Protein AF-0000000080325068 (afdb_homodimer)

Sequence (644 aa):
MLKKLEKIKGFIGNTPLKKLEYGLFNLFVKLEYCNFTGSSKDRAAFSILKTAIQNGLINEETLIVGSSSGNFAIAVASMCKFLGLKFIPVIDPNINPLYEKQLELLAYDVVKVTKLDITEGYLLTRIETVEHICKSNQNSFCADQYNDPNNYKGYWDTLGVEIAENFDSLDYIFIGVSSGGTITGVSKKIKEKFPNVVIVAVDVEGSVIFSQKPIKRYVSGIGASKVPSIIHEAIIDDVIHVSQPHIVTGCYELLNEQALFAGASSGAVYYGIKEYFQERNISKDANVLFICPDRGNAYMDTIYNAEWVKMMTHNLQELVEKMLKKLEKIKGFIGNTPLKKLEYGLFNLFVKLEYCNFTGSSKDRAAFSILKTAIQNGLINEETLIVGSSSGNFAIAVASMCKFLGLKFIPVIDPNINPLYEKQLELLAYDVVKVTKLDITEGYLLTRIETVEHICKSNQNSFCADQYNDPNNYKGYWDTLGVEIAENFDSLDYIFIGVSSGGTITGVSKKIKEKFPNVVIVAVDVEGSVIFSQKPIKRYVSGIGASKVPSIIHEAIIDDVIHVSQPHIVTGCYELLNEQALFAGASSGAVYYGIKEYFQERNISKDANVLFICPDRGNAYMDTIYNAEWVKMMTHNLQELVEK

Radius of gyration: 24.5 Å; Cα contacts (8 Å, |Δi|>4): 1413; chains: 2; bounding box: 57×68×62 Å

Structure (mmCIF, N/CA/C/O backbone):
data_AF-0000000080325068-model_v1
#
loop_
_entity.id
_entity.type
_entity.pdbx_description
1 polymer "Pyridoxal-5'-phosphate-dependent protein subunit beta"
#
loop_
_atom_site.group_PDB
_atom_site.id
_atom_site.type_symbol
_atom_site.label_atom_id
_atom_site.label_alt_id
_atom_site.label_comp_id
_atom_site.label_asym_id
_atom_site.label_entity_id
_atom_site.label_seq_id
_atom_site.pdbx_PDB_ins_code
_atom_site.Cartn_x
_atom_site.Cartn_y
_atom_site.Cartn_z
_atom_site.occupancy
_atom_site.B_iso_or_equiv
_atom_site.auth_seq_id
_atom_site.auth_comp_id
_atom_site.auth_asym_id
_atom_site.auth_atom_id
_atom_site.pdbx_PDB_model_num
ATOM 1 N N . MET A 1 1 ? 25.922 9.523 -2.514 1 93.38 1 MET A N 1
ATOM 2 C CA . MET A 1 1 ? 24.672 9.477 -1.755 1 93.38 1 MET A CA 1
ATOM 3 C C . MET A 1 1 ? 23.516 10.039 -2.57 1 93.38 1 MET A C 1
ATOM 5 O O . MET A 1 1 ? 22.453 9.422 -2.662 1 93.38 1 MET A O 1
ATOM 9 N N . LEU A 1 2 ? 23.75 11.148 -3.365 1 93.38 2 LEU A N 1
ATOM 10 C CA . LEU A 1 2 ? 22.688 11.766 -4.156 1 93.38 2 LEU A CA 1
ATOM 11 C C . LEU A 1 2 ? 22.266 10.859 -5.312 1 93.38 2 LEU A C 1
ATOM 13 O O . LEU A 1 2 ? 21.078 10.758 -5.629 1 93.38 2 LEU A O 1
ATOM 17 N N . LYS A 1 3 ? 23.281 10.273 -5.891 1 91.81 3 LYS A N 1
ATOM 18 C CA . LYS A 1 3 ? 22.984 9.344 -6.98 1 91.81 3 LYS A CA 1
ATOM 19 C C . LYS A 1 3 ? 22.109 8.188 -6.492 1 91.81 3 LYS A C 1
ATOM 21 O O . LYS A 1 3 ? 21.172 7.793 -7.176 1 91.81 3 LYS A O 1
ATOM 26 N N . LYS A 1 4 ? 22.391 7.703 -5.312 1 92.62 4 LYS A N 1
ATOM 27 C CA . LYS A 1 4 ? 21.609 6.621 -4.719 1 92.62 4 LYS A CA 1
ATOM 28 C C . LYS A 1 4 ? 20.203 7.094 -4.359 1 92.62 4 LYS A C 1
ATOM 30 O O . LYS A 1 4 ? 19.234 6.371 -4.57 1 92.62 4 LYS A O 1
ATOM 35 N N . LEU A 1 5 ? 20.125 8.289 -3.875 1 94.31 5 LEU A N 1
ATOM 36 C CA . LEU A 1 5 ? 18.828 8.867 -3.502 1 94.31 5 LEU A CA 1
ATOM 37 C C . LEU A 1 5 ? 17.938 9.047 -4.727 1 94.31 5 LEU A C 1
ATOM 39 O O . LEU A 1 5 ? 16.719 8.906 -4.641 1 94.31 5 LEU A O 1
ATOM 43 N N . GLU A 1 6 ? 18.547 9.32 -5.855 1 91.75 6 GLU A N 1
ATOM 44 C CA . GLU A 1 6 ? 17.812 9.508 -7.105 1 91.75 6 GLU A CA 1
ATOM 45 C C . GLU A 1 6 ? 17.109 8.219 -7.535 1 91.75 6 GLU A C 1
ATOM 47 O O . GLU A 1 6 ? 16.078 8.266 -8.188 1 91.75 6 GLU A O 1
ATOM 52 N N . LYS A 1 7 ? 17.609 7.113 -7.098 1 91.31 7 LYS A N 1
ATOM 53 C CA . LYS A 1 7 ? 16.984 5.828 -7.395 1 91.31 7 LYS A CA 1
ATOM 54 C C . LYS A 1 7 ? 15.625 5.711 -6.707 1 91.31 7 LYS A C 1
ATOM 56 O O . LYS A 1 7 ? 14.711 5.062 -7.227 1 91.31 7 LYS A O 1
ATOM 61 N N . ILE A 1 8 ? 15.477 6.375 -5.574 1 95.69 8 ILE A N 1
ATOM 62 C CA . ILE A 1 8 ? 14.234 6.367 -4.805 1 95.69 8 ILE A CA 1
ATOM 63 C C . ILE A 1 8 ? 13.211 7.289 -5.457 1 95.69 8 ILE A C 1
ATOM 65 O O . ILE A 1 8 ? 12.008 7.02 -5.418 1 95.69 8 ILE A O 1
ATOM 69 N N . LYS A 1 9 ? 13.719 8.297 -6.164 1 93.62 9 LYS A N 1
ATOM 70 C CA . LYS A 1 9 ? 12.867 9.312 -6.773 1 93.62 9 LYS A CA 1
ATOM 71 C C . LYS A 1 9 ? 11.859 8.68 -7.734 1 93.62 9 LYS A C 1
ATOM 73 O O . LYS A 1 9 ? 10.711 9.117 -7.82 1 93.62 9 LYS A O 1
ATOM 78 N N . GLY A 1 10 ? 12.25 7.645 -8.422 1 91.19 10 GLY A N 1
ATOM 79 C CA . GLY A 1 10 ? 11.391 6.98 -9.391 1 91.19 10 GLY A CA 1
ATOM 80 C C . GLY A 1 10 ? 10.195 6.293 -8.766 1 91.19 10 GLY A C 1
ATOM 81 O O . GLY A 1 10 ? 9.234 5.953 -9.453 1 91.19 10 GLY A O 1
ATOM 82 N N . PHE A 1 11 ? 10.234 6.098 -7.438 1 95.62 11 PHE A N 1
ATOM 83 C CA . PHE A 1 11 ? 9.164 5.406 -6.727 1 95.62 11 PHE A CA 1
ATOM 84 C C . PHE A 1 11 ? 8.219 6.402 -6.066 1 95.62 11 PHE A C 1
ATOM 86 O O . PHE A 1 11 ? 7.258 6.008 -5.402 1 95.62 11 PHE A O 1
ATOM 93 N N . ILE A 1 12 ? 8.492 7.703 -6.234 1 97.62 12 ILE A N 1
ATOM 94 C CA . ILE A 1 12 ? 7.695 8.75 -5.602 1 97.62 12 ILE A CA 1
ATOM 95 C C . ILE A 1 12 ? 6.977 9.57 -6.668 1 97.62 12 ILE A C 1
ATOM 97 O O . ILE A 1 12 ? 7.594 10 -7.648 1 97.62 12 ILE A O 1
ATOM 101 N N . GLY A 1 13 ? 5.699 9.68 -6.52 1 96.88 13 GLY A N 1
ATOM 102 C CA . GLY A 1 13 ? 4.969 10.594 -7.387 1 96.88 13 GLY A CA 1
ATOM 103 C C . GLY A 1 13 ? 4.203 9.883 -8.484 1 96.88 13 GLY A C 1
ATOM 104 O O . GLY A 1 13 ? 4.078 8.656 -8.469 1 96.88 13 GLY A O 1
ATOM 105 N N . ASN A 1 14 ? 3.52 10.688 -9.312 1 95.62 14 ASN A N 1
ATOM 106 C CA . ASN A 1 14 ? 2.637 10.219 -10.375 1 95.62 14 ASN A CA 1
ATOM 107 C C . ASN A 1 14 ? 1.602 9.227 -9.844 1 95.62 14 ASN A C 1
ATOM 109 O O . ASN A 1 14 ? 1.436 8.141 -10.406 1 95.62 14 ASN A O 1
ATOM 113 N N . THR A 1 15 ? 1.119 9.609 -8.695 1 97.56 15 THR A N 1
ATOM 114 C CA . THR A 1 15 ? 0.11 8.75 -8.086 1 97.56 15 THR A CA 1
ATOM 115 C C . THR A 1 15 ? -1.223 8.875 -8.82 1 97.56 15 THR A C 1
ATOM 117 O O . THR A 1 15 ? -1.499 9.906 -9.445 1 97.56 15 THR A O 1
ATOM 120 N N . PRO A 1 16 ? -2.039 7.914 -8.789 1 97.31 16 PRO A N 1
ATOM 121 C CA . PRO A 1 16 ? -3.295 7.918 -9.539 1 97.31 16 PRO A CA 1
ATOM 122 C C . PRO A 1 16 ? -4.27 8.992 -9.062 1 97.31 16 PRO A C 1
ATOM 124 O O . PRO A 1 16 ? -4.363 9.25 -7.855 1 97.31 16 PRO A O 1
ATOM 127 N N . LEU A 1 17 ? -4.887 9.664 -9.977 1 97.69 17 LEU A N 1
ATOM 128 C CA . LEU A 1 17 ? -6.055 10.523 -9.781 1 97.69 17 LEU A CA 1
ATOM 129 C C . LEU A 1 17 ? -7.332 9.805 -10.195 1 97.69 17 LEU A C 1
ATOM 131 O O . LEU A 1 17 ? -7.441 9.32 -11.32 1 97.69 17 LEU A O 1
ATOM 135 N N . LYS A 1 18 ? -8.305 9.727 -9.242 1 96.75 18 LYS A N 1
ATOM 136 C CA . LYS A 1 18 ? -9.523 8.984 -9.539 1 96.75 18 LYS A CA 1
ATOM 137 C C . LYS A 1 18 ? -10.758 9.844 -9.305 1 96.75 18 LYS A C 1
ATOM 139 O O . LYS A 1 18 ? -10.828 10.602 -8.336 1 96.75 18 LYS A O 1
ATOM 144 N N . LYS A 1 19 ? -11.711 9.727 -10.219 1 96.69 19 LYS A N 1
ATOM 145 C CA . LYS A 1 19 ? -13.031 10.328 -10.008 1 96.69 19 LYS A CA 1
ATOM 146 C C . LYS A 1 19 ? -13.945 9.375 -9.234 1 96.69 19 LYS A C 1
ATOM 148 O O . LYS A 1 19 ? -14.117 8.219 -9.625 1 96.69 19 LYS A O 1
ATOM 153 N N . LEU A 1 20 ? -14.43 9.797 -8.133 1 96.62 20 LEU A N 1
ATOM 154 C CA . LEU A 1 20 ? -15.344 9 -7.316 1 96.62 20 LEU A CA 1
ATOM 155 C C . LEU A 1 20 ? -16.797 9.242 -7.727 1 96.62 20 LEU A C 1
ATOM 157 O O . LEU A 1 20 ? -17.125 10.32 -8.234 1 96.62 20 LEU A O 1
ATOM 161 N N . GLU A 1 21 ? -17.625 8.266 -7.516 1 92.19 21 GLU A N 1
ATOM 162 C CA . GLU A 1 21 ? -19.047 8.453 -7.723 1 92.19 21 GLU A CA 1
ATOM 163 C C . GLU A 1 21 ? -19.688 9.172 -6.539 1 92.19 21 GLU A C 1
ATOM 165 O O . GLU A 1 21 ? -19.938 8.562 -5.492 1 92.19 21 GLU A O 1
ATOM 170 N N . TYR A 1 22 ? -20.016 10.344 -6.57 1 92 22 TYR A N 1
ATOM 171 C CA . TYR A 1 22 ? -20.516 11.156 -5.461 1 92 22 TYR A CA 1
ATOM 172 C C . TYR A 1 22 ? -21.859 11.773 -5.805 1 92 22 TYR A C 1
ATOM 174 O O . TYR A 1 22 ? -22.719 11.953 -4.93 1 92 22 TYR A O 1
ATOM 182 N N . GLY A 1 23 ? -22.188 12.094 -7.023 1 89.75 23 GLY A N 1
ATOM 183 C CA . GLY A 1 23 ? -23.5 12.484 -7.527 1 89.75 23 GLY A CA 1
ATOM 184 C C . GLY A 1 23 ? -23.766 13.977 -7.414 1 89.75 23 GLY A C 1
ATOM 185 O O . GLY A 1 23 ? -24.578 14.523 -8.148 1 89.75 23 GLY A O 1
ATOM 186 N N . LEU A 1 24 ? -23.172 14.75 -6.461 1 94.19 24 LEU A N 1
ATOM 187 C CA . LEU A 1 24 ? -23.453 16.172 -6.273 1 94.19 24 LEU A CA 1
ATOM 188 C C . LEU A 1 24 ? -22.531 17.031 -7.121 1 94.19 24 LEU A C 1
ATOM 190 O O . LEU A 1 24 ? -22.938 18.078 -7.629 1 94.19 24 LEU A O 1
ATOM 194 N N . PHE A 1 25 ? -21.328 16.734 -7.246 1 97.69 25 PHE A N 1
ATOM 195 C CA . PHE A 1 25 ? -20.281 17.375 -8.039 1 97.69 25 PHE A CA 1
ATOM 196 C C . PHE A 1 25 ? -19.203 16.375 -8.43 1 97.69 25 PHE A C 1
ATOM 198 O O . PHE A 1 25 ? -19.312 15.18 -8.102 1 97.69 25 PHE A O 1
ATOM 205 N N . ASN A 1 26 ? -18.266 16.734 -9.25 1 98.31 26 ASN A N 1
ATOM 206 C CA . ASN A 1 26 ? -17.141 15.875 -9.586 1 98.31 26 ASN A CA 1
ATOM 207 C C . ASN A 1 26 ? -16.156 15.766 -8.43 1 98.31 26 ASN A C 1
ATOM 209 O O . ASN A 1 26 ? -15.461 16.734 -8.102 1 98.31 26 ASN A O 1
ATOM 213 N N . LEU A 1 27 ? -16.172 14.664 -7.797 1 98.5 27 LEU A N 1
ATOM 214 C CA . LEU A 1 27 ? -15.266 14.438 -6.684 1 98.5 27 LEU A CA 1
ATOM 215 C C . LEU A 1 27 ? -14.086 13.57 -7.113 1 98.5 27 LEU A C 1
ATOM 217 O O . LEU A 1 27 ? -14.281 12.484 -7.664 1 98.5 27 LEU A O 1
ATOM 221 N N . PHE A 1 28 ? -12.883 14.102 -6.902 1 98.62 28 PHE A N 1
ATOM 222 C CA . PHE A 1 28 ? -11.656 13.414 -7.277 1 98.62 28 PHE A CA 1
ATOM 223 C C . PHE A 1 28 ? -10.797 13.133 -6.051 1 98.62 28 PHE A C 1
ATOM 225 O O . PHE A 1 28 ? -10.867 13.859 -5.059 1 98.62 28 PHE A O 1
ATOM 232 N N . VAL A 1 29 ? -10.008 12.062 -6.152 1 98.56 29 VAL A N 1
ATOM 233 C CA . VAL A 1 29 ? -9.078 11.719 -5.078 1 98.56 29 VAL A CA 1
ATOM 234 C C . VAL A 1 29 ? -7.711 11.383 -5.66 1 98.56 29 VAL A C 1
ATOM 236 O O . VAL A 1 29 ? -7.617 10.727 -6.699 1 98.56 29 VAL A O 1
ATOM 239 N N . LYS A 1 30 ? -6.676 12 -5.148 1 98.62 30 LYS A N 1
ATOM 240 C CA . LYS A 1 30 ? -5.297 11.609 -5.43 1 98.62 30 LYS A CA 1
ATOM 241 C C . LYS A 1 30 ? -4.836 10.5 -4.488 1 98.62 30 LYS A C 1
ATOM 243 O O . LYS A 1 30 ? -4.789 10.695 -3.271 1 98.62 30 LYS A O 1
ATOM 248 N N . LEU A 1 31 ? -4.453 9.289 -5.004 1 98.25 31 LEU A N 1
ATOM 249 C CA . LEU A 1 31 ? -4.141 8.109 -4.199 1 98.25 31 LEU A CA 1
ATOM 250 C C . LEU A 1 31 ? -2.662 8.078 -3.836 1 98.25 31 LEU A C 1
ATOM 252 O O . LEU A 1 31 ? -1.907 7.254 -4.359 1 98.25 31 LEU A O 1
ATOM 256 N N . GLU A 1 32 ? -2.277 8.773 -2.801 1 98.56 32 GLU A N 1
ATOM 257 C CA . GLU A 1 32 ? -0.882 8.977 -2.424 1 98.56 32 GLU A CA 1
ATOM 258 C C . GLU A 1 32 ? -0.309 7.742 -1.741 1 98.56 32 GLU A C 1
ATOM 260 O O . GLU A 1 32 ? 0.906 7.625 -1.57 1 98.56 32 GLU A O 1
ATOM 265 N N . TYR A 1 33 ? -1.167 6.742 -1.382 1 98 33 TYR A N 1
ATOM 266 C CA . TYR A 1 33 ? -0.67 5.5 -0.801 1 98 33 TYR A CA 1
ATOM 267 C C . TYR A 1 33 ? 0.058 4.66 -1.846 1 98 33 TYR A C 1
ATOM 269 O O . TYR A 1 33 ? 0.644 3.625 -1.522 1 98 33 TYR A O 1
ATOM 277 N N . CYS A 1 34 ? 0.122 5.102 -3.127 1 97.69 34 CYS A N 1
ATOM 278 C CA . CYS A 1 34 ? 0.839 4.414 -4.195 1 97.69 34 CYS A CA 1
ATOM 279 C C . CYS A 1 34 ? 2.273 4.918 -4.301 1 97.69 34 CYS A C 1
ATOM 281 O O . CYS A 1 34 ? 3.004 4.543 -5.219 1 97.69 34 CYS A O 1
ATOM 283 N N . ASN A 1 35 ? 2.729 5.738 -3.338 1 98.19 35 ASN A N 1
ATOM 284 C CA . ASN A 1 35 ? 4.105 6.219 -3.287 1 98.19 35 ASN A CA 1
ATOM 285 C C . ASN A 1 35 ? 5.055 5.148 -2.758 1 98.19 35 ASN A C 1
ATOM 287 O O . ASN A 1 35 ? 4.645 4.012 -2.523 1 98.19 35 ASN A O 1
ATOM 291 N N . PHE A 1 36 ? 6.289 5.496 -2.537 1 97.69 36 PHE A N 1
ATOM 292 C CA . PHE A 1 36 ? 7.457 4.68 -2.232 1 97.69 36 PHE A CA 1
ATOM 293 C C . PHE A 1 36 ? 7.199 3.803 -1.011 1 97.69 36 PHE A C 1
ATOM 295 O O . PHE A 1 36 ? 7.242 2.574 -1.102 1 97.69 36 PHE A O 1
ATOM 302 N N . THR A 1 37 ? 6.777 4.371 0.108 1 97.94 37 THR A N 1
ATOM 303 C CA . THR A 1 37 ? 6.551 3.59 1.319 1 97.94 37 THR A CA 1
ATOM 304 C C . THR A 1 37 ? 5.055 3.455 1.602 1 97.94 37 THR A C 1
ATOM 306 O O . THR A 1 37 ? 4.66 2.941 2.65 1 97.94 37 THR A O 1
ATOM 309 N N . GLY A 1 38 ? 4.23 4.004 0.692 1 97.69 38 GLY A N 1
ATOM 310 C CA . GLY A 1 38 ? 2.795 3.814 0.835 1 97.69 38 GLY A CA 1
ATOM 311 C C . GLY A 1 38 ? 2.09 5.023 1.424 1 97.69 38 GLY A C 1
ATOM 312 O O . GLY A 1 38 ? 1.014 4.895 2.012 1 97.69 38 GLY A O 1
ATOM 313 N N . SER A 1 39 ? 2.721 6.211 1.306 1 98.12 39 SER A N 1
ATOM 314 C CA . SER A 1 39 ? 2.045 7.387 1.846 1 98.12 39 SER A CA 1
ATOM 315 C C . SER A 1 39 ? 2.523 8.664 1.16 1 98.12 39 SER A C 1
ATOM 317 O O . SER A 1 39 ? 3.502 8.641 0.411 1 98.12 39 SER A O 1
ATOM 319 N N . SER A 1 40 ? 1.869 9.758 1.466 1 98.44 40 SER A N 1
ATOM 320 C CA . SER A 1 40 ? 2.203 11.07 0.918 1 98.44 40 SER A CA 1
ATOM 321 C C . SER A 1 40 ? 3.504 11.602 1.51 1 98.44 40 SER A C 1
ATOM 323 O O . SER A 1 40 ? 4.16 12.461 0.914 1 98.44 40 SER A O 1
ATOM 325 N N . LYS A 1 41 ? 3.928 11.047 2.674 1 98.62 41 LYS A N 1
ATOM 326 C CA . LYS A 1 41 ? 5.055 11.625 3.4 1 98.62 41 LYS A CA 1
ATOM 327 C C . LYS A 1 41 ? 6.375 11.312 2.707 1 98.62 41 LYS A C 1
ATOM 329 O O . LYS A 1 41 ? 7.402 11.922 3.01 1 98.62 41 LYS A O 1
ATOM 334 N N . ASP A 1 42 ? 6.328 10.398 1.767 1 98.75 42 ASP A N 1
ATOM 335 C CA . ASP A 1 42 ? 7.52 10.094 0.976 1 98.75 42 ASP A CA 1
ATOM 336 C C . ASP A 1 42 ? 8.047 11.344 0.278 1 98.75 42 ASP A C 1
ATOM 338 O O . ASP A 1 42 ? 9.266 11.523 0.153 1 98.75 42 ASP A O 1
ATOM 342 N N . ARG A 1 43 ? 7.137 12.172 -0.126 1 98.81 43 ARG A N 1
ATOM 343 C CA . ARG A 1 43 ? 7.508 13.391 -0.845 1 98.81 43 ARG A CA 1
ATOM 344 C C . ARG A 1 43 ? 8.281 14.344 0.057 1 98.81 43 ARG A C 1
ATOM 346 O O . ARG A 1 43 ? 9.32 14.875 -0.339 1 98.81 43 ARG A O 1
ATOM 353 N N . ALA A 1 44 ? 7.785 14.547 1.269 1 98.75 44 ALA A N 1
ATOM 354 C CA . ALA A 1 44 ? 8.438 15.43 2.236 1 98.75 44 ALA A CA 1
ATOM 355 C C . ALA A 1 44 ? 9.797 14.875 2.656 1 98.75 44 ALA A C 1
ATOM 357 O O . ALA A 1 44 ? 10.789 15.609 2.672 1 98.75 44 ALA A O 1
ATOM 358 N N . ALA A 1 45 ? 9.828 13.57 3.027 1 98.75 45 ALA A N 1
ATOM 359 C CA . ALA A 1 45 ? 11.062 12.93 3.475 1 98.75 45 ALA A CA 1
ATOM 360 C C . ALA A 1 45 ? 12.148 13.031 2.41 1 98.75 45 ALA A C 1
ATOM 362 O O . ALA A 1 45 ? 13.289 13.375 2.713 1 98.75 45 ALA A O 1
ATOM 363 N N . PHE A 1 46 ? 11.773 12.773 1.144 1 98.75 46 PHE A N 1
ATOM 364 C CA . PHE A 1 46 ? 12.719 12.836 0.035 1 98.75 46 PHE A CA 1
ATOM 365 C C . PHE A 1 46 ? 13.281 14.25 -0.12 1 98.75 46 PHE A C 1
ATOM 367 O O . PHE A 1 46 ? 14.492 14.43 -0.242 1 98.75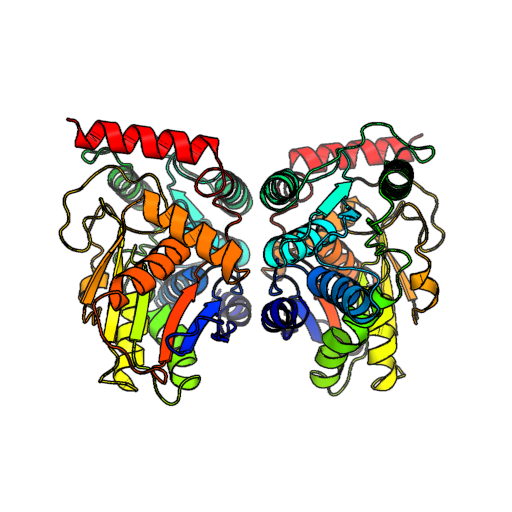 46 PHE A O 1
ATOM 374 N N . SER A 1 47 ? 12.406 15.234 -0.118 1 98.75 47 SER A N 1
ATOM 375 C CA . SER A 1 47 ? 12.797 16.625 -0.305 1 98.75 47 SER A CA 1
ATOM 376 C C . SER A 1 47 ? 13.719 17.094 0.814 1 98.75 47 SER A C 1
ATOM 378 O O . SER A 1 47 ? 14.742 17.734 0.556 1 98.75 47 SER A O 1
ATOM 380 N N . ILE A 1 48 ? 13.406 16.781 2.064 1 98.75 48 ILE A N 1
ATOM 381 C CA . ILE A 1 48 ? 14.195 17.188 3.225 1 98.75 48 ILE A CA 1
ATOM 382 C C . ILE A 1 48 ? 15.578 16.562 3.154 1 98.75 48 ILE A C 1
ATOM 384 O O . ILE A 1 48 ? 16.594 17.266 3.262 1 98.75 48 ILE A O 1
ATOM 388 N N . LEU A 1 49 ? 15.672 15.234 2.912 1 98.62 49 LEU A N 1
ATOM 389 C CA . LEU A 1 49 ? 16.953 14.531 2.885 1 98.62 49 LEU A CA 1
ATOM 390 C C . LEU A 1 49 ? 17.781 14.961 1.686 1 98.62 49 LEU A C 1
ATOM 392 O O . LEU A 1 49 ? 18.984 15.195 1.814 1 98.62 49 LEU A O 1
ATOM 396 N N . LYS A 1 50 ? 17.141 15.117 0.51 1 98.5 50 LYS A N 1
ATOM 397 C CA . LYS A 1 50 ? 17.859 15.523 -0.703 1 98.5 50 LYS A CA 1
ATOM 398 C C . LYS A 1 50 ? 18.531 16.875 -0.523 1 98.5 50 LYS A C 1
ATOM 400 O O . LYS A 1 50 ? 19.719 17.031 -0.815 1 98.5 50 LYS A O 1
ATOM 405 N N . THR A 1 51 ? 17.734 17.844 -0.039 1 98.44 51 THR A N 1
ATOM 406 C CA . THR A 1 51 ? 18.25 19.203 0.118 1 98.44 51 THR A CA 1
ATOM 407 C C . THR A 1 51 ? 19.344 19.25 1.172 1 98.44 51 THR A C 1
ATOM 409 O O . THR A 1 51 ? 20.344 19.938 1 1 98.44 51 THR A O 1
ATOM 412 N N . ALA A 1 52 ? 19.156 18.484 2.27 1 98.5 52 ALA A N 1
ATOM 413 C CA . ALA A 1 52 ? 20.172 18.453 3.324 1 98.5 52 ALA A CA 1
ATOM 414 C C . ALA A 1 52 ? 21.484 17.859 2.809 1 98.5 52 ALA A C 1
ATOM 416 O O . ALA A 1 52 ? 22.562 18.328 3.166 1 98.5 52 ALA A O 1
ATOM 417 N N . ILE A 1 53 ? 21.438 16.828 1.965 1 98.19 53 ILE A N 1
ATOM 418 C CA . ILE A 1 53 ? 22.625 16.203 1.375 1 98.19 53 ILE A CA 1
ATOM 419 C C . ILE A 1 53 ? 23.281 17.188 0.407 1 98.19 53 ILE A C 1
ATOM 421 O O . ILE A 1 53 ? 24.5 17.391 0.462 1 98.19 53 ILE A O 1
ATOM 425 N N . GLN A 1 54 ? 22.469 17.812 -0.403 1 97.75 54 GLN A N 1
ATOM 426 C CA . GLN A 1 54 ? 22.984 18.75 -1.396 1 97.75 54 GLN A CA 1
ATOM 427 C C . GLN A 1 54 ? 23.688 19.922 -0.73 1 97.75 54 GLN A C 1
ATOM 429 O O . GLN A 1 54 ? 24.672 20.438 -1.26 1 97.75 54 GLN A O 1
ATOM 434 N N . ASN A 1 55 ? 23.172 20.344 0.442 1 97.81 55 ASN A N 1
ATOM 435 C CA . ASN A 1 55 ? 23.719 21.516 1.139 1 97.81 55 ASN A CA 1
ATOM 436 C C . ASN A 1 55 ? 24.844 21.125 2.084 1 97.81 55 ASN A C 1
ATOM 438 O O . ASN A 1 55 ? 25.375 21.969 2.809 1 97.81 55 ASN A O 1
ATOM 442 N N . GLY A 1 56 ? 25.141 19.859 2.178 1 97.19 56 GLY A N 1
ATOM 443 C CA . GLY A 1 56 ? 26.266 19.406 2.969 1 97.1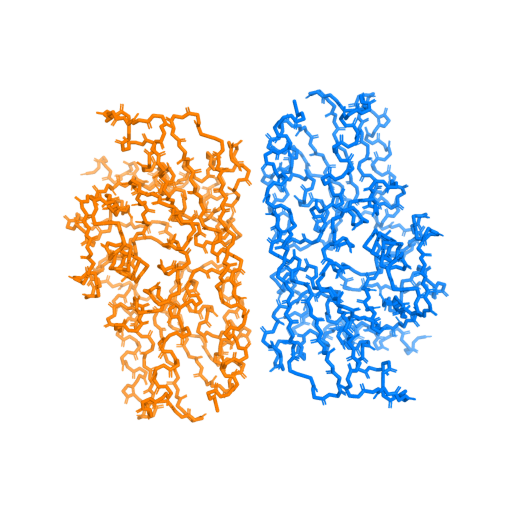9 56 GLY A CA 1
ATOM 444 C C . GLY A 1 56 ? 25.938 19.25 4.441 1 97.19 56 GLY A C 1
ATOM 445 O O . GLY A 1 56 ? 26.844 19.078 5.27 1 97.19 56 GLY A O 1
ATOM 446 N N . LEU A 1 57 ? 24.703 19.312 4.773 1 97.75 57 LEU A N 1
ATOM 447 C CA . LEU A 1 57 ? 24.281 19.156 6.16 1 97.75 57 LEU A CA 1
ATOM 448 C C . LEU A 1 57 ? 24.297 17.688 6.574 1 97.75 57 LEU A C 1
ATOM 450 O O . LEU A 1 57 ? 24.344 17.375 7.77 1 97.75 57 LEU A O 1
ATOM 454 N N . ILE A 1 58 ? 24.234 16.734 5.578 1 98.19 58 ILE A N 1
ATOM 455 C CA . ILE A 1 58 ? 24.281 15.289 5.797 1 98.19 58 ILE A CA 1
ATOM 456 C C . ILE A 1 58 ? 25.406 14.672 4.988 1 98.19 58 ILE A C 1
ATOM 458 O O . ILE A 1 58 ? 25.562 14.969 3.799 1 98.19 58 ILE A O 1
ATOM 462 N N . ASN A 1 59 ? 26.172 13.93 5.605 1 97.38 59 ASN A N 1
ATOM 463 C CA . ASN A 1 59 ? 27.156 13.07 4.961 1 97.38 59 ASN A CA 1
ATOM 464 C C . ASN A 1 59 ? 27 11.617 5.383 1 97.38 59 ASN A C 1
ATOM 466 O O . ASN A 1 59 ? 26 11.258 6.031 1 97.38 59 ASN A O 1
ATOM 470 N N . GLU A 1 60 ? 27.891 10.711 5.016 1 96.44 60 GLU A N 1
ATOM 471 C CA . GLU A 1 60 ? 27.75 9.266 5.191 1 96.44 60 GLU A CA 1
ATOM 472 C C . GLU A 1 60 ? 27.75 8.883 6.668 1 96.44 60 GLU A C 1
ATOM 474 O O . GLU A 1 60 ? 27.266 7.812 7.043 1 96.44 60 GLU A O 1
ATOM 479 N N . GLU A 1 61 ? 28.234 9.836 7.523 1 97.56 61 GLU A N 1
ATOM 480 C CA . GLU A 1 61 ? 28.391 9.523 8.938 1 97.56 61 GLU A CA 1
ATOM 481 C C . GLU A 1 61 ? 27.344 10.234 9.789 1 97.56 61 GLU A C 1
ATOM 483 O O . GLU A 1 61 ? 27.266 10.023 11 1 97.56 61 GLU A O 1
ATOM 488 N N . THR A 1 62 ? 26.578 11.07 9.172 1 98.56 62 THR A N 1
ATOM 489 C CA . THR A 1 62 ? 25.594 11.867 9.898 1 98.56 62 THR A CA 1
ATOM 490 C C . THR A 1 62 ? 24.516 10.984 10.508 1 98.56 62 THR A C 1
ATOM 492 O O . THR A 1 62 ? 24.016 10.07 9.852 1 98.56 62 THR A O 1
ATOM 495 N N . LEU A 1 63 ? 24.219 11.219 11.781 1 98.75 63 LEU A N 1
ATOM 496 C CA . LEU A 1 63 ? 23.062 10.594 12.438 1 98.75 63 LEU A CA 1
ATOM 497 C C . LEU A 1 63 ? 21.797 11.383 12.156 1 98.75 63 LEU A C 1
ATOM 499 O O . LEU A 1 63 ? 21.703 12.57 12.477 1 98.75 63 LEU A O 1
ATOM 503 N N . ILE A 1 64 ? 20.828 10.781 11.531 1 98.88 64 ILE A N 1
ATOM 504 C CA . ILE A 1 64 ? 19.531 11.414 11.305 1 98.88 64 ILE A CA 1
ATOM 505 C C . ILE A 1 64 ? 18.625 11.133 12.5 1 98.88 64 ILE A C 1
ATOM 507 O O . ILE A 1 64 ? 18.578 10.016 13.008 1 98.88 64 ILE A O 1
ATOM 511 N N . VAL A 1 65 ? 17.922 12.125 12.984 1 98.75 65 VAL A N 1
ATOM 512 C CA . VAL A 1 65 ? 16.984 12 14.094 1 98.75 65 VAL A CA 1
ATOM 513 C C . VAL A 1 65 ? 15.656 12.641 13.727 1 98.75 65 VAL A C 1
ATOM 515 O O . VAL A 1 65 ? 15.609 13.594 12.93 1 98.75 65 VAL A O 1
ATOM 518 N N . GLY A 1 66 ? 14.578 12.086 14.148 1 97.31 66 GLY A N 1
ATOM 519 C CA . GLY A 1 66 ? 13.281 12.688 13.852 1 97.31 66 GLY A CA 1
ATOM 520 C C . GLY A 1 66 ? 12.211 12.328 14.867 1 97.31 66 GLY A C 1
ATOM 521 O O . GLY A 1 66 ? 12.25 11.25 15.461 1 97.31 66 GLY A O 1
ATOM 522 N N . SER A 1 67 ? 11.297 13.281 15.031 1 95.19 67 SER A N 1
ATOM 523 C CA . SER A 1 67 ? 10.133 13.07 15.891 1 95.19 67 SER A CA 1
ATOM 524 C C . SER A 1 67 ? 8.914 12.672 15.07 1 95.19 67 SER A C 1
ATOM 526 O O . SER A 1 67 ? 8.203 13.531 14.547 1 95.19 67 SER A O 1
ATOM 528 N N . SER A 1 68 ? 8.609 11.383 15.016 1 92.62 68 SER A N 1
ATOM 529 C CA . SER A 1 68 ? 7.43 10.875 14.32 1 92.62 68 SER A CA 1
ATOM 530 C C . SER A 1 68 ? 7.18 9.406 14.648 1 92.62 68 SER A C 1
ATOM 532 O O . SER A 1 68 ? 8.117 8.617 14.719 1 92.62 68 SER A O 1
ATOM 534 N N . SER A 1 69 ? 5.918 9.125 14.797 1 91.75 69 SER A N 1
ATOM 535 C CA . SER A 1 69 ? 5.492 7.75 15.031 1 91.75 69 SER A CA 1
ATOM 536 C C . SER A 1 69 ? 4.711 7.199 13.844 1 91.75 69 SER A C 1
ATOM 538 O O . SER A 1 69 ? 4.012 6.191 13.969 1 91.75 69 SER A O 1
ATOM 540 N N . GLY A 1 70 ? 4.738 7.895 12.727 1 95.56 70 GLY A N 1
ATOM 541 C CA . GLY A 1 70 ? 3.842 7.516 11.641 1 95.56 70 GLY A CA 1
ATOM 542 C C . GLY A 1 70 ? 4.527 7.465 10.289 1 95.56 70 GLY A C 1
ATOM 543 O O . GLY A 1 70 ? 5.672 7.023 10.188 1 95.56 70 GLY A O 1
ATOM 544 N N . ASN A 1 71 ? 3.807 7.875 9.281 1 97.44 71 ASN A N 1
ATOM 545 C CA . ASN A 1 71 ? 4.219 7.758 7.887 1 97.44 71 ASN A CA 1
ATOM 546 C C . ASN A 1 71 ? 5.543 8.469 7.633 1 97.44 71 ASN A C 1
ATOM 548 O O . ASN A 1 71 ? 6.367 7.988 6.852 1 97.44 71 ASN A O 1
ATOM 552 N N . PHE A 1 72 ? 5.73 9.586 8.258 1 98.19 72 PHE A N 1
ATOM 553 C CA . PHE A 1 72 ? 6.965 10.328 8.023 1 98.19 72 PHE A CA 1
ATOM 554 C C . PHE A 1 72 ? 8.172 9.547 8.531 1 98.19 72 PHE A C 1
ATOM 556 O O . PHE A 1 72 ? 9.195 9.477 7.852 1 98.19 72 PHE A O 1
ATOM 563 N N . ALA A 1 73 ? 8.07 8.977 9.719 1 98.38 73 ALA A N 1
ATOM 564 C CA . ALA A 1 73 ? 9.148 8.164 10.266 1 98.38 73 ALA A CA 1
ATOM 565 C C . ALA A 1 73 ? 9.461 6.98 9.359 1 98.38 73 ALA A C 1
ATOM 567 O O . ALA A 1 73 ? 10.633 6.656 9.133 1 98.38 73 ALA A O 1
ATOM 568 N N . ILE A 1 74 ? 8.438 6.336 8.836 1 98.44 74 ILE A N 1
ATOM 569 C CA . ILE A 1 74 ? 8.609 5.188 7.957 1 98.44 74 ILE A CA 1
ATOM 570 C C . ILE A 1 74 ? 9.336 5.613 6.684 1 98.44 74 ILE A C 1
ATOM 572 O O . ILE A 1 74 ? 10.25 4.922 6.219 1 98.44 74 ILE A O 1
ATOM 576 N N . ALA A 1 75 ? 8.938 6.738 6.145 1 98.69 75 ALA A N 1
ATOM 577 C CA . ALA A 1 75 ? 9.547 7.258 4.922 1 98.69 75 ALA A CA 1
ATOM 578 C C . ALA A 1 75 ? 11.023 7.57 5.141 1 98.69 75 ALA A C 1
ATOM 580 O O . ALA A 1 75 ? 11.883 7.129 4.367 1 98.69 75 ALA A O 1
ATOM 581 N N . VAL A 1 76 ? 11.344 8.273 6.211 1 98.81 76 VAL A N 1
ATOM 582 C CA . VAL A 1 76 ? 12.719 8.648 6.508 1 98.81 76 VAL A CA 1
ATOM 583 C C . VAL A 1 76 ? 13.547 7.391 6.773 1 98.81 76 VAL A C 1
ATOM 585 O O . VAL A 1 76 ? 14.656 7.246 6.25 1 98.81 76 VAL A O 1
ATOM 588 N N . ALA A 1 77 ? 13.016 6.5 7.57 1 98.75 77 ALA A N 1
ATOM 589 C CA . ALA A 1 77 ? 13.719 5.266 7.906 1 98.75 77 ALA A CA 1
ATOM 590 C C . ALA A 1 77 ? 14.055 4.469 6.648 1 98.75 77 ALA A C 1
ATOM 592 O O . ALA A 1 77 ? 15.172 3.975 6.5 1 98.75 77 ALA A O 1
ATOM 593 N N . SER A 1 78 ? 13.109 4.359 5.766 1 98.5 78 SER A N 1
ATOM 594 C CA . SER A 1 78 ? 13.297 3.592 4.539 1 98.5 78 SER A CA 1
ATOM 595 C C . SER A 1 78 ? 14.383 4.203 3.664 1 98.5 78 SER A C 1
ATOM 597 O O . SER A 1 78 ? 15.242 3.488 3.141 1 98.5 78 SER A O 1
ATOM 599 N N . MET A 1 79 ? 14.336 5.492 3.504 1 98.5 79 MET A N 1
ATOM 600 C CA . MET A 1 79 ? 15.328 6.176 2.674 1 98.5 79 MET A CA 1
ATOM 601 C C . MET A 1 79 ? 16.719 6.102 3.301 1 98.5 79 MET A C 1
ATOM 603 O O . MET A 1 79 ? 17.703 5.848 2.607 1 98.5 79 MET A O 1
ATOM 607 N N . CYS A 1 80 ? 16.797 6.301 4.609 1 98.5 80 CYS A N 1
ATOM 608 C CA . CYS A 1 80 ? 18.078 6.23 5.301 1 98.5 80 CYS A CA 1
ATOM 609 C C . CYS A 1 80 ? 18.672 4.832 5.207 1 98.5 80 CYS A C 1
ATOM 611 O O . CYS A 1 80 ? 19.875 4.684 4.957 1 98.5 80 CYS A O 1
ATOM 613 N N . LYS A 1 81 ? 17.844 3.83 5.383 1 97.44 81 LYS A N 1
ATOM 614 C CA . LYS A 1 81 ? 18.312 2.451 5.262 1 97.44 81 LYS A CA 1
ATOM 615 C C . LYS A 1 81 ? 18.938 2.203 3.896 1 97.44 81 LYS A C 1
ATOM 617 O O . LYS A 1 81 ? 20.031 1.641 3.805 1 97.44 81 LYS A O 1
ATOM 622 N N . PHE A 1 82 ? 18.328 2.648 2.848 1 97.12 82 PHE A N 1
ATOM 623 C CA . PHE A 1 82 ? 18.812 2.445 1.487 1 97.12 82 PHE A CA 1
ATOM 624 C C . PHE A 1 82 ? 20.109 3.209 1.253 1 97.12 82 PHE A C 1
ATOM 626 O O . PHE A 1 82 ? 21 2.727 0.549 1 97.12 82 PHE A O 1
ATOM 633 N N . LEU A 1 83 ? 20.219 4.359 1.924 1 97.31 83 LEU A N 1
ATOM 634 C CA . LEU A 1 83 ? 21.391 5.219 1.726 1 97.31 83 LEU A CA 1
ATOM 635 C C . LEU A 1 83 ? 22.547 4.789 2.623 1 97.31 83 LEU A C 1
ATOM 637 O O . LEU A 1 83 ? 23.656 5.281 2.48 1 97.31 83 LEU A O 1
ATOM 641 N N . GLY A 1 84 ? 22.266 3.879 3.574 1 96.88 84 GLY A N 1
ATOM 642 C CA . GLY A 1 84 ? 23.281 3.471 4.531 1 96.88 84 GLY A CA 1
ATOM 643 C C . GLY A 1 84 ? 23.453 4.461 5.664 1 96.88 84 GLY A C 1
ATOM 644 O O . GLY A 1 84 ? 24.531 4.516 6.281 1 96.88 84 GLY A O 1
ATOM 645 N N . LEU A 1 85 ? 22.438 5.32 5.922 1 98.19 85 LEU A N 1
ATOM 646 C CA . LEU A 1 85 ? 22.469 6.301 7 1 98.19 85 LEU A CA 1
ATOM 647 C C . LEU A 1 85 ? 21.828 5.742 8.266 1 98.19 85 LEU A C 1
ATOM 649 O O . LEU A 1 85 ? 20.891 4.938 8.188 1 98.19 85 LEU A O 1
ATOM 653 N N . LYS A 1 86 ? 22.344 6.18 9.375 1 98.38 86 LYS A N 1
ATOM 654 C CA . LYS A 1 86 ? 21.734 5.848 10.656 1 98.38 86 LYS A CA 1
ATOM 655 C C . LYS A 1 86 ? 20.562 6.781 10.961 1 98.38 86 LYS A C 1
ATOM 657 O O . LYS A 1 86 ? 20.703 8 10.875 1 98.38 86 LYS A O 1
ATOM 662 N N . PHE A 1 87 ? 19.422 6.254 11.258 1 98.75 87 PHE A N 1
ATOM 663 C CA . PHE A 1 87 ? 18.25 7.031 11.633 1 98.75 87 PHE A CA 1
ATOM 664 C C . PHE A 1 87 ? 17.703 6.574 12.977 1 98.75 87 PHE A C 1
ATOM 666 O O . PHE A 1 87 ? 17.547 5.375 13.219 1 98.75 87 PHE A O 1
ATOM 673 N N . ILE A 1 88 ? 17.406 7.527 13.891 1 98.81 88 ILE A N 1
ATOM 674 C CA . ILE A 1 88 ? 16.734 7.266 15.156 1 98.81 88 ILE A CA 1
ATOM 675 C C . ILE A 1 88 ? 15.406 8.008 15.195 1 98.81 88 ILE A C 1
ATOM 677 O O . ILE A 1 88 ? 15.375 9.227 15.406 1 98.81 88 ILE A O 1
ATOM 681 N N . PRO A 1 89 ? 14.328 7.305 14.93 1 98.69 89 PRO A N 1
ATOM 682 C CA . PRO A 1 89 ? 13.016 7.895 15.203 1 98.69 89 PRO A CA 1
ATOM 683 C C . PRO A 1 89 ? 12.688 7.949 16.688 1 98.69 89 PRO A C 1
ATOM 685 O O . PRO A 1 89 ? 12.938 6.98 17.422 1 98.69 89 PRO A O 1
ATOM 688 N N . VAL A 1 90 ? 12.234 9.07 17.141 1 98.56 90 VAL A N 1
ATOM 689 C CA . VAL A 1 90 ? 11.68 9.203 18.484 1 98.56 90 VAL A CA 1
ATOM 690 C C . VAL A 1 90 ? 10.156 9.102 18.422 1 98.56 90 VAL A C 1
ATOM 692 O O . VAL A 1 90 ? 9.484 9.977 17.875 1 98.56 90 VAL A O 1
ATOM 695 N N . ILE A 1 91 ? 9.68 7.98 18.984 1 97.75 91 ILE A N 1
ATOM 696 C CA . ILE A 1 91 ? 8.266 7.641 18.844 1 97.75 91 ILE A CA 1
ATOM 697 C C . ILE A 1 91 ? 7.594 7.668 20.219 1 97.75 91 ILE A C 1
ATOM 699 O O . ILE A 1 91 ? 8.242 7.965 21.234 1 97.75 91 ILE A O 1
ATOM 703 N N . ASP A 1 92 ? 6.305 7.5 20.266 1 95.44 92 ASP A N 1
ATOM 704 C CA . ASP A 1 92 ? 5.543 7.445 21.516 1 95.44 92 ASP A CA 1
ATOM 705 C C . ASP A 1 92 ? 4.566 6.273 21.5 1 95.44 92 ASP A C 1
ATOM 707 O O . ASP A 1 92 ? 4.449 5.559 20.5 1 95.44 92 ASP A O 1
ATOM 711 N N . PRO A 1 93 ? 3.875 5.961 22.609 1 92.31 93 PRO A N 1
ATOM 712 C CA . PRO A 1 93 ? 3.076 4.746 22.781 1 92.31 93 PRO A CA 1
ATOM 713 C C . PRO A 1 93 ? 1.854 4.707 21.859 1 92.31 93 PRO A C 1
ATOM 715 O O . PRO A 1 93 ? 1.211 3.662 21.719 1 92.31 93 PRO A O 1
ATOM 718 N N . ASN A 1 94 ? 1.562 5.75 21.188 1 88.75 94 ASN A N 1
ATOM 719 C CA . ASN A 1 94 ? 0.389 5.781 20.312 1 88.75 94 ASN A CA 1
ATOM 720 C C . ASN A 1 94 ? 0.688 5.176 18.953 1 88.75 94 ASN A C 1
ATOM 722 O O . ASN A 1 94 ? -0.215 5.016 18.125 1 88.75 94 ASN A O 1
ATOM 726 N N . ILE A 1 95 ? 1.893 4.77 18.719 1 93.56 95 ILE A N 1
ATOM 727 C CA . ILE A 1 95 ? 2.297 4.223 17.438 1 93.56 95 ILE A CA 1
ATOM 728 C C . ILE A 1 95 ? 1.566 2.906 17.188 1 93.56 95 ILE A C 1
ATOM 730 O O . ILE A 1 95 ? 1.374 2.109 18.109 1 93.56 95 ILE A O 1
ATOM 734 N N . ASN A 1 96 ? 1.18 2.775 15.898 1 92 96 ASN A N 1
ATOM 735 C CA . ASN A 1 96 ? 0.596 1.492 15.523 1 92 96 ASN A CA 1
ATOM 736 C C . ASN A 1 96 ? 1.651 0.391 15.461 1 92 96 ASN A C 1
ATOM 738 O O . ASN A 1 96 ? 2.785 0.635 15.047 1 92 96 ASN A O 1
ATOM 742 N N . PRO A 1 97 ? 1.218 -0.845 15.789 1 92.06 97 PRO A N 1
ATOM 743 C CA . PRO A 1 97 ? 2.168 -1.957 15.867 1 92.06 97 PRO A CA 1
ATOM 744 C C . PRO A 1 97 ? 2.859 -2.24 14.539 1 92.06 97 PRO A C 1
ATOM 746 O O . PRO A 1 97 ? 4.035 -2.619 14.516 1 92.06 97 PRO A O 1
ATOM 749 N N . LEU A 1 98 ? 2.145 -2.059 13.477 1 93.06 98 LEU A N 1
ATOM 750 C CA . LEU A 1 98 ? 2.736 -2.285 12.164 1 93.06 98 LEU A CA 1
ATOM 751 C C . LEU A 1 98 ? 3.904 -1.335 11.922 1 93.06 98 LEU A C 1
ATOM 753 O O . LEU A 1 98 ? 4.977 -1.762 11.492 1 93.06 98 LEU A O 1
ATOM 757 N N . TYR A 1 99 ? 3.695 -0.068 12.234 1 96.06 99 TYR A N 1
ATOM 758 C CA . TYR A 1 99 ? 4.73 0.94 12.039 1 96.06 99 TYR A CA 1
ATOM 759 C C . TYR A 1 99 ? 5.898 0.714 12.992 1 96.06 99 TYR A C 1
ATOM 761 O O . TYR A 1 99 ? 7.059 0.897 12.609 1 96.06 99 TYR A O 1
ATOM 769 N N . GLU A 1 100 ? 5.57 0.309 14.188 1 96.44 100 GLU A N 1
ATOM 770 C CA . GLU A 1 100 ? 6.641 0.049 15.148 1 96.44 100 GLU A CA 1
ATOM 771 C C . GLU A 1 100 ? 7.555 -1.072 14.656 1 96.44 100 GLU A C 1
ATOM 773 O O . GLU A 1 100 ? 8.781 -0.941 14.695 1 96.44 100 GLU A O 1
ATOM 778 N N . LYS A 1 101 ? 6.992 -2.174 14.172 1 95.69 101 LYS A N 1
ATOM 779 C CA . LYS A 1 101 ? 7.766 -3.291 13.633 1 95.69 101 LYS A CA 1
ATOM 780 C C . LYS A 1 101 ? 8.594 -2.859 12.43 1 95.69 101 LYS A C 1
ATOM 782 O O . LYS A 1 101 ? 9.742 -3.275 12.273 1 95.69 101 LYS A O 1
ATOM 787 N N . GLN A 1 102 ? 7.988 -2.045 11.578 1 97.56 102 GLN A N 1
ATOM 788 C CA . GLN A 1 102 ? 8.695 -1.569 10.398 1 97.56 102 GLN A CA 1
ATOM 789 C C . GLN A 1 102 ? 9.891 -0.699 10.781 1 97.56 102 GLN A C 1
ATOM 791 O O . GLN A 1 102 ? 10.961 -0.805 10.18 1 97.56 102 GLN A O 1
ATOM 796 N N . LEU A 1 103 ? 9.648 0.17 11.789 1 98.31 103 LEU A N 1
ATOM 797 C CA . LEU A 1 103 ? 10.742 1.037 12.227 1 98.31 103 LEU A CA 1
ATOM 798 C C . LEU A 1 103 ? 11.859 0.222 12.859 1 98.31 103 LEU A C 1
ATOM 800 O O . LEU A 1 103 ? 13.039 0.537 12.68 1 98.31 103 LEU A O 1
ATOM 804 N N . GLU A 1 104 ? 11.516 -0.844 13.578 1 97.5 104 GLU A N 1
ATOM 805 C CA . GLU A 1 104 ? 12.531 -1.725 14.156 1 97.5 104 GLU A CA 1
ATOM 806 C C . GLU A 1 104 ? 13.375 -2.377 13.07 1 97.5 104 GLU A C 1
ATOM 808 O O . GLU A 1 104 ? 14.578 -2.582 13.25 1 97.5 104 GLU A O 1
ATOM 813 N N . LEU A 1 105 ? 12.781 -2.654 11.953 1 97.12 105 LEU A N 1
ATOM 814 C CA . LEU A 1 105 ? 13.461 -3.268 10.812 1 97.12 105 LEU A CA 1
ATOM 815 C C . LEU A 1 105 ? 14.344 -2.252 10.102 1 97.12 105 LEU A C 1
ATOM 817 O O . LEU A 1 105 ? 15.461 -2.574 9.688 1 97.12 105 LEU A O 1
ATOM 821 N N . LEU A 1 106 ? 13.883 -1.014 9.969 1 98 106 LEU A N 1
ATOM 822 C CA . LEU A 1 106 ? 14.445 -0.075 9 1 98 106 LEU A CA 1
ATOM 823 C C . LEU A 1 106 ? 15.414 0.886 9.68 1 98 106 LEU A C 1
ATOM 825 O O . LEU A 1 106 ? 16.359 1.372 9.055 1 98 106 LEU A O 1
ATOM 829 N N . ALA A 1 107 ? 15.164 1.214 10.953 1 98.38 107 ALA A N 1
ATOM 830 C CA . ALA A 1 107 ? 15.906 2.266 11.641 1 98.38 107 ALA A CA 1
ATOM 831 C C . ALA A 1 107 ? 17.156 1.702 12.32 1 98.38 107 ALA A C 1
ATOM 833 O O . ALA A 1 107 ? 17.25 0.494 12.539 1 98.38 107 ALA A O 1
ATOM 834 N N . TYR A 1 108 ? 18.141 2.547 12.539 1 98.06 108 TYR A N 1
ATOM 835 C CA . TYR A 1 108 ? 19.344 2.188 13.297 1 98.06 108 TYR A CA 1
ATOM 836 C C . TYR A 1 108 ? 18.984 1.851 14.742 1 98.06 108 TYR A C 1
ATOM 838 O O . TYR A 1 108 ? 19.547 0.912 15.312 1 98.06 108 TYR A O 1
ATOM 846 N N . ASP A 1 109 ? 18.156 2.641 15.289 1 98.12 109 ASP A N 1
ATOM 847 C CA . ASP A 1 109 ? 17.609 2.477 16.625 1 98.12 109 ASP A CA 1
ATOM 848 C C . ASP A 1 109 ? 16.266 3.186 16.766 1 98.12 109 ASP A C 1
ATOM 850 O O . ASP A 1 109 ? 15.922 4.039 15.945 1 98.12 109 ASP A O 1
ATOM 854 N N . VAL A 1 110 ? 15.438 2.715 17.734 1 98.56 110 VAL A N 1
ATOM 855 C CA . VAL A 1 110 ? 14.141 3.324 18 1 98.56 110 VAL A CA 1
ATOM 856 C C . VAL A 1 110 ? 14.062 3.771 19.453 1 98.56 110 VAL A C 1
ATOM 858 O O . VAL A 1 110 ? 14.273 2.973 20.359 1 98.56 110 VAL A O 1
ATOM 861 N N . VAL A 1 111 ? 13.812 5.062 19.656 1 98.44 111 VAL A N 1
ATOM 862 C CA . VAL A 1 111 ? 13.625 5.594 21 1 98.44 111 VAL A CA 1
ATOM 863 C C . VAL A 1 111 ? 12.148 5.855 21.25 1 98.44 111 VAL A C 1
ATOM 865 O O . VAL A 1 111 ? 11.531 6.691 20.578 1 98.44 111 VAL A O 1
ATOM 868 N N . LYS A 1 112 ? 11.578 5.168 22.219 1 97.75 112 LYS A N 1
ATOM 869 C CA . LYS A 1 112 ? 10.18 5.355 22.578 1 97.75 112 LYS A CA 1
ATOM 870 C C . LYS A 1 112 ? 10.047 6.113 23.906 1 97.75 112 LYS A C 1
ATOM 872 O O . LYS A 1 112 ? 10.453 5.617 24.953 1 97.75 112 LYS A O 1
ATOM 877 N N . VAL A 1 113 ? 9.469 7.348 23.781 1 96.94 113 VAL A N 1
ATOM 878 C CA . VAL A 1 113 ? 9.258 8.133 25 1 96.94 113 VAL A CA 1
ATOM 879 C C . VAL A 1 113 ? 8.023 7.621 25.734 1 96.94 113 VAL A C 1
ATOM 881 O O . VAL A 1 113 ? 7.09 7.113 25.109 1 96.94 113 VAL A O 1
ATOM 884 N N . THR A 1 114 ? 7.973 7.781 27.047 1 93.44 114 THR A N 1
ATOM 885 C CA . THR A 1 114 ? 6.832 7.293 27.812 1 93.44 114 THR A CA 1
ATOM 886 C C . THR A 1 114 ? 6.258 8.406 28.688 1 93.44 114 THR A C 1
ATOM 888 O O . THR A 1 114 ? 5.145 8.281 29.219 1 93.44 114 THR A O 1
ATOM 891 N N . LYS A 1 115 ? 7.039 9.438 28.859 1 91.81 115 LYS A N 1
ATOM 892 C CA . LYS A 1 115 ? 6.594 10.531 29.719 1 91.81 115 LYS A CA 1
ATOM 893 C C . LYS A 1 115 ? 5.652 11.469 28.984 1 91.81 115 LYS A C 1
ATOM 895 O O . LYS A 1 115 ? 5.984 11.961 27.891 1 91.81 115 LYS A O 1
ATOM 900 N N . LEU A 1 116 ? 4.512 11.703 29.531 1 88.5 116 LEU A N 1
ATOM 901 C CA . LEU A 1 116 ? 3.574 12.68 29 1 88.5 116 LEU A CA 1
ATOM 902 C C . LEU A 1 116 ? 4.102 14.094 29.156 1 88.5 116 LEU A C 1
ATOM 904 O O . LEU A 1 116 ? 4.789 14.398 30.141 1 88.5 116 LEU A O 1
ATOM 908 N N . ASP A 1 117 ? 3.82 14.867 28.234 1 85.94 117 ASP A N 1
ATOM 909 C CA . ASP A 1 117 ? 4.211 16.266 28.359 1 85.94 117 ASP A CA 1
ATOM 910 C C . ASP A 1 117 ? 3.105 17.078 29.016 1 85.94 117 ASP A C 1
ATOM 912 O O . ASP A 1 117 ? 2.158 16.516 29.578 1 85.94 117 ASP A O 1
ATOM 916 N N . ILE A 1 118 ? 3.258 18.406 29.047 1 79.31 118 ILE A N 1
ATOM 917 C CA . ILE A 1 118 ? 2.383 19.312 29.781 1 79.31 118 ILE A CA 1
ATOM 918 C C . ILE A 1 118 ? 1.001 19.344 29.141 1 79.31 118 ILE A C 1
ATOM 920 O O . ILE A 1 118 ? 0.02 19.734 29.766 1 79.31 118 ILE A O 1
ATOM 924 N N . THR A 1 119 ? 0.815 18.906 27.906 1 75.44 119 THR A N 1
ATOM 925 C CA . THR A 1 119 ? -0.455 18.906 27.188 1 75.44 119 THR A CA 1
ATOM 926 C C . THR A 1 119 ? -1.133 17.547 27.297 1 75.44 119 THR A C 1
ATOM 928 O O . THR A 1 119 ? -2.139 17.281 26.641 1 75.44 119 THR A O 1
ATOM 931 N N . GLU A 1 120 ? -0.512 16.656 28.031 1 77 120 GLU A N 1
ATOM 932 C CA . GLU A 1 120 ? -1.013 15.297 28.203 1 77 120 GLU A CA 1
ATOM 933 C C . GLU A 1 120 ? -0.827 14.477 26.938 1 77 120 GLU A C 1
ATOM 935 O O . GLU A 1 120 ? -1.537 13.492 26.719 1 77 120 GLU A O 1
ATOM 940 N N . GLY A 1 121 ? 0.018 15.008 26.141 1 81.12 121 GLY A N 1
ATOM 941 C CA . GLY A 1 121 ? 0.485 14.273 24.969 1 81.12 121 GLY A CA 1
ATOM 942 C C . GLY A 1 121 ? 1.968 13.961 25.016 1 81.12 121 GLY A C 1
ATOM 943 O O . GLY A 1 121 ? 2.576 13.969 26.094 1 81.12 121 GLY A O 1
ATOM 944 N N . TYR A 1 122 ? 2.535 13.594 23.906 1 88.62 122 TYR A N 1
ATOM 945 C CA . TYR A 1 122 ? 3.922 13.141 23.922 1 88.62 122 TYR A CA 1
ATOM 946 C C . TYR A 1 122 ? 4.793 14.016 23.016 1 88.62 122 TYR A C 1
ATOM 948 O O . TYR A 1 122 ? 6.02 13.891 23.031 1 88.62 122 TYR A O 1
ATOM 956 N N . LEU A 1 123 ? 4.168 14.938 22.203 1 85.25 123 LEU A N 1
ATOM 957 C CA . LEU A 1 123 ? 4.898 15.617 21.141 1 85.25 123 LEU A CA 1
ATOM 958 C C . LEU A 1 123 ? 6.051 16.438 21.719 1 85.25 123 LEU A C 1
ATOM 960 O O . LEU A 1 123 ? 7.172 16.391 21.219 1 85.25 123 LEU A O 1
ATOM 964 N N . LEU A 1 124 ? 5.816 17.203 22.719 1 86.81 124 LEU A N 1
ATOM 965 C CA . LEU A 1 124 ? 6.848 18.047 23.297 1 86.81 124 LEU A CA 1
ATOM 966 C C . LEU A 1 124 ? 7.973 17.203 23.891 1 86.81 124 LEU A C 1
ATOM 968 O O . LEU A 1 124 ? 9.148 17.578 23.797 1 86.81 124 LEU A O 1
ATOM 972 N N . THR A 1 125 ? 7.594 16.125 24.5 1 93.19 125 THR A N 1
ATOM 973 C CA . THR A 1 125 ? 8.594 15.211 25.031 1 93.19 125 THR A CA 1
ATOM 974 C C . THR A 1 125 ? 9.438 14.617 23.906 1 93.19 125 THR A C 1
ATOM 976 O O . THR A 1 125 ? 10.656 14.469 24.062 1 93.19 125 THR A O 1
ATOM 979 N N . ARG A 1 126 ? 8.797 14.273 22.828 1 95 126 ARG A N 1
ATOM 980 C CA . ARG A 1 126 ? 9.531 13.75 21.688 1 95 126 ARG A CA 1
ATOM 981 C C . ARG A 1 126 ? 10.5 14.789 21.125 1 95 126 ARG A C 1
ATOM 983 O O . ARG A 1 126 ? 11.648 14.477 20.812 1 95 126 ARG A O 1
ATOM 990 N N . ILE A 1 127 ? 10.047 16.031 21.016 1 91.56 127 ILE A N 1
ATOM 991 C CA . ILE A 1 127 ? 10.875 17.109 20.484 1 91.56 127 ILE A CA 1
ATOM 992 C C . ILE A 1 127 ? 12.078 17.328 21.391 1 91.56 127 ILE A C 1
ATOM 994 O O . ILE A 1 127 ? 13.211 17.469 20.906 1 91.56 127 ILE A O 1
ATOM 998 N N . GLU A 1 128 ? 11.875 17.359 22.672 1 94.5 128 GLU A N 1
ATOM 999 C CA . GLU A 1 128 ? 12.961 17.5 23.625 1 94.5 128 GLU A CA 1
ATOM 1000 C C . GLU A 1 128 ? 13.969 16.375 23.516 1 94.5 128 GLU A C 1
ATOM 1002 O O . GLU A 1 128 ? 15.18 16.594 23.609 1 94.5 128 GLU A O 1
ATOM 1007 N N . THR A 1 129 ? 13.453 15.195 23.406 1 97.44 129 THR A N 1
ATOM 1008 C CA . THR A 1 129 ? 14.305 14.023 23.266 1 97.44 129 THR A CA 1
ATOM 1009 C C . THR A 1 129 ? 15.156 14.117 22 1 97.44 129 THR A C 1
ATOM 1011 O O . THR A 1 129 ? 16.344 13.812 22.016 1 97.44 129 THR A O 1
ATOM 1014 N N . VAL A 1 130 ? 14.57 14.523 20.891 1 97.56 130 VAL A N 1
ATOM 1015 C CA . VAL A 1 130 ? 15.289 14.727 19.641 1 97.56 130 VAL A CA 1
ATOM 1016 C C . VAL A 1 130 ? 16.422 15.742 19.844 1 97.56 130 VAL A C 1
ATOM 1018 O O . VAL A 1 130 ? 17.547 15.523 19.406 1 97.56 130 VAL A O 1
ATOM 1021 N N . GLU A 1 131 ? 16.109 16.844 20.516 1 96.12 131 GLU A N 1
ATOM 1022 C CA . GLU A 1 131 ? 17.094 17.891 20.781 1 96.12 131 GLU A CA 1
ATOM 1023 C C . GLU A 1 131 ? 18.25 17.344 21.609 1 96.12 131 GLU A C 1
ATOM 1025 O O . GLU A 1 131 ? 19.422 17.656 21.328 1 96.12 131 GLU A O 1
ATOM 1030 N N . HIS A 1 132 ? 17.938 16.547 22.562 1 97.62 132 HIS A N 1
ATOM 1031 C CA . HIS A 1 132 ? 18.953 15.953 23.406 1 97.62 132 HIS A CA 1
ATOM 1032 C C . HIS A 1 132 ? 19.875 15.039 22.609 1 97.62 132 HIS A C 1
ATOM 1034 O O . HIS A 1 132 ? 21.094 15.094 22.766 1 97.62 132 HIS A O 1
ATOM 1040 N N . ILE A 1 133 ? 19.297 14.203 21.75 1 98.12 133 ILE A N 1
ATOM 1041 C CA . ILE A 1 133 ? 20.078 13.281 20.922 1 98.12 133 ILE A CA 1
ATOM 1042 C C . ILE A 1 133 ? 20.984 14.07 19.984 1 98.12 133 ILE A C 1
ATOM 1044 O O . ILE A 1 133 ? 22.172 13.742 19.828 1 98.12 133 ILE A O 1
ATOM 1048 N N . CYS A 1 134 ? 20.453 15.109 19.422 1 97.38 134 CYS A N 1
ATOM 1049 C CA . CYS A 1 134 ? 21.234 15.914 18.484 1 97.38 134 CYS A CA 1
ATOM 1050 C C . CYS A 1 134 ? 22.375 16.625 19.219 1 97.38 134 CYS A C 1
ATOM 1052 O O . CYS A 1 134 ? 23.484 16.703 18.688 1 97.38 134 CYS A O 1
ATOM 1054 N N . LYS A 1 135 ? 22.125 17.141 20.375 1 97 135 LYS A N 1
ATOM 1055 C CA . LYS A 1 135 ? 23.156 17.812 21.172 1 97 135 LYS A CA 1
ATOM 1056 C C . LYS A 1 135 ? 24.266 16.859 21.547 1 97 135 LYS A C 1
ATOM 1058 O O . LYS A 1 135 ? 25.438 17.266 21.641 1 97 135 LYS A O 1
ATOM 1063 N N . SER A 1 136 ? 23.922 15.617 21.734 1 97.31 136 SER A N 1
ATOM 1064 C CA . SER A 1 136 ? 24.875 14.602 22.172 1 97.31 136 SER A CA 1
ATOM 1065 C C . SER A 1 136 ? 25.641 14.016 20.984 1 97.31 136 SER A C 1
ATOM 1067 O O . SER A 1 136 ? 26.578 13.242 21.172 1 97.31 136 SER A O 1
ATOM 1069 N N . ASN A 1 137 ? 25.203 14.336 19.797 1 96.38 137 ASN A N 1
ATOM 1070 C CA . ASN A 1 137 ? 25.828 13.867 18.578 1 96.38 137 ASN A CA 1
ATOM 1071 C C . ASN A 1 137 ? 26.156 15.023 17.641 1 96.38 137 ASN A C 1
ATOM 1073 O O . ASN A 1 137 ? 25.312 15.492 16.891 1 96.38 137 ASN A O 1
ATOM 1077 N N . GLN A 1 138 ? 27.391 15.422 17.578 1 93.94 138 GLN A N 1
ATOM 1078 C CA . GLN A 1 138 ? 27.828 16.625 16.859 1 93.94 138 GLN A CA 1
ATOM 1079 C C . GLN A 1 138 ? 27.484 16.531 15.375 1 93.94 138 GLN A C 1
ATOM 1081 O O . GLN A 1 138 ? 27.141 17.531 14.75 1 93.94 138 GLN A O 1
ATOM 1086 N N . ASN A 1 139 ? 27.609 15.336 14.859 1 97.75 139 ASN A N 1
ATOM 1087 C CA . ASN A 1 139 ? 27.266 15.141 13.453 1 97.75 139 ASN A CA 1
ATOM 1088 C C . ASN A 1 139 ? 25.875 14.531 13.297 1 97.75 139 ASN A C 1
ATOM 1090 O O . ASN A 1 139 ? 25.734 13.359 12.961 1 97.75 139 ASN A O 1
ATOM 1094 N N . SER A 1 140 ? 24.875 15.305 13.602 1 98.5 140 SER A N 1
ATOM 1095 C CA . SER A 1 140 ? 23.5 14.859 13.516 1 98.5 140 SER A CA 1
ATOM 1096 C C . SER A 1 140 ? 22.641 15.844 12.727 1 98.5 140 SER A C 1
ATOM 1098 O O . SER A 1 140 ? 23.031 17 12.539 1 98.5 140 SER A O 1
ATOM 1100 N N . PHE A 1 141 ? 21.578 15.398 12.156 1 98.56 141 PHE A N 1
ATOM 1101 C CA . PHE A 1 141 ? 20.594 16.172 11.406 1 98.56 141 PHE A CA 1
ATOM 1102 C C . PHE A 1 141 ? 19.188 15.812 11.836 1 98.56 141 PHE A C 1
ATOM 1104 O O . PHE A 1 141 ? 18.812 14.633 11.844 1 98.56 141 PHE A O 1
ATOM 1111 N N . CYS A 1 142 ? 18.422 16.797 12.242 1 98.44 142 CYS A N 1
ATOM 1112 C CA . CYS A 1 142 ? 17.031 16.594 12.625 1 98.44 142 CYS A CA 1
ATOM 1113 C C . CYS A 1 142 ? 16.109 16.719 11.422 1 98.44 142 CYS A C 1
ATOM 1115 O O . CYS A 1 142 ? 15.984 17.797 10.844 1 98.44 142 CYS A O 1
ATOM 1117 N N . ALA A 1 143 ? 15.508 15.641 11.016 1 98.19 143 ALA A N 1
ATOM 1118 C CA . ALA A 1 143 ? 14.461 15.719 10.008 1 98.19 143 ALA A CA 1
ATOM 1119 C C . ALA A 1 143 ? 13.188 16.344 10.578 1 98.19 143 ALA A C 1
ATOM 1121 O O . ALA A 1 143 ? 12.258 15.641 10.969 1 98.19 143 ALA A O 1
ATOM 1122 N N . ASP A 1 144 ? 13.086 17.625 10.562 1 97.06 144 ASP A N 1
ATOM 1123 C CA . ASP A 1 144 ? 12.047 18.406 11.234 1 97.06 144 ASP A CA 1
ATOM 1124 C C . ASP A 1 144 ? 10.914 18.75 10.273 1 97.06 144 ASP A C 1
ATOM 1126 O O . ASP A 1 144 ? 10.891 19.828 9.695 1 97.06 144 ASP A O 1
ATOM 1130 N N . GLN A 1 145 ? 9.914 17.922 10.266 1 95.88 145 GLN A N 1
ATOM 1131 C CA . GLN A 1 145 ? 8.836 18.094 9.305 1 95.88 145 GLN A CA 1
ATOM 1132 C C . GLN A 1 145 ? 7.953 19.281 9.68 1 95.88 145 GLN A C 1
ATOM 1134 O O . GLN A 1 145 ? 7.16 19.75 8.859 1 95.88 145 GLN A O 1
ATOM 1139 N N . TYR A 1 146 ? 8.086 19.828 10.867 1 95.06 146 TYR A N 1
ATOM 1140 C CA . TYR A 1 146 ? 7.195 20.891 11.32 1 95.06 146 TYR A CA 1
ATOM 1141 C C . TYR A 1 146 ? 7.742 22.266 10.945 1 95.06 146 TYR A C 1
ATOM 1143 O O . TYR A 1 146 ? 6.98 23.219 10.773 1 95.06 146 TYR A O 1
ATOM 1151 N N . ASN A 1 147 ? 9.086 22.297 10.836 1 96.38 147 ASN A N 1
ATOM 1152 C CA . ASN A 1 147 ? 9.68 23.625 10.672 1 96.38 147 ASN A CA 1
ATOM 1153 C C . ASN A 1 147 ? 10.539 23.703 9.414 1 96.38 147 ASN A C 1
ATOM 1155 O O . ASN A 1 147 ? 10.875 24.797 8.953 1 96.38 147 ASN A O 1
ATOM 1159 N N . ASP A 1 148 ? 10.945 22.578 8.82 1 98.06 148 ASP A N 1
ATOM 1160 C CA . ASP A 1 148 ? 11.797 22.562 7.633 1 98.06 148 ASP A CA 1
ATOM 1161 C C . ASP A 1 148 ? 10.992 22.906 6.383 1 98.06 148 ASP A C 1
ATOM 1163 O O . ASP A 1 148 ? 10.094 22.156 5.984 1 98.06 148 ASP A O 1
ATOM 1167 N N . PRO A 1 149 ? 11.336 24 5.68 1 98.56 149 PRO A N 1
ATOM 1168 C CA . PRO A 1 149 ? 10.578 24.391 4.488 1 98.56 149 PRO A CA 1
ATOM 1169 C C . PRO A 1 149 ? 10.648 23.344 3.375 1 98.56 149 PRO A C 1
ATOM 1171 O O . PRO A 1 149 ? 9.797 23.328 2.486 1 98.56 149 PRO A O 1
ATOM 1174 N N . ASN A 1 150 ? 11.648 22.5 3.443 1 98.75 150 ASN A N 1
ATOM 1175 C CA . ASN A 1 150 ? 11.75 21.453 2.43 1 98.75 150 ASN A CA 1
ATOM 1176 C C . ASN A 1 150 ? 10.641 20.422 2.566 1 98.75 150 ASN A C 1
ATOM 1178 O O . ASN A 1 150 ? 10.398 19.641 1.647 1 98.75 150 ASN A O 1
ATOM 1182 N N . ASN A 1 151 ? 9.961 20.484 3.732 1 98.75 151 ASN A N 1
ATOM 1183 C CA . ASN A 1 151 ? 8.75 19.688 3.859 1 98.75 151 ASN A CA 1
ATOM 1184 C C . ASN A 1 151 ? 7.719 20.062 2.799 1 98.75 151 ASN A C 1
ATOM 1186 O O . ASN A 1 151 ? 7.363 19.234 1.953 1 98.75 151 ASN A O 1
ATOM 1190 N N . TYR A 1 152 ? 7.281 21.359 2.725 1 98.81 152 TYR A N 1
ATOM 1191 C CA . TYR A 1 152 ? 6.219 21.734 1.795 1 98.81 152 TYR A CA 1
ATOM 1192 C C . TYR A 1 152 ? 6.766 21.891 0.378 1 98.81 152 TYR A C 1
ATOM 1194 O O . TYR A 1 152 ? 6.02 21.734 -0.596 1 98.81 152 TYR A O 1
ATOM 1202 N N . LYS A 1 153 ? 8.102 22.078 0.211 1 98.75 153 LYS A N 1
ATOM 1203 C CA . LYS A 1 153 ? 8.688 22.141 -1.126 1 98.75 153 LYS A CA 1
ATOM 1204 C C . LYS A 1 153 ? 8.555 20.797 -1.842 1 98.75 153 LYS A C 1
ATOM 1206 O O . LYS A 1 153 ? 8.383 20.766 -3.062 1 98.75 153 LYS A O 1
ATOM 1211 N N . GLY A 1 154 ? 8.594 19.688 -1.023 1 98.56 154 GLY A N 1
ATOM 1212 C CA . GLY A 1 154 ? 8.414 18.344 -1.568 1 98.56 154 GLY A CA 1
ATOM 1213 C C . GLY A 1 154 ? 7.051 18.141 -2.201 1 98.56 154 GLY A C 1
ATOM 1214 O O . GLY A 1 154 ? 6.895 17.312 -3.102 1 98.56 154 GLY A O 1
ATOM 1215 N N . TYR A 1 155 ? 6.047 18.875 -1.73 1 98.81 155 TYR A N 1
ATOM 1216 C CA . TYR A 1 155 ? 4.699 18.812 -2.285 1 98.81 155 TYR A CA 1
ATOM 1217 C C . TYR A 1 155 ? 4.504 19.859 -3.371 1 98.81 155 TYR A C 1
ATOM 1219 O O . TYR A 1 155 ? 3.812 19.609 -4.363 1 98.81 155 TYR A O 1
ATOM 1227 N N . TRP A 1 156 ? 5.141 20.984 -3.205 1 98.75 156 TRP A N 1
ATOM 1228 C CA . TRP A 1 156 ? 5.023 22.078 -4.148 1 98.75 156 TRP A CA 1
ATOM 1229 C C . TRP A 1 156 ? 5.551 21.688 -5.523 1 98.75 156 TRP A C 1
ATOM 1231 O O . TRP A 1 156 ? 4.898 21.938 -6.539 1 98.75 156 TRP A O 1
ATOM 1241 N N . ASP A 1 157 ? 6.688 20.984 -5.605 1 97.81 157 ASP A N 1
ATOM 1242 C CA . ASP A 1 157 ? 7.359 20.719 -6.875 1 97.81 157 ASP A CA 1
ATOM 1243 C C . ASP A 1 157 ? 6.953 19.344 -7.43 1 97.81 157 ASP A C 1
ATOM 1245 O O . ASP A 1 157 ? 7.414 18.953 -8.5 1 97.81 157 ASP A O 1
ATOM 1249 N N . THR A 1 158 ? 6.121 18.578 -6.676 1 98.44 158 THR A N 1
ATOM 1250 C CA . THR A 1 158 ? 5.73 17.266 -7.176 1 98.44 158 THR A CA 1
ATOM 1251 C C . THR A 1 158 ? 4.211 17.125 -7.18 1 98.44 158 THR A C 1
ATOM 1253 O O . THR A 1 158 ? 3.557 17.406 -8.188 1 98.44 158 THR A O 1
ATOM 1256 N N . LEU A 1 159 ? 3.596 17 -6.012 1 98.81 159 LEU A N 1
ATOM 1257 C CA . LEU A 1 159 ? 2.158 16.766 -5.93 1 98.81 159 LEU A CA 1
ATOM 1258 C C . LEU A 1 159 ? 1.383 17.938 -6.512 1 98.81 159 LEU A C 1
ATOM 1260 O O . LEU A 1 159 ? 0.435 17.75 -7.277 1 98.81 159 LEU A O 1
ATOM 1264 N N . GLY A 1 160 ? 1.791 19.156 -6.098 1 98.88 160 GLY A N 1
ATOM 1265 C CA . GLY A 1 160 ? 1.152 20.344 -6.652 1 98.88 160 GLY A CA 1
ATOM 1266 C C . GLY A 1 160 ? 1.21 20.391 -8.164 1 98.88 160 GLY A C 1
ATOM 1267 O O . GLY A 1 160 ? 0.218 20.734 -8.82 1 98.88 160 GLY A O 1
ATOM 1268 N N . VAL A 1 161 ? 2.35 20.031 -8.742 1 98.75 161 VAL A N 1
ATOM 1269 C CA . VAL A 1 161 ? 2.553 20.047 -10.188 1 98.75 161 VAL A CA 1
ATOM 1270 C C . VAL A 1 161 ? 1.663 19 -10.844 1 98.75 161 VAL A C 1
ATOM 1272 O O . VAL A 1 161 ? 0.997 19.266 -11.844 1 98.75 161 VAL A O 1
ATOM 1275 N N . GLU A 1 162 ? 1.667 17.797 -10.266 1 98.69 162 GLU A N 1
ATOM 1276 C CA . GLU A 1 162 ? 0.843 16.719 -10.805 1 98.69 162 GLU A CA 1
ATOM 1277 C C . GLU A 1 162 ? -0.629 17.109 -10.844 1 98.69 162 GLU A C 1
ATOM 1279 O O . GLU A 1 162 ? -1.314 16.875 -11.844 1 98.69 162 GLU A O 1
ATOM 1284 N N . ILE A 1 163 ? -1.122 17.703 -9.734 1 98.75 163 ILE A N 1
ATOM 1285 C CA . ILE A 1 163 ? -2.52 18.109 -9.656 1 98.75 163 ILE A CA 1
ATOM 1286 C C . ILE A 1 163 ? -2.797 19.203 -10.688 1 98.75 163 ILE A C 1
ATOM 1288 O O . ILE A 1 163 ? -3.777 19.125 -11.438 1 98.75 163 ILE A O 1
ATOM 1292 N N . ALA A 1 164 ? -1.932 20.188 -10.781 1 98.62 164 ALA A N 1
ATOM 1293 C CA . ALA A 1 164 ? -2.104 21.297 -11.719 1 98.62 164 ALA A CA 1
ATOM 1294 C C . ALA A 1 164 ? -2.182 20.797 -13.156 1 98.62 164 ALA A C 1
ATOM 1296 O O . ALA A 1 164 ? -2.963 21.312 -13.953 1 98.62 164 ALA A O 1
ATOM 1297 N N . GLU A 1 165 ? -1.379 19.797 -13.453 1 98.12 165 GLU A N 1
ATOM 1298 C CA . GLU A 1 165 ? -1.296 19.281 -14.82 1 98.12 165 GLU A CA 1
ATOM 1299 C C . GLU A 1 165 ? -2.502 18.406 -15.148 1 98.12 165 GLU A C 1
ATOM 1301 O O . GLU A 1 165 ? -2.871 18.266 -16.312 1 98.12 165 GLU A O 1
ATOM 1306 N N . ASN A 1 166 ? -3.184 17.906 -14.141 1 98.12 166 ASN A N 1
ATOM 1307 C CA . ASN A 1 166 ? -4.238 16.922 -14.375 1 98.12 166 ASN A CA 1
ATOM 1308 C C . ASN A 1 166 ? -5.605 17.594 -14.492 1 98.12 166 ASN A C 1
ATOM 1310 O O . ASN A 1 166 ? -6.594 16.938 -14.836 1 98.12 166 ASN A O 1
ATOM 1314 N N . PHE A 1 167 ? -5.672 18.891 -14.203 1 98.25 167 PHE A N 1
ATOM 1315 C CA . PHE A 1 167 ? -6.961 19.562 -14.219 1 98.25 167 PHE A CA 1
ATOM 1316 C C . PHE A 1 167 ? -6.926 20.766 -15.148 1 98.25 167 PHE A C 1
ATOM 1318 O O . PHE A 1 167 ? -5.938 21.5 -15.188 1 98.25 167 PHE A O 1
ATOM 1325 N N . ASP A 1 168 ? -7.957 20.938 -15.945 1 97.81 168 ASP A N 1
ATOM 1326 C CA . ASP A 1 168 ? -8.164 22.188 -16.688 1 97.81 168 ASP A CA 1
ATOM 1327 C C . ASP A 1 168 ? -8.797 23.25 -15.797 1 97.81 168 ASP A C 1
ATOM 1329 O O . ASP A 1 168 ? -8.562 24.438 -15.992 1 97.81 168 ASP A O 1
ATOM 1333 N N . SER A 1 169 ? -9.617 22.766 -14.891 1 98.06 169 SER A N 1
ATOM 1334 C CA . SER A 1 169 ? -10.242 23.609 -13.875 1 98.06 169 SER A CA 1
ATOM 1335 C C . SER A 1 169 ? -10.391 22.859 -12.555 1 98.06 169 SER A C 1
ATOM 1337 O O . SER A 1 169 ? -10.602 21.656 -12.539 1 98.06 169 SER A O 1
ATOM 1339 N N . LEU A 1 170 ? -10.234 23.547 -11.492 1 98.69 170 LEU A N 1
ATOM 1340 C CA . LEU A 1 170 ? -10.367 23.031 -10.133 1 98.69 170 LEU A CA 1
ATOM 1341 C C . LEU A 1 170 ? -11.031 24.062 -9.227 1 98.69 170 LEU A C 1
ATOM 1343 O O . LEU A 1 170 ? -10.586 25.203 -9.156 1 98.69 170 LEU A O 1
ATOM 1347 N N . ASP A 1 171 ? -12.109 23.641 -8.547 1 98.75 171 ASP A N 1
ATOM 1348 C CA . ASP A 1 171 ? -12.906 24.594 -7.789 1 98.75 171 ASP A CA 1
ATOM 1349 C C . ASP A 1 171 ? -12.562 24.531 -6.301 1 98.75 171 ASP A C 1
ATOM 1351 O O . ASP A 1 171 ? -12.508 25.562 -5.625 1 98.75 171 ASP A O 1
ATOM 1355 N N . TYR A 1 172 ? -12.344 23.312 -5.793 1 98.81 172 TYR A N 1
ATOM 1356 C CA . TYR A 1 172 ? -12.047 23.125 -4.379 1 98.81 172 TYR A CA 1
ATOM 1357 C C . TYR A 1 172 ? -10.977 22.062 -4.18 1 98.81 172 TYR A C 1
ATOM 1359 O O . TYR A 1 172 ? -10.922 21.078 -4.918 1 98.81 172 TYR A O 1
ATOM 1367 N N . ILE A 1 173 ? -10.156 22.25 -3.195 1 98.94 173 ILE A N 1
ATOM 1368 C CA . ILE A 1 173 ? -9.273 21.203 -2.682 1 98.94 173 ILE A CA 1
ATOM 1369 C C . ILE A 1 173 ? -9.398 21.125 -1.163 1 98.94 173 ILE A C 1
ATOM 1371 O O . ILE A 1 173 ? -9.305 22.141 -0.471 1 98.94 173 ILE A O 1
ATOM 1375 N N . PHE A 1 174 ? -9.664 19.938 -0.708 1 98.88 174 PHE A N 1
ATOM 1376 C CA . PHE A 1 174 ? -9.711 19.672 0.725 1 98.88 174 PHE A CA 1
ATOM 1377 C C . PHE A 1 174 ? -8.484 18.875 1.172 1 98.88 174 PHE A C 1
ATOM 1379 O O . PHE A 1 174 ? -8.172 17.844 0.592 1 98.88 174 PHE A O 1
ATOM 1386 N N . ILE A 1 175 ? -7.781 19.359 2.201 1 98.88 175 ILE A N 1
ATOM 1387 C CA . ILE A 1 175 ? -6.551 18.719 2.646 1 98.88 175 ILE A CA 1
ATOM 1388 C C . ILE A 1 175 ? -6.539 18.625 4.172 1 98.88 175 ILE A C 1
ATOM 1390 O O . ILE A 1 175 ? -6.727 19.641 4.855 1 98.88 175 ILE A O 1
ATOM 1394 N N . GLY A 1 176 ? -6.371 17.391 4.672 1 98.5 176 GLY A N 1
ATOM 1395 C CA . GLY A 1 176 ? -6.137 17.234 6.102 1 98.5 176 GLY A CA 1
ATOM 1396 C C . GLY A 1 176 ? -4.809 17.812 6.551 1 98.5 176 GLY A C 1
ATOM 1397 O O . GLY A 1 176 ? -3.805 17.703 5.844 1 98.5 176 GLY A O 1
ATOM 1398 N N . VAL A 1 177 ? -4.785 18.406 7.809 1 98.12 177 VAL A N 1
ATOM 1399 C CA . VAL A 1 177 ? -3.59 19.141 8.227 1 98.12 177 VAL A CA 1
ATOM 1400 C C . VAL A 1 177 ? -3.008 18.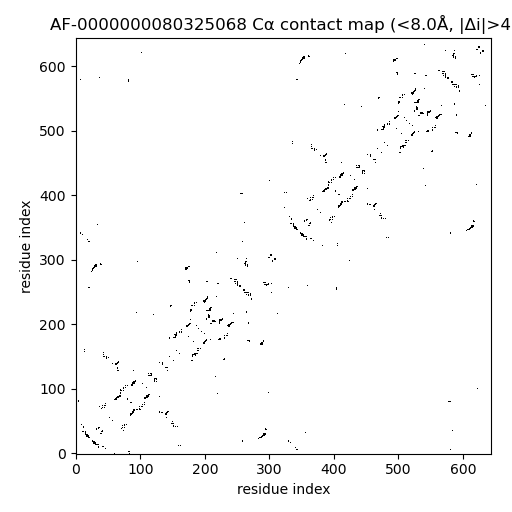5 9.484 1 98.12 177 VAL A C 1
ATOM 1402 O O . VAL A 1 177 ? -3.744 18.156 10.414 1 98.12 177 VAL A O 1
ATOM 1405 N N . SER A 1 178 ? -1.734 18.297 9.422 1 95 178 SER A N 1
ATOM 1406 C CA . SER A 1 178 ? -0.92 17.906 10.57 1 95 178 SER A CA 1
ATOM 1407 C C . SER A 1 178 ? 0.356 18.734 10.648 1 95 178 SER A C 1
ATOM 1409 O O . SER A 1 178 ? 0.322 19.891 11.062 1 95 178 SER A O 1
ATOM 1411 N N . SER A 1 179 ? 1.411 18.312 9.906 1 94.88 179 SER A N 1
ATOM 1412 C CA . SER A 1 179 ? 2.641 19.094 9.875 1 94.88 179 SER A CA 1
ATOM 1413 C C . SER A 1 179 ? 2.48 20.328 9 1 94.88 179 SER A C 1
ATOM 1415 O O . SER A 1 179 ? 3.266 21.281 9.102 1 94.88 179 SER A O 1
ATOM 1417 N N . GLY A 1 180 ? 1.534 20.312 8.141 1 97.75 180 GLY A N 1
ATOM 1418 C CA . GLY A 1 180 ? 1.245 21.469 7.297 1 97.75 180 GLY A CA 1
ATOM 1419 C C . GLY A 1 180 ? 1.971 21.422 5.965 1 97.75 180 GLY A C 1
ATOM 1420 O O . GLY A 1 180 ? 1.768 22.281 5.113 1 97.75 180 GLY A O 1
ATOM 1421 N N . GLY A 1 181 ? 2.742 20.344 5.719 1 98.5 181 GLY A N 1
ATOM 1422 C CA . GLY A 1 181 ? 3.523 20.266 4.496 1 98.5 181 GLY A CA 1
ATOM 1423 C C . GLY A 1 181 ? 2.666 20.156 3.248 1 98.5 181 GLY A C 1
ATOM 1424 O O . GLY A 1 181 ? 2.84 20.938 2.301 1 98.5 181 GLY A O 1
ATOM 1425 N N . THR A 1 182 ? 1.706 19.25 3.252 1 98.81 182 THR A N 1
ATOM 1426 C CA . THR A 1 182 ? 0.881 19 2.076 1 98.81 182 THR A CA 1
ATOM 1427 C C . THR A 1 182 ? 0.082 20.25 1.694 1 98.81 182 THR A C 1
ATOM 1429 O O . THR A 1 182 ? 0.14 20.703 0.55 1 98.81 182 THR A O 1
ATOM 1432 N N . ILE A 1 183 ? -0.598 20.859 2.668 1 98.88 183 ILE A N 1
ATOM 1433 C CA . ILE A 1 183 ? -1.489 21.969 2.332 1 98.88 183 ILE A CA 1
ATOM 1434 C C . ILE A 1 183 ? -0.668 23.172 1.896 1 98.88 183 ILE A C 1
ATOM 1436 O O . ILE A 1 183 ? -1.077 23.922 1.003 1 98.88 183 ILE A O 1
ATOM 1440 N N . THR A 1 184 ? 0.486 23.328 2.537 1 98.88 184 THR A N 1
ATOM 1441 C CA . THR A 1 184 ? 1.317 24.484 2.182 1 98.88 184 THR A CA 1
ATOM 1442 C C . THR A 1 184 ? 1.859 24.328 0.762 1 98.88 184 THR A C 1
ATOM 1444 O O . THR A 1 184 ? 1.7 25.234 -0.064 1 98.88 184 THR A O 1
ATOM 1447 N N . GLY A 1 185 ? 2.451 23.188 0.444 1 98.94 185 GLY A N 1
ATOM 1448 C CA . GLY A 1 185 ? 3.012 22.969 -0.88 1 98.94 185 GLY A CA 1
ATOM 1449 C C . GLY A 1 185 ? 1.965 22.969 -1.979 1 98.94 185 GLY A C 1
ATOM 1450 O O . GLY A 1 185 ? 2.145 23.625 -3.008 1 98.94 185 GLY A O 1
ATOM 1451 N N . VAL A 1 186 ? 0.879 22.297 -1.755 1 98.94 186 VAL A N 1
ATOM 1452 C CA . VAL A 1 186 ? -0.17 22.156 -2.76 1 98.94 186 VAL A CA 1
ATOM 1453 C C . VAL A 1 186 ? -0.871 23.5 -2.973 1 98.94 186 VAL A C 1
ATOM 1455 O O . VAL A 1 186 ? -1.096 23.906 -4.109 1 98.94 186 VAL A O 1
ATOM 1458 N N . SER A 1 187 ? -1.195 24.172 -1.871 1 98.88 187 SER A N 1
ATOM 1459 C CA . SER A 1 187 ? -1.892 25.453 -2.002 1 98.88 187 SER A CA 1
ATOM 1460 C C . SER A 1 187 ? -1.068 26.453 -2.807 1 98.88 187 SER A C 1
ATOM 1462 O O . SER A 1 187 ? -1.586 27.094 -3.719 1 98.88 187 SER A O 1
ATOM 1464 N N . LYS A 1 188 ? 0.197 26.547 -2.49 1 98.75 188 LYS A N 1
ATOM 1465 C CA . LYS A 1 188 ? 1.074 27.5 -3.168 1 98.75 188 LYS A CA 1
ATOM 1466 C C . LYS A 1 188 ? 1.165 27.188 -4.66 1 98.75 188 LYS A C 1
ATOM 1468 O O . LYS A 1 188 ? 1.053 28.094 -5.492 1 98.75 188 LYS A O 1
ATOM 1473 N N . LYS A 1 189 ? 1.344 25.922 -5.027 1 98.81 189 LYS A N 1
ATOM 1474 C CA . LYS A 1 189 ? 1.499 25.562 -6.43 1 98.81 189 LYS A CA 1
ATOM 1475 C C . LYS A 1 189 ? 0.183 25.719 -7.188 1 98.81 189 LYS A C 1
ATOM 1477 O O . LYS A 1 189 ? 0.157 26.266 -8.297 1 98.81 189 LYS A O 1
ATOM 1482 N N . ILE A 1 190 ? -0.915 25.297 -6.617 1 98.75 190 ILE A N 1
ATOM 1483 C CA . ILE A 1 190 ? -2.195 25.234 -7.312 1 98.75 190 ILE A CA 1
ATOM 1484 C C . ILE A 1 190 ? -2.717 26.656 -7.559 1 98.75 190 ILE A C 1
ATOM 1486 O O . ILE A 1 190 ? -3.332 26.922 -8.594 1 98.75 190 ILE A O 1
ATOM 1490 N N . LYS A 1 191 ? -2.492 27.547 -6.625 1 98.44 191 LYS A N 1
ATOM 1491 C CA . LYS A 1 191 ? -2.957 28.922 -6.766 1 98.44 191 LYS A CA 1
ATOM 1492 C C . LYS A 1 191 ? -2.225 29.641 -7.902 1 98.44 191 LYS A C 1
ATOM 1494 O O . LYS A 1 191 ? -2.721 30.625 -8.438 1 98.44 191 LYS A O 1
ATOM 1499 N N . GLU A 1 192 ? -1.056 29.125 -8.312 1 98.06 192 GLU A N 1
ATOM 1500 C CA . GLU A 1 192 ? -0.351 29.656 -9.469 1 98.06 192 GLU A CA 1
ATOM 1501 C C . GLU A 1 192 ? -1.144 29.422 -10.75 1 98.06 192 GLU A C 1
ATOM 1503 O O . GLU A 1 192 ? -1.171 30.281 -11.633 1 98.06 192 GLU A O 1
ATOM 1508 N N . LYS A 1 193 ? -1.788 28.359 -10.844 1 97.94 193 LYS A N 1
ATOM 1509 C CA . LYS A 1 193 ? -2.525 27.984 -12.055 1 97.94 193 LYS A CA 1
ATOM 1510 C C . LYS A 1 193 ? -4.008 28.312 -11.906 1 97.94 193 LYS A C 1
ATOM 1512 O O . LYS A 1 193 ? -4.66 28.719 -12.875 1 97.94 193 LYS A O 1
ATOM 1517 N N . PHE A 1 194 ? -4.516 28.094 -10.742 1 98.5 194 PHE A N 1
ATOM 1518 C CA . PHE A 1 194 ? -5.93 28.312 -10.445 1 98.5 194 PHE A CA 1
ATOM 1519 C C . PHE A 1 194 ? -6.102 29.297 -9.305 1 98.5 194 PHE A C 1
ATOM 1521 O O . PHE A 1 194 ? -6.465 28.922 -8.195 1 98.5 194 PHE A O 1
ATOM 1528 N N . PRO A 1 195 ? -6.02 30.531 -9.562 1 98.25 195 PRO A N 1
ATOM 1529 C CA . PRO A 1 195 ? -6.027 31.531 -8.5 1 98.25 195 PRO A CA 1
ATOM 1530 C C . PRO A 1 195 ? -7.344 31.562 -7.727 1 98.25 195 PRO A C 1
ATOM 1532 O O . PRO A 1 195 ? -7.375 31.969 -6.566 1 98.25 195 PRO A O 1
ATOM 1535 N N . ASN A 1 196 ? -8.453 31.078 -8.289 1 98.12 196 ASN A N 1
ATOM 1536 C CA . ASN A 1 196 ? -9.766 31.188 -7.668 1 98.12 196 ASN A CA 1
ATOM 1537 C C . ASN A 1 196 ? -10.148 29.891 -6.953 1 98.12 196 ASN A C 1
ATOM 1539 O O . ASN A 1 196 ? -11.219 29.797 -6.359 1 98.12 196 ASN A O 1
ATOM 1543 N N . VAL A 1 197 ? -9.32 28.844 -6.992 1 98.75 197 VAL A N 1
ATOM 1544 C CA . VAL A 1 197 ? -9.602 27.594 -6.297 1 98.75 197 VAL A CA 1
ATOM 1545 C C . VAL A 1 197 ? -9.766 27.859 -4.801 1 98.75 197 VAL A C 1
ATOM 1547 O O . VAL A 1 197 ? -9.031 28.672 -4.227 1 98.75 197 VAL A O 1
ATOM 1550 N N . VAL A 1 198 ? -10.711 27.266 -4.184 1 98.75 198 VAL A N 1
ATOM 1551 C CA . VAL A 1 198 ? -10.891 27.375 -2.742 1 98.75 198 VAL A CA 1
ATOM 1552 C C . VAL A 1 198 ? -10.133 26.266 -2.035 1 98.75 198 VAL A C 1
ATOM 1554 O O . VAL A 1 198 ? -10.43 25.078 -2.23 1 98.75 198 VAL A O 1
ATOM 1557 N N . ILE A 1 199 ? -9.164 26.594 -1.295 1 98.88 199 ILE A N 1
ATOM 1558 C CA . ILE A 1 199 ? -8.383 25.641 -0.512 1 98.88 199 ILE A CA 1
ATOM 1559 C C . ILE A 1 199 ? -8.969 25.531 0.897 1 98.88 199 ILE A C 1
ATOM 1561 O O . ILE A 1 199 ? -8.961 26.516 1.652 1 98.88 199 ILE A O 1
ATOM 1565 N N . VAL A 1 200 ? -9.438 24.391 1.247 1 98.81 200 VAL A N 1
ATOM 1566 C CA . VAL A 1 200 ? -10.062 24.172 2.545 1 98.81 200 VAL A CA 1
ATOM 1567 C C . VAL A 1 200 ? -9.188 23.266 3.4 1 98.81 200 VAL A C 1
ATOM 1569 O O . VAL A 1 200 ? -8.914 22.125 3.023 1 98.81 200 VAL A O 1
ATOM 1572 N N . ALA A 1 201 ? -8.734 23.734 4.539 1 98.81 201 ALA A N 1
ATOM 1573 C CA . ALA A 1 201 ? -8.023 22.922 5.523 1 98.81 201 ALA A CA 1
ATOM 1574 C C . ALA A 1 201 ? -9 22.125 6.375 1 98.81 201 ALA A C 1
ATOM 1576 O O . ALA A 1 201 ? -9.984 22.672 6.887 1 98.81 201 ALA A O 1
ATOM 1577 N N . VAL A 1 202 ? -8.75 20.875 6.457 1 98.75 202 VAL A N 1
ATOM 1578 C CA . VAL A 1 202 ? -9.523 20.031 7.363 1 98.75 202 VAL A CA 1
ATOM 1579 C C . VAL A 1 202 ? -8.688 19.672 8.594 1 98.75 202 VAL A C 1
ATOM 1581 O O . VAL A 1 202 ? -7.605 19.109 8.469 1 98.75 202 VAL A O 1
ATOM 1584 N N . ASP A 1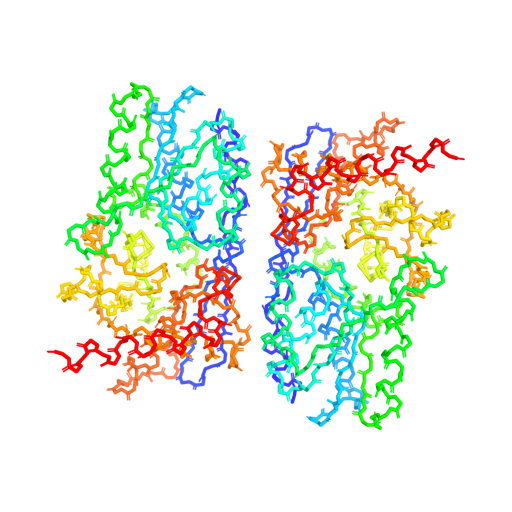 203 ? -9.133 20.031 9.711 1 97.94 203 ASP A N 1
ATOM 1585 C CA . ASP A 1 203 ? -8.477 19.766 10.984 1 97.94 203 ASP A CA 1
ATOM 1586 C C . ASP A 1 203 ? -9.391 18.969 11.93 1 97.94 203 ASP A C 1
ATOM 1588 O O . ASP A 1 203 ? -10.539 18.688 11.586 1 97.94 203 ASP A O 1
ATOM 1592 N N . VAL A 1 204 ? -8.836 18.5 13 1 96.25 204 VAL A N 1
ATOM 1593 C CA . VAL A 1 204 ? -9.602 17.656 13.922 1 96.25 204 VAL A CA 1
ATOM 1594 C C . VAL A 1 204 ? -9.805 18.391 15.242 1 96.25 204 VAL A C 1
ATOM 1596 O O . VAL A 1 204 ? -8.969 19.203 15.641 1 96.25 204 VAL A O 1
ATOM 1599 N N . GLU A 1 205 ? -10.898 18.047 15.844 1 92 205 GLU A N 1
ATOM 1600 C CA . GLU A 1 205 ? -11.133 18.562 17.188 1 92 205 GLU A CA 1
ATOM 1601 C C . GLU A 1 205 ? -9.977 18.188 18.125 1 92 205 GLU A C 1
ATOM 1603 O O . GLU A 1 205 ? -9.5 17.047 18.109 1 92 205 GLU A O 1
ATOM 1608 N N . GLY A 1 206 ? -9.477 19.219 18.891 1 89 206 GLY A N 1
ATOM 1609 C CA . GLY A 1 206 ? -8.367 18.984 19.812 1 89 206 GLY A CA 1
ATOM 1610 C C . GLY A 1 206 ? -7.027 19.406 19.25 1 89 206 GLY A C 1
ATOM 1611 O O . GLY A 1 206 ? -6.035 19.469 19.969 1 89 206 GLY A O 1
ATOM 1612 N N . SER A 1 207 ? -7 19.656 17.953 1 91.94 207 SER A N 1
ATOM 1613 C CA . SER A 1 207 ? -5.809 20.188 17.297 1 91.94 207 SER A CA 1
ATOM 1614 C C . SER A 1 207 ? -5.668 21.688 17.562 1 91.94 207 SER A C 1
ATOM 1616 O O . SER A 1 207 ? -6.66 22.422 17.547 1 91.94 207 SER A O 1
ATOM 1618 N N . VAL A 1 208 ? -4.477 22.219 17.734 1 91.81 208 VAL A N 1
ATOM 1619 C CA . VAL A 1 208 ? -4.289 23.625 18.078 1 91.81 208 VAL A CA 1
ATOM 1620 C C . VAL A 1 208 ? -3.877 24.406 16.828 1 91.81 208 VAL A C 1
ATOM 1622 O O . VAL A 1 208 ? -3.674 25.625 16.906 1 91.81 208 VAL A O 1
ATOM 1625 N N . ILE A 1 209 ? -3.777 23.75 15.703 1 94.56 209 ILE A N 1
ATOM 1626 C CA . ILE A 1 209 ? -3.217 24.344 14.492 1 94.56 209 ILE A CA 1
ATOM 1627 C C . ILE A 1 209 ? -4.02 25.578 14.117 1 94.56 209 ILE A C 1
ATOM 1629 O O . ILE A 1 209 ? -3.447 26.625 13.805 1 94.56 209 ILE A O 1
ATOM 1633 N N . PHE A 1 210 ? -5.332 25.453 14.164 1 95.81 210 PHE A N 1
ATOM 1634 C CA . PHE A 1 210 ? -6.188 26.578 13.781 1 95.81 210 PHE A CA 1
ATOM 1635 C C . PHE A 1 210 ? -7 27.062 14.977 1 95.81 210 PHE A C 1
ATOM 1637 O O . PHE A 1 210 ? -8.211 27.266 14.867 1 95.81 210 PHE A O 1
ATOM 1644 N N . SER A 1 211 ? -6.32 27.203 16.094 1 86.19 211 SER A N 1
ATOM 1645 C CA . SER A 1 211 ? -6.703 27.953 17.266 1 86.19 211 SER A CA 1
ATOM 1646 C C . SER A 1 211 ? -7.855 27.281 18.016 1 86.19 211 SER A C 1
ATOM 1648 O O . SER A 1 211 ? -8.742 27.969 18.531 1 86.19 211 SER A O 1
ATOM 1650 N N . GLN A 1 212 ? -7.906 25.953 17.953 1 85.19 212 GLN A N 1
ATOM 1651 C CA . GLN A 1 212 ? -8.852 25.266 18.812 1 85.19 212 GLN A CA 1
ATOM 1652 C C . GLN A 1 212 ? -8.234 24.938 20.172 1 85.19 212 GLN A C 1
ATOM 1654 O O . GLN A 1 212 ? -7.008 24.875 20.297 1 85.19 212 GLN A O 1
ATOM 1659 N N . LYS A 1 213 ? -9.172 24.797 21.172 1 84.25 213 LYS A N 1
ATOM 1660 C CA . LYS A 1 213 ? -8.727 24.359 22.484 1 84.25 213 LYS A CA 1
ATOM 1661 C C . LYS A 1 213 ? -8.188 22.938 22.438 1 84.25 213 LYS A C 1
ATOM 1663 O O . LYS A 1 213 ? -8.797 22.062 21.844 1 84.25 213 LYS A O 1
ATOM 1668 N N . PRO A 1 214 ? -7.059 22.766 23.047 1 86.19 214 PRO A N 1
ATOM 1669 C CA . PRO A 1 214 ? -6.477 21.422 23.031 1 86.19 214 PRO A CA 1
ATOM 1670 C C . PRO A 1 214 ? -7.277 20.406 23.859 1 86.19 214 PRO A C 1
ATOM 1672 O O . PRO A 1 214 ? -7.723 20.734 24.969 1 86.19 214 PRO A O 1
ATOM 1675 N N . ILE A 1 215 ? -7.625 19.312 23.281 1 83.12 215 ILE A N 1
ATOM 1676 C CA . ILE A 1 215 ? -8.125 18.125 23.984 1 83.12 215 ILE A CA 1
ATOM 1677 C C . ILE A 1 215 ? -7.387 16.891 23.5 1 83.12 215 ILE A C 1
ATOM 1679 O O . ILE A 1 215 ? -6.727 16.922 22.469 1 83.12 215 ILE A O 1
ATOM 1683 N N . LYS A 1 216 ? -7.492 15.852 24.219 1 84.19 216 LYS A N 1
ATOM 1684 C CA . LYS A 1 216 ? -6.82 14.609 23.844 1 84.19 216 LYS A CA 1
ATOM 1685 C C . LYS A 1 216 ? -7.301 14.102 22.484 1 84.19 216 LYS A C 1
ATOM 1687 O O . LYS A 1 216 ? -8.508 14.039 22.234 1 84.19 216 LYS A O 1
ATOM 1692 N N . ARG A 1 217 ? -6.359 13.828 21.656 1 87.62 217 ARG A N 1
ATOM 1693 C CA . ARG A 1 217 ? -6.645 13.227 20.359 1 87.62 217 ARG A CA 1
ATOM 1694 C C . ARG A 1 217 ? -6.355 11.727 20.375 1 87.62 217 ARG A C 1
ATOM 1696 O O . ARG A 1 217 ? -5.277 11.305 20.797 1 87.62 217 ARG A O 1
ATOM 1703 N N . TYR A 1 218 ? -7.289 10.984 19.922 1 88.81 218 TYR A N 1
ATOM 1704 C CA . TYR A 1 218 ? -7.141 9.531 19.906 1 88.81 218 TYR A CA 1
ATOM 1705 C C . TYR A 1 218 ? -6.68 9.031 18.547 1 88.81 218 TYR A C 1
ATOM 1707 O O . TYR A 1 218 ? -6.133 7.934 18.422 1 88.81 218 TYR A O 1
ATOM 1715 N N . VAL A 1 219 ? -6.945 9.836 17.578 1 87.44 219 VAL A N 1
ATOM 1716 C CA . VAL A 1 219 ? -6.617 9.422 16.203 1 87.44 219 VAL A CA 1
ATOM 1717 C C . VAL A 1 219 ? -5.289 10.055 15.789 1 87.44 219 VAL A C 1
ATOM 1719 O O . VAL A 1 219 ? -5.023 11.219 16.094 1 87.44 219 VAL A O 1
ATOM 1722 N N . SER A 1 220 ? -4.457 9.266 15.141 1 85 220 SER A N 1
ATOM 1723 C CA . SER A 1 220 ? -3.17 9.742 14.641 1 85 220 SER A CA 1
ATOM 1724 C C . SER A 1 220 ? -3.252 10.133 13.172 1 85 220 SER A C 1
ATOM 1726 O O . SER A 1 220 ? -4.211 9.773 12.484 1 85 220 SER A O 1
ATOM 1728 N N . GLY A 1 221 ? -2.32 11.016 12.695 1 86.12 221 GLY A N 1
ATOM 1729 C CA . GLY A 1 221 ? -2.189 11.305 11.281 1 86.12 221 GLY A CA 1
ATOM 1730 C C . GLY A 1 221 ? -2.801 12.633 10.875 1 86.12 221 GLY A C 1
ATOM 1731 O O . GLY A 1 221 ? -2.648 13.07 9.734 1 86.12 221 GLY A O 1
ATOM 1732 N N . ILE A 1 222 ? -3.562 13.242 11.836 1 93.56 222 ILE A N 1
ATOM 1733 C CA . ILE A 1 222 ? -4.176 14.539 11.578 1 93.56 222 ILE A CA 1
ATOM 1734 C C . ILE A 1 222 ? -4.219 15.359 12.859 1 93.56 222 ILE A C 1
ATOM 1736 O O . ILE A 1 222 ? -4.363 14.805 13.953 1 93.56 222 ILE A O 1
ATOM 1740 N N . GLY A 1 223 ? -4.047 16.641 12.719 1 91.5 223 GLY A N 1
ATOM 1741 C CA . GLY A 1 223 ? -3.992 17.531 13.875 1 91.5 223 GLY A CA 1
ATOM 1742 C C . GLY A 1 223 ? -2.625 17.562 14.531 1 91.5 223 GLY A C 1
ATOM 1743 O O . GLY A 1 223 ? -1.741 16.781 14.18 1 91.5 223 GLY A O 1
ATOM 1744 N N . ALA A 1 224 ? -2.422 18.5 15.406 1 88.94 224 ALA A N 1
ATOM 1745 C CA . ALA A 1 224 ? -1.169 18.625 16.141 1 88.94 224 ALA A CA 1
ATOM 1746 C C . ALA A 1 224 ? -1.377 19.375 17.469 1 88.94 224 ALA A C 1
ATOM 1748 O O . ALA A 1 224 ? -2.357 20.094 17.625 1 88.94 224 ALA A O 1
ATOM 1749 N N . SER A 1 225 ? -0.416 19.156 18.344 1 87.62 225 SER A N 1
ATOM 1750 C CA . SER A 1 225 ? -0.457 19.812 19.641 1 87.62 225 SER A CA 1
ATOM 1751 C C . SER A 1 225 ? 0.377 21.094 19.641 1 87.62 225 SER A C 1
ATOM 1753 O O . SER A 1 225 ? 0.513 21.75 20.672 1 87.62 225 SER A O 1
ATOM 1755 N N . LYS A 1 226 ? 0.938 21.375 18.578 1 88.5 226 LYS A N 1
ATOM 1756 C CA . LYS A 1 226 ? 1.68 22.609 18.328 1 88.5 226 LYS A CA 1
ATOM 1757 C C . LYS A 1 226 ? 1.486 23.109 16.906 1 88.5 226 LYS A C 1
ATOM 1759 O O . LYS A 1 226 ? 1.315 22.297 15.984 1 88.5 226 LYS A O 1
ATOM 1764 N N . VAL A 1 227 ? 1.514 24.375 16.781 1 93.94 227 VAL A N 1
ATOM 1765 C CA . VAL A 1 227 ? 1.361 24.938 15.445 1 93.94 227 VAL A CA 1
ATOM 1766 C C . VAL A 1 227 ? 2.678 24.828 14.68 1 93.94 227 VAL A C 1
ATOM 1768 O O . VAL A 1 227 ? 3.672 25.453 15.047 1 93.94 227 VAL A O 1
ATOM 1771 N N . PRO A 1 228 ? 2.688 24.031 13.625 1 95.19 228 PRO A N 1
ATOM 1772 C CA . PRO A 1 228 ? 3.908 24 12.82 1 95.19 228 PRO A CA 1
ATOM 1773 C C . PRO A 1 228 ? 4.203 25.328 12.133 1 95.19 228 PRO A C 1
ATOM 1775 O O . PRO A 1 228 ? 3.287 25.984 11.633 1 95.19 228 PRO A O 1
ATOM 1778 N N . SER A 1 229 ? 5.438 25.734 12.055 1 96.75 229 SER A N 1
ATOM 1779 C CA . SER A 1 229 ? 5.777 27.047 11.516 1 96.75 229 SER A CA 1
ATOM 1780 C C . SER A 1 229 ? 5.516 27.125 10.016 1 96.75 229 SER A C 1
ATOM 1782 O O . SER A 1 229 ? 5.176 28.172 9.484 1 96.75 229 SER A O 1
ATOM 1784 N N . ILE A 1 230 ? 5.605 26 9.336 1 97.19 230 ILE A N 1
ATOM 1785 C CA . ILE A 1 230 ? 5.527 26.016 7.879 1 97.19 230 ILE A CA 1
ATOM 1786 C C . ILE A 1 230 ? 4.094 26.312 7.445 1 97.19 230 ILE A C 1
ATOM 1788 O O . ILE A 1 230 ? 3.846 26.672 6.293 1 97.19 230 ILE A O 1
ATOM 1792 N N . ILE A 1 231 ? 3.145 26.172 8.352 1 97.38 231 ILE A N 1
ATOM 1793 C CA . ILE A 1 231 ? 1.74 26.375 8.016 1 97.38 231 ILE A CA 1
ATOM 1794 C C . ILE A 1 231 ? 1.501 27.844 7.668 1 97.38 231 ILE A C 1
ATOM 1796 O O . ILE A 1 231 ? 0.566 28.172 6.934 1 97.38 231 ILE A O 1
ATOM 1800 N N . HIS A 1 232 ? 2.369 28.734 8.164 1 96.88 232 HIS A N 1
ATOM 1801 C CA . HIS A 1 232 ? 2.242 30.172 7.93 1 96.88 232 HIS A CA 1
ATOM 1802 C C . HIS A 1 232 ? 2.467 30.516 6.461 1 96.88 232 HIS A C 1
ATOM 1804 O O . HIS A 1 232 ? 2.074 31.578 6 1 96.88 232 HIS A O 1
ATOM 1810 N N . GLU A 1 233 ? 3.064 29.562 5.727 1 97.69 233 GLU A N 1
ATOM 1811 C CA . GLU A 1 233 ? 3.334 29.75 4.305 1 97.69 233 GLU A CA 1
ATOM 1812 C C . GLU A 1 233 ? 2.152 29.281 3.453 1 97.69 233 GLU A C 1
ATOM 1814 O O . GLU A 1 233 ? 2.092 29.578 2.256 1 97.69 233 GLU A O 1
ATOM 1819 N N . ALA A 1 234 ? 1.183 28.688 4.051 1 98.62 234 ALA A N 1
ATOM 1820 C CA . ALA A 1 234 ? 0.076 28.109 3.303 1 98.62 234 ALA A CA 1
ATOM 1821 C C . ALA A 1 234 ? -0.923 29.172 2.869 1 98.62 234 ALA A C 1
ATOM 1823 O O . ALA A 1 234 ? -1.075 30.203 3.539 1 98.62 234 ALA A O 1
ATOM 1824 N N . ILE A 1 235 ? -1.495 28.984 1.762 1 98.69 235 ILE A N 1
ATOM 1825 C CA . ILE A 1 235 ? -2.629 29.797 1.323 1 98.69 235 ILE A CA 1
ATOM 1826 C C . ILE A 1 235 ? -3.93 29.031 1.564 1 98.69 235 ILE A C 1
ATOM 1828 O O . ILE A 1 235 ? -4.273 28.125 0.802 1 98.69 235 ILE A O 1
ATOM 1832 N N . ILE A 1 236 ? -4.621 29.406 2.615 1 98.69 236 ILE A N 1
ATOM 1833 C CA . ILE A 1 236 ? -5.82 28.688 3.049 1 98.69 236 ILE A CA 1
ATOM 1834 C C . ILE A 1 236 ? -7.027 29.625 2.975 1 98.69 236 ILE A C 1
ATOM 1836 O O . ILE A 1 236 ? -7.008 30.719 3.537 1 98.69 236 ILE A O 1
ATOM 1840 N N . ASP A 1 237 ? -8.062 29.188 2.309 1 98.69 237 ASP A N 1
ATOM 1841 C CA . ASP A 1 237 ? -9.242 30.031 2.127 1 98.69 237 ASP A CA 1
ATOM 1842 C C . ASP A 1 237 ? -10.289 29.75 3.205 1 98.69 237 ASP A C 1
ATOM 1844 O O . ASP A 1 237 ? -11.094 30.609 3.539 1 98.69 237 ASP A O 1
ATOM 1848 N N . ASP A 1 238 ? -10.344 28.516 3.676 1 98.38 238 ASP A N 1
ATOM 1849 C CA . ASP A 1 238 ? -11.312 28.125 4.695 1 98.38 238 ASP A CA 1
ATOM 1850 C C . ASP A 1 238 ? -10.781 26.969 5.539 1 98.38 238 ASP A C 1
ATOM 1852 O O . ASP A 1 238 ? -9.844 26.281 5.137 1 98.38 238 ASP A O 1
ATOM 1856 N N . VAL A 1 239 ? -11.336 26.812 6.754 1 98.25 239 VAL A N 1
ATOM 1857 C CA . VAL A 1 239 ? -10.977 25.734 7.668 1 98.25 239 VAL A CA 1
ATOM 1858 C C . VAL A 1 239 ? -12.234 25.047 8.18 1 98.25 239 VAL A C 1
ATOM 1860 O O . VAL A 1 239 ? -13.234 25.703 8.477 1 98.25 239 VAL A O 1
ATOM 1863 N N . ILE A 1 240 ? -12.266 23.75 8.195 1 97.31 240 ILE A N 1
ATOM 1864 C CA . ILE A 1 240 ? -13.336 23 8.828 1 97.31 240 ILE A CA 1
ATOM 1865 C C . ILE A 1 240 ? -12.758 22.031 9.852 1 97.31 240 ILE A C 1
ATOM 1867 O O . ILE A 1 240 ? -11.719 21.406 9.602 1 97.31 240 ILE A O 1
ATOM 1871 N N . HIS A 1 241 ? -13.336 21.953 11.031 1 97.31 241 HIS A N 1
ATOM 1872 C CA . HIS A 1 241 ? -12.953 21.016 12.078 1 97.31 241 HIS A CA 1
ATOM 1873 C C . HIS A 1 241 ? -13.898 19.812 12.117 1 97.31 241 HIS A C 1
ATOM 1875 O O . HIS A 1 241 ? -15.117 19.969 12.055 1 97.31 241 HIS A O 1
ATOM 1881 N N . VAL A 1 242 ? -13.344 18.656 12.148 1 97.06 242 VAL A N 1
ATOM 1882 C CA . VAL A 1 242 ? -14.109 17.406 12.219 1 97.06 242 VAL A CA 1
ATOM 1883 C C . VAL A 1 242 ? -13.938 16.766 13.594 1 97.06 242 VAL A C 1
ATOM 1885 O O . VAL A 1 242 ? -12.828 16.75 14.141 1 97.06 242 VAL A O 1
ATOM 1888 N N . SER A 1 243 ? -15.023 16.266 14.211 1 95.88 243 SER A N 1
ATOM 1889 C CA . SER A 1 243 ? -14.914 15.562 15.492 1 95.88 243 SER A CA 1
ATOM 1890 C C . SER A 1 243 ? -14.266 14.195 15.32 1 95.88 243 SER A C 1
ATOM 1892 O O . SER A 1 243 ? -14.266 13.633 14.227 1 95.88 243 SER A O 1
ATOM 1894 N N . GLN A 1 244 ? -13.719 13.711 16.406 1 94.81 244 GLN A N 1
ATOM 1895 C CA . GLN A 1 244 ? -12.969 12.461 16.328 1 94.81 244 GLN A CA 1
ATOM 1896 C C . GLN A 1 244 ? -13.883 11.297 15.961 1 94.81 244 GLN A C 1
ATOM 1898 O O . GLN A 1 244 ? -13.539 10.477 15.102 1 94.81 244 GLN A O 1
ATOM 1903 N N . PRO A 1 245 ? -15.172 11.203 16.484 1 96.62 245 PRO A N 1
ATOM 1904 C CA . PRO A 1 245 ? -16.078 10.148 16.031 1 96.62 245 PRO A CA 1
ATOM 1905 C C . PRO A 1 245 ? -16.422 10.258 14.547 1 96.62 245 PRO A C 1
ATOM 1907 O O . PRO A 1 245 ? -16.625 9.25 13.875 1 96.62 245 PRO A O 1
ATOM 1910 N N . HIS A 1 246 ? -16.422 11.461 14.055 1 97.75 246 HIS A N 1
ATOM 1911 C CA . HIS A 1 246 ? -16.797 11.672 12.656 1 97.75 246 HIS A CA 1
ATOM 1912 C C . HIS A 1 246 ? -15.664 11.266 11.719 1 97.75 246 HIS A C 1
ATOM 1914 O O . HIS A 1 246 ? -15.906 10.984 10.539 1 97.75 246 HIS A O 1
ATOM 1920 N N . ILE A 1 247 ? -14.414 11.227 12.211 1 98.19 247 ILE A N 1
ATOM 1921 C CA . ILE A 1 247 ? -13.32 10.648 11.438 1 98.19 247 ILE A CA 1
ATOM 1922 C C . ILE A 1 247 ? -13.617 9.18 11.141 1 98.19 247 ILE A C 1
ATOM 1924 O O . ILE A 1 247 ? -13.469 8.727 10 1 98.19 247 ILE A O 1
ATOM 1928 N N . VAL A 1 248 ? -14.094 8.469 12.203 1 98.06 248 VAL A N 1
ATOM 1929 C CA . VAL A 1 248 ? -14.453 7.062 12.055 1 98.06 248 VAL A CA 1
ATOM 1930 C C . VAL A 1 248 ? -15.57 6.91 11.031 1 98.06 248 VAL A C 1
ATOM 1932 O O . VAL A 1 248 ? -15.477 6.09 10.117 1 98.06 248 VAL A O 1
ATOM 1935 N N . THR A 1 249 ? -16.609 7.801 11.148 1 98.38 249 THR A N 1
ATOM 1936 C CA . THR A 1 249 ? -17.719 7.785 10.219 1 98.38 249 THR A CA 1
ATOM 1937 C C . THR A 1 249 ? -17.25 7.988 8.781 1 98.38 249 THR A C 1
ATOM 1939 O O . THR A 1 249 ? -17.656 7.262 7.875 1 98.38 249 THR A O 1
ATOM 1942 N N . GLY A 1 250 ? -16.359 8.93 8.594 1 98.62 250 GLY A N 1
ATOM 1943 C CA . GLY A 1 250 ? -15.828 9.211 7.27 1 98.62 250 GLY A CA 1
ATOM 1944 C C . GLY A 1 250 ? -15.055 8.047 6.676 1 98.62 250 GLY A C 1
ATOM 1945 O O . GLY A 1 250 ? -15.188 7.75 5.484 1 98.62 250 GLY A O 1
ATOM 1946 N N . CYS A 1 251 ? -14.25 7.383 7.48 1 98.56 251 CYS A N 1
ATOM 1947 C CA . CYS A 1 251 ? -13.492 6.23 7.012 1 98.56 251 CYS A CA 1
ATOM 1948 C C . CYS A 1 251 ? -14.422 5.109 6.559 1 98.56 251 CYS A C 1
ATOM 1950 O O . CYS A 1 251 ? -14.211 4.512 5.504 1 98.56 251 CYS A O 1
ATOM 1952 N N . TYR A 1 252 ? -15.469 4.859 7.324 1 98.25 252 TYR A N 1
ATOM 1953 C CA . TYR A 1 252 ? -16.406 3.795 6.984 1 98.25 252 TYR A CA 1
ATOM 1954 C C . TYR A 1 252 ? -17.234 4.176 5.77 1 98.25 252 TYR A C 1
ATOM 1956 O O . TYR A 1 252 ? -17.594 3.318 4.961 1 98.25 252 TYR A O 1
ATOM 1964 N N . GLU A 1 253 ? -17.578 5.449 5.652 1 98 253 GLU A N 1
ATOM 1965 C CA . GLU A 1 253 ? -18.297 5.895 4.461 1 98 253 GLU A CA 1
ATOM 1966 C C . GLU A 1 253 ? -17.438 5.734 3.209 1 98 253 GLU A C 1
ATOM 1968 O O . GLU A 1 253 ? -17.922 5.293 2.166 1 98 253 GLU A O 1
ATOM 1973 N N . LEU A 1 254 ? -16.141 6.082 3.297 1 98.12 254 LEU A N 1
ATOM 1974 C CA . LEU A 1 254 ? -15.219 5.867 2.18 1 98.12 254 LEU A CA 1
ATOM 1975 C C . LEU A 1 254 ? -15.172 4.391 1.797 1 98.12 254 LEU A C 1
ATOM 1977 O O . LEU A 1 254 ? -15.234 4.051 0.613 1 98.12 254 LEU A O 1
ATOM 1981 N N . LEU A 1 255 ? -15.055 3.535 2.777 1 97.31 255 LEU A N 1
ATOM 1982 C CA . LEU A 1 255 ? -14.945 2.096 2.566 1 97.31 255 LEU A CA 1
ATOM 1983 C C . LEU A 1 255 ? -16.219 1.544 1.93 1 97.31 255 LEU A C 1
ATOM 1985 O O . LEU A 1 255 ? -16.156 0.833 0.925 1 97.31 255 LEU A O 1
ATOM 1989 N N . ASN A 1 256 ? -17.391 1.965 2.443 1 96 256 ASN A N 1
ATOM 1990 C CA . ASN A 1 256 ? -18.656 1.361 2.076 1 96 256 ASN A CA 1
ATOM 1991 C C . ASN A 1 256 ? -19.234 1.988 0.809 1 96 256 ASN A C 1
ATOM 1993 O O . ASN A 1 256 ? -19.922 1.32 0.039 1 96 256 ASN A O 1
ATOM 1997 N N . GLU A 1 257 ? -18.906 3.283 0.569 1 95.19 257 GLU A N 1
ATOM 1998 C CA . GLU A 1 257 ? -19.547 3.998 -0.53 1 95.19 257 GLU A CA 1
ATOM 1999 C C . GLU A 1 257 ? -18.609 4.125 -1.728 1 95.19 257 GLU A C 1
ATOM 2001 O O . GLU A 1 257 ? -19.062 4.23 -2.869 1 95.19 257 GLU A O 1
ATOM 2006 N N . GLN A 1 258 ? -17.328 4.133 -1.471 1 96.56 258 GLN A N 1
ATOM 2007 C CA . GLN A 1 258 ? -16.391 4.469 -2.539 1 96.56 258 GLN A CA 1
ATOM 2008 C C . GLN A 1 258 ? -15.367 3.355 -2.74 1 96.56 258 GLN A C 1
ATOM 2010 O O . GLN A 1 258 ? -14.469 3.475 -3.578 1 96.56 258 GLN A O 1
ATOM 2015 N N . ALA A 1 259 ? -15.438 2.256 -1.951 1 96 259 ALA A N 1
ATOM 2016 C CA . ALA A 1 259 ? -14.484 1.153 -2.008 1 96 259 ALA A CA 1
ATOM 2017 C C . ALA A 1 259 ? -13.07 1.642 -1.72 1 96 259 ALA A C 1
ATOM 2019 O O . ALA A 1 259 ? -12.109 1.182 -2.342 1 96 259 ALA A O 1
ATOM 2020 N N . LEU A 1 260 ? -13.023 2.637 -0.869 1 97.38 260 LEU A N 1
ATOM 2021 C CA . LEU A 1 260 ? -11.719 3.191 -0.532 1 97.38 260 LEU A CA 1
ATOM 2022 C C . LEU A 1 260 ? -11.367 2.904 0.923 1 97.38 260 LEU A C 1
ATOM 2024 O O . LEU A 1 260 ? -11.945 3.496 1.836 1 97.38 260 LEU A O 1
ATOM 2028 N N . PHE A 1 261 ? -10.508 1.894 1.163 1 97.94 261 PHE A N 1
ATOM 2029 C CA . PHE A 1 261 ? -9.953 1.567 2.471 1 97.94 261 PHE A CA 1
ATOM 2030 C C . PHE A 1 261 ? -8.828 2.529 2.84 1 97.94 261 PHE A C 1
ATOM 2032 O O . PHE A 1 261 ? -7.68 2.322 2.453 1 97.94 261 PHE A O 1
ATOM 2039 N N . ALA A 1 262 ? -9.164 3.611 3.629 1 98 262 ALA A N 1
ATOM 2040 C CA . ALA A 1 262 ? -8.258 4.742 3.791 1 98 262 ALA A CA 1
ATOM 2041 C C . ALA A 1 262 ? -7.988 5.023 5.266 1 98 262 ALA A C 1
ATOM 2043 O O . ALA A 1 262 ? -8.648 4.461 6.141 1 98 262 ALA A O 1
ATOM 2044 N N . GLY A 1 263 ? -6.984 5.836 5.508 1 97.88 263 GLY A N 1
ATOM 2045 C CA . GLY A 1 263 ? -6.598 6.207 6.859 1 97.88 263 GLY A CA 1
ATOM 2046 C C . GLY A 1 263 ? -7.426 7.344 7.426 1 97.88 263 GLY A C 1
ATOM 2047 O O . GLY A 1 263 ? -8.375 7.801 6.793 1 97.88 263 GLY A O 1
ATOM 2048 N N . ALA A 1 264 ? -6.992 7.844 8.586 1 97.44 264 ALA A N 1
ATOM 2049 C CA . ALA A 1 264 ? -7.746 8.781 9.414 1 97.44 264 ALA A CA 1
ATOM 2050 C C . ALA A 1 264 ? -7.93 10.117 8.703 1 97.44 264 ALA A C 1
ATOM 2052 O O . ALA A 1 264 ? -9.031 10.68 8.688 1 97.44 264 ALA A O 1
ATOM 2053 N N . SER A 1 265 ? -6.84 10.625 8.133 1 98.12 265 SER A N 1
ATOM 2054 C CA . SER A 1 265 ? -6.922 11.938 7.496 1 98.12 265 SER A CA 1
ATOM 2055 C C . SER A 1 265 ? -7.891 11.922 6.32 1 98.12 265 SER A C 1
ATOM 2057 O O . SER A 1 265 ? -8.617 12.891 6.094 1 98.12 265 SER A O 1
ATOM 2059 N N . SER A 1 266 ? -7.914 10.82 5.574 1 98.75 266 SER A N 1
ATOM 2060 C CA . SER A 1 266 ? -8.844 10.695 4.457 1 98.75 266 SER A CA 1
ATOM 2061 C C . SER A 1 266 ? -10.289 10.672 4.941 1 98.75 266 SER A C 1
ATOM 2063 O O . SER A 1 266 ? -11.164 11.289 4.336 1 98.75 266 SER A O 1
ATOM 2065 N N . GLY A 1 267 ? -10.516 9.898 6.031 1 98.62 267 GLY A N 1
ATOM 2066 C CA . GLY A 1 267 ? -11.852 9.883 6.609 1 98.62 267 GLY A CA 1
ATOM 2067 C C . GLY A 1 267 ? -12.32 11.242 7.078 1 98.62 267 GLY A C 1
ATOM 2068 O O . GLY A 1 267 ? -13.461 11.633 6.828 1 98.62 267 GLY A O 1
ATOM 2069 N N . ALA A 1 268 ? -11.43 11.977 7.727 1 98.69 268 ALA A N 1
ATOM 2070 C CA . ALA A 1 268 ? -11.75 13.328 8.188 1 98.69 268 ALA A CA 1
ATOM 2071 C C . ALA A 1 268 ? -12.117 14.234 7.02 1 98.69 268 ALA A C 1
ATOM 2073 O O . ALA A 1 268 ? -13.117 14.953 7.074 1 98.69 268 ALA A O 1
ATOM 2074 N N . VAL A 1 269 ? -11.352 14.148 5.957 1 98.88 269 VAL A N 1
ATOM 2075 C CA . VAL A 1 269 ? -11.547 15.031 4.809 1 98.88 269 VAL A CA 1
ATOM 2076 C C . VAL A 1 269 ? -12.852 14.68 4.102 1 98.88 269 VAL A C 1
ATOM 2078 O O . VAL A 1 269 ? -13.617 15.57 3.725 1 98.88 269 VAL A O 1
ATOM 2081 N N . TYR A 1 270 ? -13.102 13.367 3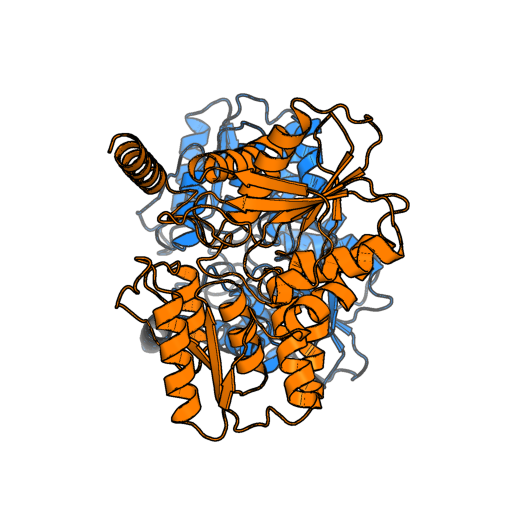.912 1 98.75 270 TYR A N 1
ATOM 2082 C CA . TYR A 1 270 ? -14.312 12.945 3.225 1 98.75 270 TYR A CA 1
ATOM 2083 C C . TYR A 1 270 ? -15.555 13.383 3.992 1 98.75 270 TYR A C 1
ATOM 2085 O O . TYR A 1 270 ? -16.5 13.922 3.406 1 98.75 270 TYR A O 1
ATOM 2093 N N . TYR A 1 271 ? -15.547 13.195 5.332 1 98.5 271 TYR A N 1
ATOM 2094 C CA . TYR A 1 271 ? -16.641 13.672 6.164 1 98.5 271 TYR A CA 1
ATOM 2095 C C . TYR A 1 271 ? -16.75 15.188 6.105 1 98.5 271 TYR A C 1
ATOM 2097 O O . TYR A 1 271 ? -17.859 15.734 6.027 1 98.5 271 TYR A O 1
ATOM 2105 N N . GLY A 1 272 ? -15.625 15.875 6.16 1 98.44 272 GLY A N 1
ATOM 2106 C CA . GLY A 1 272 ? -15.578 17.328 6.082 1 98.44 272 GLY A CA 1
ATOM 2107 C C . GLY A 1 272 ? -16.172 17.875 4.797 1 98.44 272 GLY A C 1
ATOM 2108 O O . GLY A 1 272 ? -16.844 18.906 4.809 1 98.44 272 GLY A O 1
ATOM 2109 N N . ILE A 1 273 ? -15.914 17.203 3.682 1 98.56 273 ILE A N 1
ATOM 2110 C CA . ILE A 1 273 ? -16.469 17.609 2.393 1 98.56 273 ILE A CA 1
ATOM 2111 C C . ILE A 1 273 ? -18 17.531 2.449 1 98.56 273 ILE A C 1
ATOM 2113 O O . ILE A 1 273 ? -18.688 18.484 2.039 1 98.56 273 ILE A O 1
ATOM 2117 N N . LYS A 1 274 ? -18.531 16.422 2.984 1 97.06 274 LYS A N 1
ATOM 2118 C CA . LYS A 1 274 ? -19.969 16.266 3.107 1 97.06 274 LYS A CA 1
ATOM 2119 C C . LYS A 1 274 ? -20.578 17.375 3.965 1 97.06 274 LYS A C 1
ATOM 2121 O O . LYS A 1 274 ? -21.578 17.984 3.586 1 97.06 274 LYS A O 1
ATOM 2126 N N . GLU A 1 275 ? -19.953 17.641 5.059 1 97.19 275 GLU A N 1
ATOM 2127 C CA . GLU A 1 275 ? -20.438 18.656 5.984 1 97.19 275 GLU A CA 1
ATOM 2128 C C . GLU A 1 275 ? -20.328 20.047 5.367 1 97.19 275 GLU A C 1
ATOM 2130 O O . GLU A 1 275 ? -21.25 20.859 5.52 1 97.19 275 GLU A O 1
ATOM 2135 N N . TYR A 1 276 ? -19.25 20.312 4.711 1 97.62 276 TYR A N 1
ATOM 2136 C CA . TYR A 1 276 ? -18.953 21.609 4.129 1 97.62 276 TYR A CA 1
ATOM 2137 C C . TYR A 1 276 ? -20.031 22.016 3.131 1 97.62 276 TYR A C 1
ATOM 2139 O O . TYR A 1 276 ? -20.391 23.203 3.045 1 97.62 276 TYR A O 1
ATOM 2147 N N . PHE A 1 277 ? -20.625 21.094 2.398 1 97.19 277 PHE A N 1
ATOM 2148 C CA . PHE A 1 277 ? -21.531 21.438 1.302 1 97.19 277 PHE A CA 1
ATOM 2149 C C . PHE A 1 277 ? -22.969 21.188 1.696 1 97.19 277 PHE A C 1
ATOM 2151 O O . PHE A 1 277 ? -23.891 21.359 0.878 1 97.19 277 PHE A O 1
ATOM 2158 N N . GLN A 1 278 ? -23.203 20.734 2.936 1 93.31 278 GLN A N 1
ATOM 2159 C CA . GLN A 1 278 ? -24.562 20.562 3.408 1 93.31 278 GLN A CA 1
ATOM 2160 C C . GLN A 1 278 ? -25.359 21.859 3.301 1 93.31 278 GLN A C 1
ATOM 2162 O O . GLN A 1 278 ? -26.531 21.844 2.961 1 93.31 278 GLN A O 1
ATOM 2167 N N . GLU A 1 279 ? -24.688 23.031 3.623 1 89.25 279 GLU A N 1
ATOM 2168 C CA . GLU A 1 279 ? -25.406 24.281 3.631 1 89.25 279 GLU A CA 1
ATOM 2169 C C . GLU A 1 279 ? -24.875 25.25 2.568 1 89.25 279 GLU A C 1
ATOM 2171 O O . GLU A 1 279 ? -25.078 26.453 2.66 1 89.25 279 GLU A O 1
ATOM 2176 N N . ARG A 1 280 ? -24.078 24.688 1.681 1 93.25 280 ARG A N 1
ATOM 2177 C CA . ARG A 1 280 ? -23.5 25.516 0.627 1 93.25 280 ARG A CA 1
ATOM 2178 C C . ARG A 1 280 ? -23.922 25.016 -0.752 1 93.25 280 ARG A C 1
ATOM 2180 O O . ARG A 1 280 ? -24.031 23.812 -0.985 1 93.25 280 ARG A O 1
ATOM 2187 N N . ASN A 1 281 ? -24.219 25.922 -1.59 1 92.19 281 ASN A N 1
ATOM 2188 C CA . ASN A 1 281 ? -24.547 25.578 -2.971 1 92.19 281 ASN A CA 1
ATOM 2189 C C . ASN A 1 281 ? -23.281 25.344 -3.799 1 92.19 281 ASN A C 1
ATOM 2191 O O . ASN A 1 281 ? -22.297 26.047 -3.635 1 92.19 281 ASN A O 1
ATOM 2195 N N . ILE A 1 282 ? -23.359 24.281 -4.605 1 94.56 282 ILE A N 1
ATOM 2196 C CA . ILE A 1 282 ? -22.234 23.984 -5.492 1 94.56 282 ILE A CA 1
ATOM 2197 C C . ILE A 1 282 ? -22.766 23.484 -6.836 1 94.56 282 ILE A C 1
ATOM 2199 O O . ILE A 1 282 ? -23.734 22.734 -6.887 1 94.56 282 ILE A O 1
ATOM 2203 N N . SER A 1 283 ? -22.109 23.922 -7.859 1 96.12 283 SER A N 1
ATOM 2204 C CA . SER A 1 283 ? -22.453 23.453 -9.195 1 96.12 283 SER A CA 1
ATOM 2205 C C . SER A 1 283 ? -22.188 21.953 -9.344 1 96.12 283 SER A C 1
ATOM 2207 O O . SER A 1 283 ? -21.203 21.438 -8.828 1 96.12 283 SER A O 1
ATOM 2209 N N . LYS A 1 284 ? -23.062 21.312 -10.109 1 95.44 284 LYS A N 1
ATOM 2210 C CA . LYS A 1 284 ? -22.906 19.891 -10.391 1 95.44 284 LYS A CA 1
ATOM 2211 C C . LYS A 1 284 ? -21.625 19.641 -11.195 1 95.44 284 LYS A C 1
ATOM 2213 O O . LYS A 1 284 ? -21.094 18.531 -11.195 1 95.44 284 LYS A O 1
ATOM 2218 N N . ASP A 1 285 ? -21.109 20.703 -11.82 1 97.12 285 ASP A N 1
ATOM 2219 C CA . ASP A 1 285 ? -19.953 20.578 -12.688 1 97.12 285 ASP A CA 1
ATOM 2220 C C . ASP A 1 285 ? -18.656 20.953 -11.961 1 97.12 285 ASP A C 1
ATOM 2222 O O . ASP A 1 285 ? -17.562 20.859 -12.523 1 97.12 285 ASP A O 1
ATOM 2226 N N . ALA A 1 286 ? -18.828 21.328 -10.68 1 98.31 286 ALA A N 1
ATOM 2227 C CA . ALA A 1 286 ? -17.656 21.719 -9.898 1 98.31 286 ALA A CA 1
ATOM 2228 C C . ALA A 1 286 ? -16.688 20.547 -9.711 1 98.31 286 ALA A C 1
ATOM 2230 O O . ALA A 1 286 ? -17.125 19.422 -9.484 1 98.31 286 ALA A O 1
ATOM 2231 N N . ASN A 1 287 ? -15.391 20.812 -9.906 1 98.75 287 ASN A N 1
ATOM 2232 C CA . ASN A 1 287 ? -14.344 19.844 -9.625 1 98.75 287 ASN A CA 1
ATOM 2233 C C . ASN A 1 287 ? -13.789 20 -8.211 1 98.75 287 ASN A C 1
ATOM 2235 O O . ASN A 1 287 ? -13.234 21.047 -7.875 1 98.75 287 ASN A O 1
ATOM 2239 N N . VAL A 1 288 ? -14 19 -7.398 1 98.88 288 VAL A N 1
ATOM 2240 C CA . VAL A 1 288 ? -13.547 18.969 -6.012 1 98.88 288 VAL A CA 1
ATOM 2241 C C . VAL A 1 288 ? -12.531 17.844 -5.824 1 98.88 288 VAL A C 1
ATOM 2243 O O . VAL A 1 288 ? -12.75 16.719 -6.254 1 98.88 288 VAL A O 1
ATOM 2246 N N . LEU A 1 289 ? -11.383 18.203 -5.219 1 98.94 289 LEU A N 1
ATOM 2247 C CA . LEU A 1 289 ? -10.297 17.25 -5.039 1 98.94 289 LEU A CA 1
ATOM 2248 C C . LEU A 1 289 ? -9.953 17.078 -3.562 1 98.94 289 LEU A C 1
ATOM 2250 O O . LEU A 1 289 ? -9.93 18.062 -2.814 1 98.94 289 LEU A O 1
ATOM 2254 N N . PHE A 1 290 ? -9.727 15.852 -3.156 1 98.88 290 PHE A N 1
ATOM 2255 C CA . PHE A 1 290 ? -9.031 15.641 -1.889 1 98.88 290 PHE A CA 1
ATOM 2256 C C . PHE A 1 290 ? -7.898 14.633 -2.051 1 98.88 290 PHE A C 1
ATOM 2258 O O . PHE A 1 290 ? -7.742 14.031 -3.115 1 98.88 290 PHE A O 1
ATOM 2265 N N . ILE A 1 291 ? -7.031 14.586 -1.033 1 98.69 291 ILE A N 1
ATOM 2266 C CA . ILE A 1 291 ? -5.844 13.734 -1.045 1 98.69 291 ILE A CA 1
ATOM 2267 C C . ILE A 1 291 ? -6.039 12.562 -0.086 1 98.69 291 ILE A C 1
ATOM 2269 O O . ILE A 1 291 ? -6.488 12.75 1.048 1 98.69 291 ILE A O 1
ATOM 2273 N N . CYS A 1 292 ? -5.82 11.352 -0.551 1 98.5 292 CYS A N 1
ATOM 2274 C CA . CYS A 1 292 ? -5.777 10.156 0.28 1 98.5 292 CYS A CA 1
ATOM 2275 C C . CYS A 1 292 ? -4.336 9.758 0.59 1 98.5 292 CYS A C 1
ATOM 2277 O O . CYS A 1 292 ? -3.68 9.109 -0.224 1 98.5 292 CYS A O 1
ATOM 2279 N N . PRO A 1 293 ? -3.836 10.094 1.79 1 98.5 293 PRO A N 1
ATOM 2280 C CA . PRO A 1 293 ? -2.404 9.977 2.074 1 98.5 293 PRO A CA 1
ATOM 2281 C C . PRO A 1 293 ? -1.946 8.523 2.227 1 98.5 293 PRO A C 1
ATOM 2283 O O . PRO A 1 293 ? -0.812 8.195 1.876 1 98.5 293 PRO A O 1
ATOM 2286 N N . ASP A 1 294 ? -2.762 7.676 2.834 1 98.06 294 ASP A N 1
ATOM 2287 C CA . ASP A 1 294 ? -2.359 6.305 3.129 1 98.06 294 ASP A CA 1
ATOM 2288 C C . ASP A 1 294 ? -3.574 5.383 3.211 1 98.06 294 ASP A C 1
ATOM 2290 O O . ASP A 1 294 ? -4.715 5.848 3.168 1 98.06 294 ASP A O 1
ATOM 2294 N N . ARG A 1 295 ? -3.287 4.066 3.291 1 97.81 295 ARG A N 1
ATOM 2295 C CA . ARG A 1 295 ? -4.344 3.066 3.4 1 97.81 295 ARG A CA 1
ATOM 2296 C C . ARG A 1 295 ? -4.766 2.873 4.852 1 97.81 295 ARG A C 1
ATOM 2298 O O . ARG A 1 295 ? -4.148 3.426 5.762 1 97.81 295 ARG A O 1
ATOM 2305 N N . GLY A 1 296 ? -5.789 2.098 5.047 1 97.31 296 GLY A N 1
ATOM 2306 C CA . GLY A 1 296 ? -6.359 1.867 6.363 1 97.31 296 GLY A CA 1
ATOM 2307 C C . GLY A 1 296 ? -5.586 0.843 7.176 1 97.31 296 GLY A C 1
ATOM 2308 O O . GLY A 1 296 ? -5.887 0.623 8.352 1 97.31 296 GLY A O 1
ATOM 2309 N N . ASN A 1 297 ? -4.496 0.267 6.641 1 96.06 297 ASN A N 1
ATOM 2310 C CA . ASN A 1 297 ? -3.793 -0.854 7.254 1 96.06 297 ASN A CA 1
ATOM 2311 C C . ASN A 1 297 ? -3.285 -0.503 8.648 1 96.06 297 ASN A C 1
ATOM 2313 O O . ASN A 1 297 ? -3.354 -1.325 9.562 1 96.06 297 ASN A O 1
ATOM 2317 N N . ALA A 1 298 ? -2.834 0.703 8.805 1 94.44 298 ALA A N 1
ATOM 2318 C CA . ALA A 1 298 ? -2.225 1.109 10.062 1 94.44 298 ALA A CA 1
ATOM 2319 C C . ALA A 1 298 ? -3.289 1.441 11.109 1 94.44 298 ALA A C 1
ATOM 2321 O O . ALA A 1 298 ? -2.971 1.688 12.273 1 94.44 298 ALA A O 1
ATOM 2322 N N . TYR A 1 299 ? -4.582 1.354 10.75 1 96.44 299 TYR A N 1
ATOM 2323 C CA . TYR A 1 299 ? -5.652 1.802 11.625 1 96.44 299 TYR A CA 1
ATOM 2324 C C . TYR A 1 299 ? -6.551 0.638 12.031 1 96.44 299 TYR A C 1
ATOM 2326 O O . TYR A 1 299 ? -7.676 0.845 12.5 1 96.44 299 TYR A O 1
ATOM 2334 N N . MET A 1 300 ? -6.047 -0.594 11.797 1 95.88 300 MET A N 1
ATOM 2335 C CA . MET A 1 300 ? -6.84 -1.793 12.055 1 95.88 300 MET A CA 1
ATOM 2336 C C . MET A 1 300 ? -7.09 -1.972 13.547 1 95.88 300 MET A C 1
ATOM 2338 O O . MET A 1 300 ? -8.07 -2.598 13.945 1 95.88 300 MET A O 1
ATOM 2342 N N . ASP A 1 301 ? -6.215 -1.349 14.422 1 95.25 301 ASP A N 1
ATOM 2343 C CA . ASP A 1 301 ? -6.359 -1.493 15.867 1 95.25 301 ASP A CA 1
ATOM 2344 C C . ASP A 1 301 ? -7.02 -0.259 16.484 1 95.25 301 ASP A C 1
ATOM 2346 O O . ASP A 1 301 ? -7.129 -0.15 17.703 1 95.25 301 ASP A O 1
ATOM 2350 N N . THR A 1 302 ? -7.414 0.71 15.672 1 95.44 302 THR A N 1
ATOM 2351 C CA . THR A 1 302 ? -8.07 1.934 16.125 1 95.44 302 THR A CA 1
ATOM 2352 C C . THR A 1 302 ? -9.375 2.16 15.359 1 95.44 302 THR A C 1
ATOM 2354 O O . THR A 1 302 ? -10.383 1.521 15.648 1 95.44 302 THR A O 1
ATOM 2357 N N . ILE A 1 303 ? -9.297 2.828 14.25 1 96.94 303 ILE A N 1
ATOM 2358 C CA . ILE A 1 303 ? -10.477 3.279 13.508 1 96.94 303 ILE A CA 1
ATOM 2359 C C . ILE A 1 303 ? -11.305 2.074 13.07 1 96.94 303 ILE A C 1
ATOM 2361 O O . ILE A 1 303 ? -12.539 2.111 13.125 1 96.94 303 ILE A O 1
ATOM 2365 N N . TYR A 1 304 ? -10.648 1.007 12.695 1 97.44 304 TYR A N 1
ATOM 2366 C CA . TYR A 1 304 ? -11.359 -0.139 12.141 1 97.44 304 TYR A CA 1
ATOM 2367 C C . TYR A 1 304 ? -11.492 -1.252 13.172 1 97.44 304 TYR A C 1
ATOM 2369 O O . TYR A 1 304 ? -11.711 -2.414 12.812 1 97.44 304 TYR A O 1
ATOM 2377 N N . ASN A 1 305 ? -11.289 -0.938 14.414 1 96.56 305 ASN A N 1
ATOM 2378 C CA . ASN A 1 305 ? -11.5 -1.829 15.555 1 96.56 305 ASN A CA 1
ATOM 2379 C C . ASN A 1 305 ? -12.711 -1.409 16.375 1 96.56 305 ASN A C 1
ATOM 2381 O O . ASN A 1 305 ? -12.695 -0.356 17.016 1 96.56 305 ASN A O 1
ATOM 2385 N N . ALA A 1 306 ? -13.719 -2.232 16.406 1 95.19 306 ALA A N 1
ATOM 2386 C CA . ALA A 1 306 ? -14.992 -1.91 17.047 1 95.19 306 ALA A CA 1
ATOM 2387 C C . ALA A 1 306 ? -14.812 -1.611 18.531 1 95.19 306 ALA A C 1
ATOM 2389 O O . ALA A 1 306 ? -15.445 -0.703 19.062 1 95.19 306 ALA A O 1
ATOM 2390 N N . GLU A 1 307 ? -14.008 -2.367 19.156 1 96.25 307 GLU A N 1
ATOM 2391 C CA . GLU A 1 307 ? -13.781 -2.166 20.594 1 96.25 307 GLU A CA 1
ATOM 2392 C C . GLU A 1 307 ? -13.102 -0.826 20.859 1 96.25 307 GLU A C 1
ATOM 2394 O O . GLU A 1 307 ? -13.445 -0.127 21.812 1 96.25 307 GLU A O 1
ATOM 2399 N N . TRP A 1 308 ? -12.125 -0.501 20.062 1 95.75 308 TRP A N 1
ATOM 2400 C CA . TRP A 1 308 ? -11.438 0.779 20.188 1 95.75 308 TRP A CA 1
ATOM 2401 C C . TRP A 1 308 ? -12.398 1.939 19.953 1 95.75 308 TRP A C 1
ATOM 2403 O O . TRP A 1 308 ? -12.367 2.934 20.688 1 95.75 308 TRP A O 1
ATOM 2413 N N . VAL A 1 309 ? -13.258 1.819 18.984 1 96.75 309 VAL A N 1
ATOM 2414 C CA . VAL A 1 309 ? -14.219 2.867 18.656 1 96.75 309 VAL A CA 1
ATOM 2415 C C . VAL A 1 309 ? -15.156 3.102 19.844 1 96.75 309 VAL A C 1
ATOM 2417 O O . VAL A 1 309 ? -15.438 4.246 20.203 1 96.75 309 VAL A O 1
ATOM 2420 N N . LYS A 1 310 ? -15.609 2.029 20.422 1 95.81 310 LYS A N 1
ATOM 2421 C CA . LYS A 1 310 ? -16.484 2.133 21.578 1 95.81 310 LYS A CA 1
ATOM 2422 C C . LYS A 1 310 ? -15.781 2.834 22.734 1 95.81 310 LYS A C 1
ATOM 2424 O O . LYS A 1 310 ? -16.375 3.688 23.406 1 95.81 310 LYS A O 1
ATOM 2429 N N . MET A 1 311 ? -14.594 2.428 22.938 1 94.06 311 MET A N 1
ATOM 2430 C CA . MET A 1 311 ? -13.805 3.02 24 1 94.06 311 MET A CA 1
ATOM 2431 C C . MET A 1 311 ? -13.609 4.516 23.781 1 94.06 311 MET A C 1
ATOM 2433 O O . MET A 1 311 ? -13.797 5.316 24.688 1 94.06 311 MET A O 1
ATOM 2437 N N . MET A 1 312 ? -13.203 4.883 22.609 1 91.44 312 MET A N 1
ATOM 2438 C CA . MET A 1 312 ? -12.945 6.277 22.266 1 91.44 312 MET A CA 1
ATOM 2439 C C . MET A 1 312 ? -14.211 7.117 22.422 1 91.44 312 MET A C 1
ATOM 2441 O O . MET A 1 312 ? -14.172 8.211 22.984 1 91.44 312 MET A O 1
ATOM 2445 N N . THR A 1 313 ? -15.328 6.625 21.953 1 91.44 313 THR A N 1
ATOM 2446 C CA . THR A 1 313 ? -16.594 7.34 22.031 1 91.44 313 THR A CA 1
ATOM 2447 C C . THR A 1 313 ? -17.016 7.535 23.484 1 91.44 313 THR A C 1
ATOM 2449 O O . THR A 1 313 ? -17.5 8.602 23.859 1 91.44 313 THR A O 1
ATOM 2452 N N . HIS A 1 314 ? -16.812 6.566 24.266 1 90.75 314 HIS A N 1
ATOM 2453 C CA . HIS A 1 314 ? -17.141 6.648 25.688 1 90.75 314 HIS A CA 1
ATOM 2454 C C . HIS A 1 314 ? -16.281 7.699 26.391 1 90.75 314 HIS A C 1
ATOM 2456 O O . HIS A 1 314 ? -16.797 8.5 27.172 1 90.75 314 HIS A O 1
ATOM 2462 N N . ASN A 1 315 ? -15.047 7.723 26.078 1 85.06 315 ASN A N 1
ATOM 2463 C CA . ASN A 1 315 ? -14.125 8.68 26.688 1 85.06 315 ASN A CA 1
ATOM 2464 C C . ASN A 1 315 ? -14.453 10.109 26.297 1 85.06 315 ASN A C 1
ATOM 2466 O O . ASN A 1 315 ? -14.32 11.031 27.109 1 85.06 315 ASN A O 1
ATOM 2470 N N . LEU A 1 316 ? -14.852 10.273 25.109 1 83.94 316 LEU A N 1
ATOM 2471 C CA . LEU A 1 316 ? -15.195 11.609 24.609 1 83.94 316 LEU A CA 1
ATOM 2472 C C . LEU A 1 316 ? -16.484 12.109 25.266 1 83.94 316 LEU A C 1
ATOM 2474 O O . LEU A 1 316 ? -16.609 13.297 25.562 1 83.94 316 LEU A O 1
ATOM 2478 N N . GLN A 1 317 ? -17.406 11.242 25.422 1 83.25 317 GLN A N 1
ATOM 2479 C CA . GLN A 1 317 ? -18.656 11.602 26.094 1 83.25 317 GLN A CA 1
ATOM 2480 C C . GLN A 1 317 ? -18.391 12.031 27.531 1 83.25 317 GLN A C 1
ATOM 2482 O O . GLN A 1 317 ? -19 12.977 28.031 1 83.25 317 GLN A O 1
ATOM 2487 N N . GLU A 1 318 ? -17.5 11.438 28.172 1 79.69 318 GLU A N 1
ATOM 2488 C CA . GLU A 1 318 ? -17.156 11.75 29.547 1 79.69 318 GLU A CA 1
ATOM 2489 C C . GLU A 1 318 ? -16.5 13.117 29.672 1 79.69 318 GLU A C 1
ATOM 2491 O O . GLU A 1 318 ? -16.672 13.812 30.672 1 79.69 318 GLU A O 1
ATOM 2496 N N . LEU A 1 319 ? -15.75 13.469 28.672 1 68.81 319 LEU A N 1
ATOM 2497 C CA . LEU A 1 319 ? -15.062 14.75 28.672 1 68.81 319 LEU A CA 1
ATOM 2498 C C . LEU A 1 319 ? -16.047 15.898 28.516 1 68.81 319 LEU A C 1
ATOM 2500 O O . LEU A 1 319 ? -15.828 16.984 29.047 1 68.81 319 LEU A O 1
ATOM 2504 N N . VAL A 1 320 ? -17.156 15.758 27.812 1 67.62 320 VAL A N 1
ATOM 2505 C CA . VAL A 1 320 ? -18.172 16.781 27.578 1 67.62 320 VAL A CA 1
ATOM 2506 C C . VAL A 1 320 ? -19.016 16.953 28.828 1 67.62 320 VAL A C 1
ATOM 2508 O O . VAL A 1 320 ? -19.453 18.062 29.156 1 67.62 320 VAL A O 1
ATOM 2511 N N . GLU A 1 321 ? -19.219 15.836 29.453 1 63.94 321 GLU A N 1
ATOM 2512 C CA . GLU A 1 321 ? -20.047 15.898 30.656 1 63.94 321 GLU A CA 1
ATOM 2513 C C . GLU A 1 321 ? -19.281 16.531 31.828 1 63.94 321 GLU A C 1
ATOM 2515 O O . GLU A 1 321 ? -19.891 17.078 32.75 1 63.94 321 GLU A O 1
ATOM 2520 N N . LYS A 1 322 ? -18.062 16.734 31.719 1 53.94 322 LYS A N 1
ATOM 2521 C CA . LYS A 1 322 ? -17.281 17.344 32.781 1 53.94 322 LYS A CA 1
ATOM 2522 C C . LYS A 1 322 ? -17.062 18.828 32.5 1 53.94 322 LYS A C 1
ATOM 2524 O O . LYS A 1 322 ? -17.094 19.656 33.406 1 53.94 322 LYS A O 1
ATOM 2529 N N . MET B 1 1 ? -25.469 -4.344 -9.805 1 93.44 1 MET B N 1
ATOM 2530 C CA . MET B 1 1 ? -24.25 -4.906 -9.234 1 93.44 1 MET B CA 1
ATOM 2531 C C . MET B 1 1 ? -23.062 -4.672 -10.156 1 93.44 1 MET B C 1
ATOM 2533 O O . MET B 1 1 ? -22 -4.223 -9.711 1 93.44 1 MET B O 1
ATOM 2537 N N . LEU B 1 2 ? -23.266 -4.785 -11.523 1 93.31 2 LEU B N 1
ATOM 2538 C CA . LEU B 1 2 ? -22.172 -4.598 -12.477 1 93.31 2 LEU B CA 1
ATOM 2539 C C . LEU B 1 2 ? -21.734 -3.135 -12.523 1 93.31 2 LEU B C 1
ATOM 2541 O O . LEU B 1 2 ? -20.531 -2.842 -12.609 1 93.31 2 LEU B O 1
ATOM 2545 N N . LYS B 1 3 ? -22.75 -2.283 -12.484 1 91.75 3 LYS B N 1
ATOM 2546 C CA . LYS B 1 3 ? -22.422 -0.858 -12.469 1 91.75 3 LYS B CA 1
ATOM 2547 C C . LYS B 1 3 ? -21.594 -0.492 -11.25 1 91.75 3 LYS B C 1
ATOM 2549 O O . LYS B 1 3 ? -20.625 0.274 -11.359 1 91.75 3 LYS B O 1
ATOM 2554 N N . LYS B 1 4 ? -21.906 -1.075 -10.117 1 92.62 4 LYS B N 1
ATOM 2555 C CA . LYS B 1 4 ? -21.156 -0.834 -8.883 1 92.62 4 LYS B CA 1
ATOM 2556 C C . LYS B 1 4 ? -19.766 -1.434 -8.961 1 92.62 4 LYS B C 1
ATOM 2558 O O . LYS B 1 4 ? -18.797 -0.814 -8.523 1 92.62 4 LYS B O 1
ATOM 2563 N N . LEU B 1 5 ? -19.672 -2.592 -9.562 1 94.44 5 LEU B N 1
ATOM 2564 C CA . LEU B 1 5 ? -18.391 -3.266 -9.719 1 94.44 5 LEU B CA 1
ATOM 2565 C C . LEU B 1 5 ? -17.453 -2.465 -10.625 1 94.44 5 LEU B C 1
ATOM 2567 O O . LEU B 1 5 ? -16.234 -2.451 -10.414 1 94.44 5 LEU B O 1
ATOM 2571 N N . GLU B 1 6 ? -18.016 -1.778 -11.578 1 91.88 6 GLU B N 1
ATOM 2572 C CA . GLU B 1 6 ? -17.25 -0.965 -12.516 1 91.88 6 GLU B CA 1
ATOM 2573 C C . GLU B 1 6 ? -16.562 0.193 -11.797 1 91.88 6 GLU B C 1
ATOM 2575 O O . GLU B 1 6 ? -15.5 0.655 -12.227 1 91.88 6 GLU B O 1
ATOM 2580 N N . LYS B 1 7 ? -17.094 0.589 -10.688 1 91.38 7 LYS B N 1
ATOM 2581 C CA . LYS B 1 7 ? -16.469 1.645 -9.883 1 91.38 7 LYS B CA 1
ATOM 2582 C C . LYS B 1 7 ? -15.133 1.188 -9.312 1 91.38 7 LYS B C 1
ATOM 2584 O O . LYS B 1 7 ? -14.219 1.999 -9.125 1 91.38 7 LYS B O 1
ATOM 2589 N N . ILE B 1 8 ? -14.992 -0.107 -9.094 1 95.75 8 ILE B N 1
ATOM 2590 C CA . ILE B 1 8 ? -13.773 -0.695 -8.555 1 95.75 8 ILE B CA 1
ATOM 2591 C C . ILE B 1 8 ? -12.719 -0.802 -9.648 1 95.75 8 ILE B C 1
ATOM 2593 O O . ILE B 1 8 ? -11.523 -0.676 -9.383 1 95.75 8 ILE B O 1
ATOM 2597 N N . LYS B 1 9 ? -13.195 -0.9 -10.891 1 93.62 9 LYS B N 1
ATOM 2598 C CA . LYS B 1 9 ? -12.312 -1.1 -12.031 1 93.62 9 LYS B CA 1
ATOM 2599 C C . LYS B 1 9 ? -11.289 0.027 -12.141 1 93.62 9 LYS B C 1
ATOM 2601 O O . LYS B 1 9 ? -10.133 -0.208 -12.492 1 93.62 9 LYS B O 1
ATOM 2606 N N . GLY B 1 10 ? -11.664 1.225 -11.797 1 91.12 10 GLY B N 1
ATOM 2607 C CA . GLY B 1 10 ? -10.789 2.383 -11.891 1 91.12 10 GLY B CA 1
ATOM 2608 C C . GLY B 1 10 ? -9.617 2.328 -10.922 1 91.12 10 GLY B C 1
ATOM 2609 O O . GLY B 1 10 ? -8.641 3.064 -11.078 1 91.12 10 GLY B O 1
ATOM 2610 N N . PHE B 1 11 ? -9.695 1.431 -9.914 1 95.62 11 PHE B N 1
ATOM 2611 C CA . PHE B 1 11 ? -8.656 1.317 -8.898 1 95.62 11 PHE B CA 1
ATOM 2612 C C . PHE B 1 11 ? -7.723 0.155 -9.211 1 95.62 11 PHE B C 1
ATOM 2614 O O . PHE B 1 11 ? -6.789 -0.119 -8.453 1 95.62 11 PHE B O 1
ATOM 2621 N N . ILE B 1 12 ? -7.977 -0.553 -10.32 1 97.62 12 ILE B N 1
ATOM 2622 C CA . ILE B 1 12 ? -7.188 -1.724 -10.688 1 97.62 12 ILE B CA 1
ATOM 2623 C C . ILE B 1 12 ? -6.43 -1.449 -11.992 1 97.62 12 ILE B C 1
ATOM 2625 O O . ILE B 1 12 ? -7.016 -0.969 -12.961 1 97.62 12 ILE B O 1
ATOM 2629 N N . GLY B 1 13 ? -5.156 -1.664 -11.945 1 96.88 13 GLY B N 1
ATOM 2630 C CA . GLY B 1 13 ? -4.391 -1.6 -13.188 1 96.88 13 GLY B CA 1
ATOM 2631 C C . GLY B 1 13 ? -3.605 -0.311 -13.336 1 96.88 13 GLY B C 1
ATOM 2632 O O . GLY B 1 13 ? -3.5 0.471 -12.391 1 96.88 13 GLY B O 1
ATOM 2633 N N . ASN B 1 14 ? -2.891 -0.222 -14.453 1 95.62 14 ASN B N 1
ATOM 2634 C CA . ASN B 1 14 ? -1.988 0.883 -14.758 1 95.62 14 ASN B CA 1
ATOM 2635 C C . ASN B 1 14 ? -0.981 1.114 -13.641 1 95.62 14 ASN B C 1
ATOM 2637 O O . ASN B 1 14 ? -0.814 2.242 -13.172 1 95.62 14 ASN B O 1
ATOM 2641 N N . THR B 1 15 ? -0.522 -0.014 -13.164 1 97.56 15 THR B N 1
ATOM 2642 C CA . THR B 1 15 ? 0.459 0.065 -12.086 1 97.56 15 THR B CA 1
ATOM 2643 C C . THR B 1 15 ? 1.812 0.527 -12.617 1 97.56 15 THR B C 1
ATOM 2645 O O . THR B 1 15 ? 2.117 0.336 -13.797 1 97.56 15 THR B O 1
ATOM 2648 N N . PRO B 1 16 ? 2.605 1.122 -11.844 1 97.31 16 PRO B N 1
ATOM 2649 C CA . PRO B 1 16 ? 3.881 1.679 -12.305 1 97.31 16 PRO B CA 1
ATOM 2650 C C . PRO B 1 16 ? 4.855 0.606 -12.789 1 97.31 16 PRO B C 1
ATOM 2652 O O . PRO B 1 16 ? 4.918 -0.48 -12.211 1 97.31 16 PRO B O 1
ATOM 2655 N N . LEU B 1 17 ? 5.504 0.856 -13.883 1 97.69 17 LEU B N 1
ATOM 2656 C CA . LEU B 1 17 ? 6.676 0.138 -14.383 1 97.69 17 LEU B CA 1
ATOM 2657 C C . LEU B 1 17 ? 7.957 0.899 -14.062 1 97.69 17 LEU B C 1
ATOM 2659 O O . LEU B 1 17 ? 8.086 2.074 -14.406 1 97.69 17 LEU B O 1
ATOM 2663 N N . LYS B 1 18 ? 8.891 0.208 -13.359 1 96.75 18 LYS B N 1
ATOM 2664 C CA . LYS B 1 18 ? 10.109 0.898 -12.945 1 96.75 18 LYS B CA 1
ATOM 2665 C C . LYS B 1 18 ? 11.352 0.151 -13.422 1 96.75 18 LYS B C 1
ATOM 2667 O O . LYS B 1 18 ? 11.391 -1.08 -13.375 1 96.75 18 LYS B O 1
ATOM 2672 N N . LYS B 1 19 ? 12.328 0.916 -13.898 1 96.69 19 LYS B N 1
ATOM 2673 C CA . LYS B 1 19 ? 13.641 0.352 -14.18 1 96.69 19 LYS B CA 1
ATOM 2674 C C . LYS B 1 19 ? 14.523 0.363 -12.938 1 96.69 19 LYS B C 1
ATOM 2676 O O . LYS B 1 19 ? 14.695 1.404 -12.297 1 96.69 19 LYS B O 1
ATOM 2681 N N . LEU B 1 20 ? 14.992 -0.759 -12.531 1 96.62 20 LEU B N 1
ATOM 2682 C CA . LEU B 1 20 ? 15.875 -0.878 -11.375 1 96.62 20 LEU B CA 1
ATOM 2683 C C . LEU B 1 20 ? 17.328 -0.741 -11.789 1 96.62 20 LEU B C 1
ATOM 2685 O O . LEU B 1 20 ? 17.688 -1.063 -12.93 1 96.62 20 LEU B O 1
ATOM 2689 N N . GLU B 1 21 ? 18.141 -0.264 -10.898 1 92.12 21 GLU B N 1
ATOM 2690 C CA . GLU B 1 21 ? 19.578 -0.245 -11.141 1 92.12 21 GLU B CA 1
ATOM 2691 C C . GLU B 1 21 ? 20.203 -1.621 -10.906 1 92.12 21 GLU B C 1
ATOM 2693 O O . GLU B 1 21 ? 20.391 -2.037 -9.766 1 92.12 21 GLU B O 1
ATOM 2698 N N . TYR B 1 22 ? 20.547 -2.369 -11.812 1 91.94 22 TYR B N 1
ATOM 2699 C CA . TYR B 1 22 ? 21.031 -3.742 -11.703 1 91.94 22 TYR B CA 1
ATOM 2700 C C . TYR B 1 22 ? 22.391 -3.9 -12.375 1 91.94 22 TYR B C 1
ATOM 2702 O O . TYR B 1 22 ? 23.219 -4.699 -11.93 1 91.94 22 TYR B O 1
ATOM 2710 N N . GLY B 1 23 ? 22.766 -3.182 -13.383 1 89.44 23 GLY B N 1
ATOM 2711 C CA . GLY B 1 23 ? 24.078 -3.068 -13.977 1 89.44 23 GLY B CA 1
ATOM 2712 C C . GLY B 1 23 ? 24.344 -4.113 -15.039 1 89.44 23 GLY B C 1
ATOM 2713 O O . GLY B 1 23 ? 25.188 -3.916 -15.914 1 89.44 23 GLY B O 1
ATOM 2714 N N . LEU B 1 24 ? 23.75 -5.348 -15.023 1 94.19 24 LEU B N 1
ATOM 2715 C CA . LEU B 1 24 ? 24.047 -6.41 -15.984 1 94.19 24 LEU B CA 1
ATOM 2716 C C . LEU B 1 24 ? 23.141 -6.301 -17.219 1 94.19 24 LEU B C 1
ATOM 2718 O O . LEU B 1 24 ? 23.578 -6.59 -18.328 1 94.19 24 LEU B O 1
ATOM 2722 N N . PHE B 1 25 ? 21.938 -5.984 -17.094 1 97.69 25 PHE B N 1
ATOM 2723 C CA . PHE B 1 25 ? 20.922 -5.781 -18.109 1 97.69 25 PHE B CA 1
ATOM 2724 C C . PHE B 1 25 ? 19.844 -4.82 -17.625 1 97.69 25 PHE B C 1
ATOM 2726 O O . PHE B 1 25 ? 19.922 -4.309 -16.5 1 97.69 25 PHE B O 1
ATOM 2733 N N . ASN B 1 26 ? 18.938 -4.426 -18.453 1 98.31 26 ASN B N 1
ATOM 2734 C CA . ASN B 1 26 ? 17.812 -3.6 -18.047 1 98.31 26 ASN B CA 1
ATOM 2735 C C . ASN B 1 26 ? 16.781 -4.402 -17.25 1 98.31 26 ASN B C 1
ATOM 2737 O O . ASN B 1 26 ? 16.094 -5.262 -17.797 1 98.31 26 ASN B O 1
ATOM 2741 N N . LEU B 1 27 ? 16.781 -4.176 -16 1 98.5 27 LEU B N 1
ATOM 2742 C CA . LEU B 1 27 ? 15.844 -4.871 -15.133 1 98.5 27 LEU B CA 1
ATOM 2743 C C . LEU B 1 27 ? 14.664 -3.969 -14.781 1 98.5 27 LEU B C 1
ATOM 2745 O O . LEU B 1 27 ? 14.859 -2.852 -14.297 1 98.5 27 LEU B O 1
ATOM 2749 N N . PHE B 1 28 ? 13.461 -4.457 -15.078 1 98.62 28 PHE B N 1
ATOM 2750 C CA . PHE B 1 28 ? 12.242 -3.707 -14.828 1 98.62 28 PHE B CA 1
ATOM 2751 C C . PHE B 1 28 ? 11.344 -4.453 -13.844 1 98.62 28 PHE B C 1
ATOM 2753 O O . PHE B 1 28 ? 11.398 -5.68 -13.758 1 98.62 28 PHE B O 1
ATOM 2760 N N . VAL B 1 29 ? 10.539 -3.676 -13.109 1 98.56 29 VAL B N 1
ATOM 2761 C CA . VAL B 1 29 ? 9.578 -4.262 -12.18 1 98.56 29 VAL B CA 1
ATOM 2762 C C . VAL B 1 29 ? 8.227 -3.58 -12.336 1 98.56 29 VAL B C 1
ATOM 2764 O O . VAL B 1 29 ? 8.148 -2.361 -12.5 1 98.56 29 VAL B O 1
ATOM 2767 N N . LYS B 1 30 ? 7.176 -4.348 -12.5 1 98.62 30 LYS B N 1
ATOM 2768 C CA . LYS B 1 30 ? 5.805 -3.859 -12.414 1 98.62 30 LYS B CA 1
ATOM 2769 C C . LYS B 1 30 ? 5.309 -3.857 -10.969 1 98.62 30 LYS B C 1
ATOM 2771 O O . LYS B 1 30 ? 5.234 -4.91 -10.328 1 98.62 30 LYS B O 1
ATOM 2776 N N . LEU B 1 31 ? 4.934 -2.684 -10.383 1 98.25 31 LEU B N 1
ATOM 2777 C CA . LEU B 1 31 ? 4.59 -2.529 -8.977 1 98.25 31 LEU B CA 1
ATOM 2778 C C . LEU B 1 31 ? 3.102 -2.764 -8.75 1 98.25 31 LEU B C 1
ATOM 2780 O O . LEU B 1 31 ? 2.355 -1.822 -8.469 1 98.25 31 LEU B O 1
ATOM 2784 N N . GLU B 1 32 ? 2.699 -3.998 -8.633 1 98.56 32 GLU B N 1
ATOM 2785 C CA . GLU B 1 32 ? 1.296 -4.398 -8.578 1 98.56 32 GLU B CA 1
ATOM 2786 C C . GLU B 1 32 ? 0.69 -4.113 -7.207 1 98.56 32 GLU B C 1
ATOM 2788 O O . GLU B 1 32 ? -0.53 -4.152 -7.039 1 98.56 32 GLU B O 1
ATOM 2793 N N . TYR B 1 33 ? 1.526 -3.754 -6.195 1 98 33 TYR B N 1
ATOM 2794 C CA . TYR B 1 33 ? 0.999 -3.389 -4.883 1 98 33 TYR B CA 1
ATOM 2795 C C . TYR B 1 33 ? 0.291 -2.039 -4.938 1 98 33 TYR B C 1
ATOM 2797 O O . TYR B 1 33 ? -0.31 -1.606 -3.951 1 98 33 TYR B O 1
ATOM 2805 N N . CYS B 1 34 ? 0.264 -1.35 -6.105 1 97.69 34 CYS B N 1
ATOM 2806 C CA . CYS B 1 34 ? -0.432 -0.082 -6.293 1 97.69 34 CYS B CA 1
ATOM 2807 C C . CYS B 1 34 ? -1.857 -0.31 -6.781 1 97.69 34 CYS B C 1
ATOM 2809 O O . CYS B 1 34 ? -2.568 0.645 -7.102 1 97.69 34 CYS B O 1
ATOM 2811 N N . ASN B 1 35 ? -2.324 -1.564 -6.801 1 98.19 35 ASN B N 1
ATOM 2812 C CA . ASN B 1 35 ? -3.695 -1.895 -7.176 1 98.19 35 ASN B CA 1
ATOM 2813 C C . ASN B 1 35 ? -4.672 -1.596 -6.043 1 98.19 35 ASN B C 1
ATOM 2815 O O . ASN B 1 35 ? -4.285 -1.043 -5.012 1 98.19 35 ASN B O 1
ATOM 2819 N N . PHE B 1 36 ? -5.914 -1.979 -6.195 1 97.69 36 PHE B N 1
ATOM 2820 C CA . PHE B 1 36 ? -7.102 -1.667 -5.406 1 97.69 36 PHE B CA 1
ATOM 2821 C C . PHE B 1 36 ? -6.887 -2.031 -3.941 1 97.69 36 PHE B C 1
ATOM 2823 O O . PHE B 1 36 ? -6.945 -1.166 -3.066 1 97.69 36 PHE B O 1
ATOM 2830 N N . THR B 1 37 ? -6.48 -3.256 -3.639 1 97.94 37 THR B N 1
ATOM 2831 C CA . THR B 1 37 ? -6.293 -3.672 -2.252 1 97.94 37 THR B CA 1
ATOM 2832 C C . THR B 1 37 ? -4.809 -3.816 -1.925 1 97.94 37 THR B C 1
ATOM 2834 O O . THR B 1 37 ? -4.449 -4.281 -0.841 1 97.94 37 THR B O 1
ATOM 2837 N N . GLY B 1 38 ? -3.953 -3.49 -2.914 1 97.69 38 GLY B N 1
ATOM 2838 C CA . GLY B 1 38 ? -2.525 -3.498 -2.637 1 97.69 38 GLY B CA 1
ATOM 2839 C C . GLY B 1 38 ? -1.822 -4.734 -3.162 1 97.69 38 GLY B C 1
ATOM 2840 O O . GLY B 1 38 ? -0.762 -5.113 -2.66 1 97.69 38 GLY B O 1
ATOM 2841 N N . SER B 1 39 ? -2.443 -5.41 -4.16 1 98.12 39 SER B N 1
ATOM 2842 C CA . SER B 1 39 ? -1.768 -6.59 -4.691 1 98.12 39 SER B CA 1
ATOM 2843 C C . SER B 1 39 ? -2.209 -6.883 -6.121 1 98.12 39 SER B C 1
ATOM 2845 O O . SER B 1 39 ? -3.164 -6.281 -6.617 1 98.12 39 SER B O 1
ATOM 2847 N N . SER B 1 40 ? -1.553 -7.844 -6.75 1 98.44 40 SER B N 1
ATOM 2848 C CA . SER B 1 40 ? -1.858 -8.266 -8.109 1 98.44 40 SER B CA 1
ATOM 2849 C C . SER B 1 40 ? -3.168 -9.039 -8.172 1 98.44 40 SER B C 1
ATOM 2851 O O . SER B 1 40 ? -3.797 -9.133 -9.227 1 98.44 40 SER B O 1
ATOM 2853 N N . LYS B 1 41 ? -3.627 -9.562 -7.004 1 98.62 41 LYS B N 1
ATOM 2854 C CA . LYS B 1 41 ? -4.766 -10.477 -7.004 1 98.62 41 LYS B CA 1
ATOM 2855 C C . LYS B 1 41 ? -6.07 -9.734 -7.25 1 98.62 41 LYS B C 1
ATOM 2857 O O . LYS B 1 41 ? -7.098 -10.344 -7.547 1 98.62 41 LYS B O 1
ATOM 2862 N N . ASP B 1 42 ? -6.008 -8.422 -7.152 1 98.75 42 ASP B N 1
ATOM 2863 C CA . ASP B 1 42 ? -7.18 -7.609 -7.461 1 98.75 42 ASP B CA 1
ATOM 2864 C C . ASP B 1 42 ? -7.676 -7.875 -8.883 1 98.75 42 ASP B C 1
ATOM 2866 O O . ASP B 1 42 ? -8.883 -7.883 -9.133 1 98.75 42 ASP B O 1
ATOM 2870 N N . ARG B 1 43 ? -6.738 -8.109 -9.758 1 98.81 43 ARG B N 1
ATOM 2871 C CA . ARG B 1 43 ? -7.078 -8.344 -11.156 1 98.81 43 ARG B CA 1
ATOM 2872 C C . ARG B 1 43 ? -7.867 -9.641 -11.32 1 98.81 43 ARG B C 1
ATOM 2874 O O . ARG B 1 43 ? -8.891 -9.664 -12.008 1 98.81 43 ARG B O 1
ATOM 2881 N N . ALA B 1 44 ? -7.395 -10.703 -10.68 1 98.75 44 ALA B N 1
ATOM 2882 C CA . ALA B 1 44 ? -8.062 -12 -10.75 1 98.75 44 ALA B CA 1
ATOM 2883 C C . ALA B 1 44 ? -9.438 -11.945 -10.094 1 98.75 44 ALA B C 1
ATOM 2885 O O . ALA B 1 44 ? -10.422 -12.422 -10.664 1 98.75 44 ALA B O 1
ATOM 2886 N N . ALA B 1 45 ? -9.5 -11.391 -8.859 1 98.81 45 ALA B N 1
ATOM 2887 C CA . ALA B 1 45 ? -10.75 -11.305 -8.109 1 98.81 45 ALA B CA 1
ATOM 2888 C C . ALA B 1 45 ? -11.805 -10.547 -8.906 1 98.81 45 ALA B C 1
ATOM 2890 O O . ALA B 1 45 ? -12.953 -10.984 -9.008 1 98.81 45 ALA B O 1
ATOM 2891 N N . PHE B 1 46 ? -11.398 -9.414 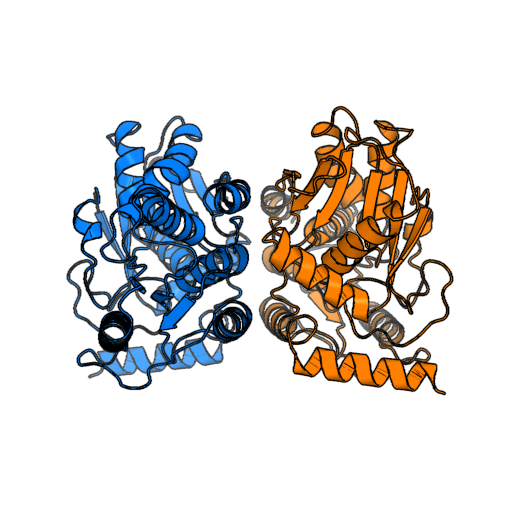-9.516 1 98.75 46 PHE B N 1
ATOM 2892 C CA . PHE B 1 46 ? -12.32 -8.594 -10.305 1 98.75 46 PHE B CA 1
ATOM 2893 C C . PHE B 1 46 ? -12.852 -9.375 -11.5 1 98.75 46 PHE B C 1
ATOM 2895 O O . PHE B 1 46 ? -14.062 -9.383 -11.75 1 98.75 46 PHE B O 1
ATOM 2902 N N . SER B 1 47 ? -11.969 -10.039 -12.234 1 98.75 47 SER B N 1
ATOM 2903 C CA . SER B 1 47 ? -12.344 -10.789 -13.43 1 98.75 47 SER B CA 1
ATOM 2904 C C . SER B 1 47 ? -13.289 -11.938 -13.086 1 98.75 47 SER B C 1
ATOM 2906 O O . SER B 1 47 ? -14.297 -12.133 -13.773 1 98.75 47 SER B O 1
ATOM 2908 N N . ILE B 1 48 ? -13.008 -12.695 -12.031 1 98.75 48 ILE B N 1
ATOM 2909 C CA . ILE B 1 48 ? -13.82 -13.828 -11.617 1 98.75 48 ILE B CA 1
ATOM 2910 C C . ILE B 1 48 ? -15.219 -13.352 -11.219 1 98.75 48 ILE B C 1
ATOM 2912 O O . ILE B 1 48 ? -16.219 -13.867 -11.711 1 98.75 48 ILE B O 1
ATOM 2916 N N . LEU B 1 49 ? -15.32 -12.305 -10.359 1 98.62 49 LEU B N 1
ATOM 2917 C CA . LEU B 1 49 ? -16.609 -11.82 -9.875 1 98.62 49 LEU B CA 1
ATOM 2918 C C . LEU B 1 49 ? -17.406 -11.172 -11.008 1 98.62 49 LEU B C 1
ATOM 2920 O O . LEU B 1 49 ? -18.609 -11.406 -11.133 1 98.62 49 LEU B O 1
ATOM 2924 N N . LYS B 1 50 ? -16.719 -10.383 -11.859 1 98.5 50 LYS B N 1
ATOM 2925 C CA . LYS B 1 50 ? -17.391 -9.703 -12.969 1 98.5 50 LYS B CA 1
ATOM 2926 C C . LYS B 1 50 ? -18.062 -10.711 -13.906 1 98.5 50 LYS B C 1
ATOM 2928 O O . LYS B 1 50 ? -19.234 -10.57 -14.242 1 98.5 50 LYS B O 1
ATOM 2933 N N . THR B 1 51 ? -17.266 -11.719 -14.32 1 98.44 51 THR B N 1
ATOM 2934 C CA . THR B 1 51 ? -17.766 -12.703 -15.266 1 98.44 51 THR B CA 1
ATOM 2935 C C . THR B 1 51 ? -18.891 -13.523 -14.648 1 98.44 51 THR B C 1
ATOM 2937 O O . THR B 1 51 ? -19.875 -13.828 -15.32 1 98.44 51 THR B O 1
ATOM 2940 N N . ALA B 1 52 ? -18.734 -13.875 -13.352 1 98.5 52 ALA B N 1
ATOM 2941 C CA . ALA B 1 52 ? -19.781 -14.648 -12.664 1 98.5 52 ALA B CA 1
ATOM 2942 C C . ALA B 1 52 ? -21.078 -13.852 -12.586 1 98.5 52 ALA B C 1
ATOM 2944 O O . ALA B 1 52 ? -22.172 -14.422 -12.75 1 98.5 52 ALA B O 1
ATOM 2945 N N . ILE B 1 53 ? -21.031 -12.539 -12.336 1 98.19 53 ILE B N 1
ATOM 2946 C CA . ILE B 1 53 ? -22.203 -11.68 -12.273 1 98.19 53 ILE B CA 1
ATOM 2947 C C . ILE B 1 53 ? -22.828 -11.562 -13.664 1 98.19 53 ILE B C 1
ATOM 2949 O O . ILE B 1 53 ? -24.047 -11.727 -13.82 1 98.19 53 ILE B O 1
ATOM 2953 N N . GLN B 1 54 ? -21.984 -11.367 -14.648 1 97.75 54 GLN B N 1
ATOM 2954 C CA . GLN B 1 54 ? -22.453 -11.211 -16.016 1 97.75 54 GLN B CA 1
ATOM 2955 C C . GLN B 1 54 ? -23.172 -12.477 -16.5 1 97.75 54 GLN B C 1
ATOM 2957 O O . GLN B 1 54 ? -24.141 -12.391 -17.266 1 97.75 54 GLN B O 1
ATOM 2962 N N . ASN B 1 55 ? -22.688 -13.648 -16.047 1 97.88 55 ASN B N 1
ATOM 2963 C CA . ASN B 1 55 ? -23.219 -14.922 -16.5 1 97.88 55 ASN B CA 1
ATOM 2964 C C . ASN B 1 55 ? -24.391 -15.383 -15.633 1 97.88 55 ASN B C 1
ATOM 2966 O O . ASN B 1 55 ? -24.922 -16.469 -15.828 1 97.88 55 ASN B O 1
ATOM 2970 N N . GLY B 1 56 ? -24.703 -14.625 -14.617 1 97.25 56 GLY B N 1
ATOM 2971 C CA . GLY B 1 56 ? -25.859 -14.914 -13.789 1 97.25 56 GLY B CA 1
ATOM 2972 C C . GLY B 1 56 ? -25.578 -15.953 -12.711 1 97.25 56 GLY B C 1
ATOM 2973 O 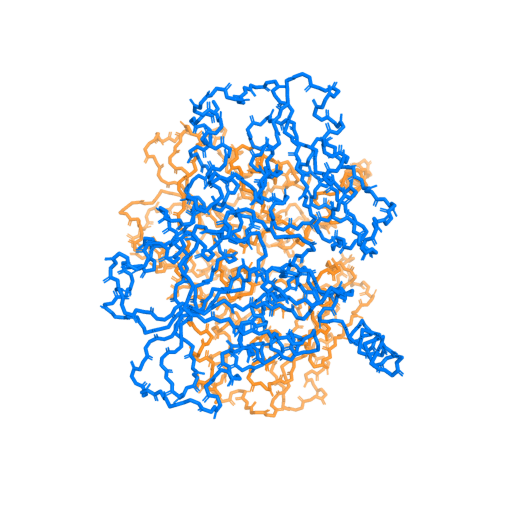O . GLY B 1 56 ? -26.5 -16.453 -12.07 1 97.25 56 GLY B O 1
ATOM 2974 N N . LEU B 1 57 ? -24.328 -16.25 -12.516 1 97.81 57 LEU B N 1
ATOM 2975 C CA . LEU B 1 57 ? -23.953 -17.219 -11.484 1 97.81 57 LEU B CA 1
ATOM 2976 C C . LEU B 1 57 ? -24.016 -16.578 -10.102 1 97.81 57 LEU B C 1
ATOM 2978 O O . LEU B 1 57 ? -24.094 -17.281 -9.094 1 97.81 57 LEU B O 1
ATOM 2982 N N . ILE B 1 58 ? -23.922 -15.203 -10.008 1 98.19 58 ILE B N 1
ATOM 2983 C CA . ILE B 1 58 ? -23.984 -14.438 -8.766 1 98.19 58 ILE B CA 1
ATOM 2984 C C . ILE B 1 58 ? -25.109 -13.406 -8.852 1 98.19 58 ILE B C 1
ATOM 2986 O O . ILE B 1 58 ? -25.234 -12.688 -9.852 1 98.19 58 ILE B O 1
ATOM 2990 N N . ASN B 1 59 ? -25.906 -13.391 -7.906 1 97.31 59 ASN B N 1
ATOM 2991 C CA . ASN B 1 59 ? -26.891 -12.328 -7.691 1 97.31 59 ASN B CA 1
ATOM 2992 C C . ASN B 1 59 ? -26.75 -11.703 -6.305 1 97.31 59 ASN B C 1
ATOM 2994 O O . ASN B 1 59 ? -25.781 -11.977 -5.594 1 97.31 59 ASN B O 1
ATOM 2998 N N . GLU B 1 60 ? -27.641 -10.836 -5.871 1 96.44 60 GLU B N 1
ATOM 2999 C CA . GLU B 1 60 ? -27.516 -10.031 -4.656 1 96.44 60 GLU B CA 1
ATOM 3000 C C . GLU B 1 60 ? -27.562 -10.914 -3.408 1 96.44 60 GLU B C 1
ATOM 3002 O O . GLU B 1 60 ? -27.109 -10.508 -2.34 1 96.44 60 GLU B O 1
ATOM 3007 N N . GLU B 1 61 ? -28.062 -12.18 -3.596 1 97.5 61 GLU B N 1
ATOM 3008 C CA . GLU B 1 61 ? -28.266 -13.047 -2.443 1 97.5 61 GLU B CA 1
ATOM 3009 C C . GLU B 1 61 ? -27.234 -14.172 -2.41 1 97.5 61 GLU B C 1
ATOM 3011 O O . GLU B 1 61 ? -27.188 -14.953 -1.462 1 97.5 61 GLU B O 1
ATOM 3016 N N . THR B 1 62 ? -26.438 -14.25 -3.424 1 98.56 62 THR B N 1
ATOM 3017 C CA . THR B 1 62 ? -25.469 -15.336 -3.537 1 98.56 62 THR B CA 1
ATOM 3018 C C . THR B 1 62 ? -24.406 -15.242 -2.441 1 98.56 62 THR B C 1
ATOM 3020 O O . THR B 1 62 ? -23.891 -14.164 -2.158 1 98.56 62 THR B O 1
ATOM 3023 N N . LEU B 1 63 ? -24.141 -16.375 -1.785 1 98.75 63 LEU B N 1
ATOM 3024 C CA . LEU B 1 63 ? -23.016 -16.484 -0.86 1 98.75 63 LEU B CA 1
ATOM 3025 C C . LEU B 1 63 ? -21.719 -16.797 -1.607 1 98.75 63 LEU B C 1
ATOM 3027 O O . LEU B 1 63 ? -21.625 -17.812 -2.299 1 98.75 63 LEU B O 1
ATOM 3031 N N . ILE B 1 64 ? -20.766 -15.938 -1.531 1 98.88 64 ILE B N 1
ATOM 3032 C CA . ILE B 1 64 ? -19.453 -16.188 -2.117 1 98.88 64 ILE B CA 1
ATOM 3033 C C . ILE B 1 64 ? -18.578 -16.938 -1.115 1 98.88 64 ILE B C 1
ATOM 3035 O O . ILE B 1 64 ? -18.562 -16.609 0.073 1 98.88 64 ILE B O 1
ATOM 3039 N N . VAL B 1 65 ? -17.875 -17.953 -1.548 1 98.75 65 VAL B N 1
ATOM 3040 C CA . VAL B 1 65 ? -16.969 -18.734 -0.709 1 98.75 65 VAL B CA 1
ATOM 3041 C C . VAL B 1 65 ? -15.617 -18.891 -1.405 1 98.75 65 VAL B C 1
ATOM 3043 O O . VAL B 1 65 ? -15.547 -18.891 -2.637 1 98.75 65 VAL B O 1
ATOM 3046 N N . GLY B 1 66 ? -14.562 -18.859 -0.674 1 97.31 66 GLY B N 1
ATOM 3047 C CA . GLY B 1 66 ? -13.258 -19.031 -1.286 1 97.31 66 GLY B CA 1
ATOM 3048 C C . GLY B 1 66 ? -12.219 -19.578 -0.332 1 97.31 66 GLY B C 1
ATOM 3049 O O . GLY B 1 66 ? -12.281 -19.344 0.874 1 97.31 66 GLY B O 1
ATOM 3050 N N . SER B 1 67 ? -11.281 -20.344 -0.935 1 95.06 67 SER B N 1
ATOM 3051 C CA . SER B 1 67 ? -10.148 -20.875 -0.187 1 95.06 67 SER B CA 1
ATOM 3052 C C . SER B 1 67 ? -8.906 -20.016 -0.38 1 95.06 67 SER B C 1
ATOM 3054 O O . SER B 1 67 ? -8.172 -20.188 -1.353 1 95.06 67 SER B O 1
ATOM 3056 N N . SER B 1 68 ? -8.617 -19.125 0.573 1 92.44 68 SER B N 1
ATOM 3057 C CA . SER B 1 68 ? -7.422 -18.297 0.54 1 92.44 68 SER B CA 1
ATOM 3058 C C . SER B 1 68 ? -7.199 -17.594 1.877 1 92.44 68 SER B C 1
ATOM 3060 O O . SER B 1 68 ? -8.148 -17.125 2.506 1 92.44 68 SER B O 1
ATOM 3062 N N . SER B 1 69 ? -5.945 -17.547 2.225 1 91.56 69 SER B N 1
ATOM 3063 C CA . SER B 1 69 ? -5.543 -16.844 3.439 1 91.56 69 SER B CA 1
ATOM 3064 C C . SER B 1 69 ? -4.738 -15.594 3.115 1 91.56 69 SER B C 1
ATOM 3066 O O . SER B 1 69 ? -4.051 -15.047 3.982 1 91.56 69 SER B O 1
ATOM 3068 N N . GLY B 1 70 ? -4.734 -15.188 1.854 1 95.5 70 GLY B N 1
ATOM 3069 C CA . GLY B 1 70 ? -3.814 -14.125 1.469 1 95.5 70 GLY B CA 1
ATOM 3070 C C . GLY B 1 70 ? -4.465 -13.055 0.617 1 95.5 70 GLY B C 1
ATOM 3071 O O . GLY B 1 70 ? -5.613 -12.672 0.857 1 95.5 70 GLY B O 1
ATOM 3072 N N . ASN B 1 71 ? -3.719 -12.562 -0.317 1 97.44 71 ASN B N 1
ATOM 3073 C CA . ASN B 1 71 ? -4.094 -11.414 -1.137 1 97.44 71 ASN B CA 1
ATOM 3074 C C . ASN B 1 71 ? -5.402 -11.664 -1.882 1 97.44 71 ASN B C 1
ATOM 3076 O O . ASN B 1 71 ? -6.211 -10.75 -2.045 1 97.44 71 ASN B O 1
ATOM 3080 N N . PHE B 1 72 ? -5.594 -12.867 -2.344 1 98.12 72 PHE B N 1
ATOM 3081 C CA . PHE B 1 72 ? -6.812 -13.156 -3.096 1 98.12 72 PHE B CA 1
ATOM 3082 C C . PHE B 1 72 ? -8.039 -13.023 -2.205 1 98.12 72 PHE B C 1
ATOM 3084 O O . PHE B 1 72 ? -9.047 -12.445 -2.611 1 98.12 72 PHE B O 1
ATOM 3091 N N . ALA B 1 73 ? -7.977 -13.562 -0.998 1 98.38 73 ALA B N 1
ATOM 3092 C CA . ALA B 1 73 ? -9.078 -13.445 -0.051 1 98.38 73 ALA B CA 1
ATOM 3093 C C . ALA B 1 73 ? -9.383 -11.977 0.258 1 98.38 73 ALA B C 1
ATOM 3095 O O . ALA B 1 73 ? -10.555 -11.586 0.329 1 98.38 73 ALA B O 1
ATOM 3096 N N . ILE B 1 74 ? -8.352 -11.18 0.443 1 98.38 74 ILE B N 1
ATOM 3097 C CA . ILE B 1 74 ? -8.516 -9.758 0.749 1 98.38 74 ILE B CA 1
ATOM 3098 C C . ILE B 1 74 ? -9.203 -9.055 -0.417 1 98.38 74 ILE B C 1
ATOM 3100 O O . ILE B 1 74 ? -10.117 -8.25 -0.212 1 98.38 74 ILE B O 1
ATOM 3104 N N . ALA B 1 75 ? -8.781 -9.375 -1.613 1 98.69 75 ALA B N 1
ATOM 3105 C CA . ALA B 1 75 ? -9.352 -8.773 -2.812 1 98.69 75 ALA B CA 1
ATOM 3106 C C . ALA B 1 75 ? -10.828 -9.125 -2.953 1 98.69 75 ALA B C 1
ATOM 3108 O O . ALA B 1 75 ? -11.672 -8.234 -3.143 1 98.69 75 ALA B O 1
ATOM 3109 N N . VAL B 1 76 ? -11.164 -10.383 -2.809 1 98.81 76 VAL B N 1
ATOM 3110 C CA . VAL B 1 76 ? -12.547 -10.836 -2.936 1 98.81 76 VAL B CA 1
ATOM 3111 C C . VAL B 1 76 ? -13.398 -10.219 -1.829 1 98.81 76 VAL B C 1
ATOM 3113 O O . VAL B 1 76 ? -14.492 -9.711 -2.088 1 98.81 76 VAL B O 1
ATOM 3116 N N . ALA B 1 77 ? -12.898 -10.258 -0.629 1 98.75 77 ALA B N 1
ATOM 3117 C CA . ALA B 1 77 ? -13.625 -9.703 0.512 1 98.75 77 ALA B CA 1
ATOM 3118 C C . ALA B 1 77 ? -13.938 -8.227 0.301 1 98.75 77 ALA B C 1
ATOM 3120 O O . ALA B 1 77 ? -15.055 -7.781 0.555 1 98.75 77 ALA B O 1
ATOM 3121 N N . SER B 1 78 ? -12.969 -7.5 -0.157 1 98.5 78 SER B N 1
ATOM 3122 C CA . SER B 1 78 ? -13.133 -6.062 -0.366 1 98.5 78 SER B CA 1
ATOM 3123 C C . SER B 1 78 ? -14.188 -5.777 -1.427 1 98.5 78 SER B C 1
ATOM 3125 O O . SER B 1 78 ? -15.039 -4.906 -1.242 1 98.5 78 SER B O 1
ATOM 3127 N N . MET B 1 79 ? -14.117 -6.488 -2.514 1 98.44 79 MET B N 1
ATOM 3128 C CA . MET B 1 79 ? -15.078 -6.281 -3.598 1 98.44 79 MET B CA 1
ATOM 3129 C C . MET B 1 79 ? -16.484 -6.695 -3.17 1 98.44 79 MET B C 1
ATOM 3131 O O . MET B 1 79 ? -17.453 -5.992 -3.453 1 98.44 79 MET B O 1
ATOM 3135 N N . CYS B 1 80 ? -16.594 -7.816 -2.482 1 98.5 80 CYS B N 1
ATOM 3136 C CA . CYS B 1 80 ? -17.891 -8.289 -2.016 1 98.5 80 CYS B CA 1
ATOM 3137 C C . CYS B 1 80 ? -18.5 -7.305 -1.027 1 98.5 80 CYS B C 1
ATOM 3139 O O . CYS B 1 80 ? -19.688 -7 -1.106 1 98.5 80 CYS B O 1
ATOM 3141 N N . LYS B 1 81 ? -17.688 -6.809 -0.121 1 97.44 81 LYS B N 1
ATOM 3142 C CA . LYS B 1 81 ? -18.172 -5.816 0.84 1 97.44 81 LYS B CA 1
ATOM 3143 C C . LYS B 1 81 ? -18.766 -4.605 0.13 1 97.44 81 LYS B C 1
ATOM 3145 O O . LYS B 1 81 ? -19.859 -4.156 0.469 1 97.44 81 LYS B O 1
ATOM 3150 N N . PHE B 1 82 ? -18.125 -4.102 -0.871 1 97.06 82 PHE B N 1
ATOM 3151 C CA . PHE B 1 82 ? -18.562 -2.924 -1.608 1 97.06 82 PHE B CA 1
ATOM 3152 C C . PHE B 1 82 ? -19.859 -3.217 -2.373 1 97.06 82 PHE B C 1
ATOM 3154 O O . PHE B 1 82 ? -20.719 -2.355 -2.482 1 97.06 82 PHE B O 1
ATOM 3161 N N . LEU B 1 83 ? -19.969 -4.465 -2.82 1 97.31 83 LEU B N 1
ATOM 3162 C CA . LEU B 1 83 ? -21.109 -4.848 -3.633 1 97.31 83 LEU B CA 1
ATOM 3163 C C . LEU B 1 83 ? -22.297 -5.238 -2.754 1 97.31 83 LEU B C 1
ATOM 3165 O O . LEU B 1 83 ? -23.406 -5.43 -3.25 1 97.31 83 LEU B O 1
ATOM 3169 N N . GLY B 1 84 ? -22.062 -5.383 -1.442 1 96.81 84 GLY B N 1
ATOM 3170 C CA . GLY B 1 84 ? -23.109 -5.836 -0.539 1 96.81 84 GLY B CA 1
ATOM 3171 C C . GLY B 1 84 ? -23.312 -7.336 -0.567 1 96.81 84 GLY B C 1
ATOM 3172 O O . GLY B 1 84 ? -24.391 -7.828 -0.237 1 96.81 84 GLY B O 1
ATOM 3173 N N . LEU B 1 85 ? -22.281 -8.102 -1.031 1 98.19 85 LEU B N 1
ATOM 3174 C CA . LEU B 1 85 ? -22.328 -9.562 -1.083 1 98.19 85 LEU B CA 1
ATOM 3175 C C . LEU B 1 85 ? -21.719 -10.172 0.176 1 98.19 85 LEU B C 1
ATOM 3177 O O . LEU B 1 85 ? -20.797 -9.602 0.766 1 98.19 85 LEU B O 1
ATOM 3181 N N . LYS B 1 86 ? -22.266 -11.305 0.542 1 98.38 86 LYS B N 1
ATOM 3182 C CA . LYS B 1 86 ? -21.688 -12.07 1.641 1 98.38 86 LYS B CA 1
ATOM 3183 C C . LYS B 1 86 ? -20.531 -12.93 1.157 1 98.38 86 LYS B C 1
ATOM 3185 O O . LYS B 1 86 ? -20.641 -13.641 0.159 1 98.38 86 LYS B O 1
ATOM 3190 N N . PHE B 1 87 ? -19.406 -12.836 1.783 1 98.75 87 PHE B N 1
ATOM 3191 C CA . PHE B 1 87 ? -18.234 -13.633 1.46 1 98.75 87 PHE B CA 1
ATOM 3192 C C . PHE B 1 87 ? -17.734 -14.375 2.693 1 98.75 87 PHE B C 1
ATOM 3194 O O . PHE B 1 87 ? -17.594 -13.781 3.766 1 98.75 87 PHE B O 1
ATOM 3201 N N . ILE B 1 88 ? -17.438 -15.688 2.564 1 98.81 88 ILE B N 1
ATOM 3202 C CA . ILE B 1 88 ? -16.812 -16.5 3.6 1 98.81 88 ILE B CA 1
ATOM 3203 C C . ILE B 1 88 ? -15.461 -17.016 3.092 1 98.81 88 ILE B C 1
ATOM 3205 O O . ILE B 1 88 ? -15.422 -17.953 2.293 1 98.81 88 ILE B O 1
ATOM 3209 N N . PRO B 1 89 ? -14.391 -16.375 3.486 1 98.69 89 PRO B N 1
ATOM 3210 C CA . PRO B 1 89 ? -13.078 -16.969 3.244 1 98.69 89 PRO B CA 1
ATOM 3211 C C . PRO B 1 89 ? -12.797 -18.156 4.172 1 98.69 89 PRO B C 1
ATOM 3213 O O . PRO B 1 89 ? -13.07 -18.078 5.371 1 98.69 89 PRO B O 1
ATOM 3216 N N . VAL B 1 90 ? -12.328 -19.219 3.615 1 98.56 90 VAL B N 1
ATOM 3217 C CA . VAL B 1 90 ? -11.805 -20.328 4.387 1 98.56 90 VAL B CA 1
ATOM 3218 C C . VAL B 1 90 ? -10.281 -20.234 4.473 1 98.56 90 VAL B C 1
ATOM 3220 O O . VAL B 1 90 ? -9.594 -20.391 3.463 1 98.56 90 VAL B O 1
ATOM 3223 N N . ILE B 1 91 ? -9.844 -19.953 5.707 1 97.69 91 ILE B N 1
ATOM 3224 C CA . ILE B 1 91 ? -8.43 -19.656 5.91 1 97.69 91 ILE B CA 1
ATOM 3225 C C . ILE B 1 91 ? -7.793 -20.719 6.789 1 97.69 91 ILE B C 1
ATOM 3227 O O . ILE B 1 91 ? -8.461 -21.672 7.195 1 97.69 91 ILE B O 1
ATOM 3231 N N . ASP B 1 92 ? -6.5 -20.672 6.977 1 95.31 92 ASP B N 1
ATOM 3232 C CA . ASP B 1 92 ? -5.773 -21.594 7.84 1 95.31 92 ASP B CA 1
ATOM 3233 C C . ASP B 1 92 ? -4.809 -20.844 8.758 1 95.31 92 ASP B C 1
ATOM 3235 O O . ASP B 1 92 ? -4.68 -19.625 8.664 1 95.31 92 ASP B O 1
ATOM 3239 N N . PRO B 1 93 ? -4.156 -21.484 9.727 1 92.12 93 PRO B N 1
ATOM 3240 C CA . PRO B 1 93 ? -3.379 -20.844 10.789 1 92.12 93 PRO B CA 1
ATOM 3241 C C . PRO B 1 93 ? -2.135 -20.141 10.258 1 92.12 93 PRO B C 1
ATOM 3243 O O . PRO B 1 93 ? -1.496 -19.375 10.992 1 92.12 93 PRO B O 1
ATOM 3246 N N . ASN B 1 94 ? -1.806 -20.297 9.039 1 88.56 94 ASN B N 1
ATOM 3247 C CA . ASN B 1 94 ? -0.609 -19.672 8.484 1 88.56 94 ASN B CA 1
ATOM 3248 C C . ASN B 1 94 ? -0.879 -18.234 8.055 1 88.56 94 ASN B C 1
ATOM 3250 O O . ASN B 1 94 ? 0.044 -17.516 7.68 1 88.56 94 ASN B O 1
ATOM 3254 N N . ILE B 1 95 ? -2.088 -17.781 8.18 1 93.44 95 ILE B N 1
ATOM 3255 C CA . ILE B 1 95 ? -2.461 -16.438 7.762 1 93.44 95 ILE B CA 1
ATOM 3256 C C . ILE B 1 95 ? -1.74 -15.414 8.633 1 93.44 95 ILE B C 1
ATOM 3258 O O . ILE B 1 95 ? -1.583 -15.609 9.836 1 93.44 95 ILE B O 1
ATOM 3262 N N . ASN B 1 96 ? -1.301 -14.359 7.93 1 91.81 96 ASN B N 1
ATOM 3263 C CA . ASN B 1 96 ? -0.722 -13.258 8.703 1 91.81 96 ASN B CA 1
ATOM 3264 C C . ASN B 1 96 ? -1.792 -12.484 9.461 1 91.81 96 ASN B C 1
ATOM 3266 O O . ASN B 1 96 ? -2.906 -12.305 8.969 1 91.81 96 ASN B O 1
ATOM 3270 N N . PRO B 1 97 ? -1.399 -11.93 10.625 1 92 97 PRO B N 1
ATOM 3271 C CA . PRO B 1 97 ? -2.365 -11.258 11.5 1 92 97 PRO B CA 1
ATOM 3272 C C . PRO B 1 97 ? -3.025 -10.055 10.828 1 92 97 PRO B C 1
ATOM 3274 O O . PRO B 1 97 ? -4.203 -9.781 11.07 1 92 97 PRO B O 1
ATOM 3277 N N . LEU B 1 98 ? -2.283 -9.375 10.023 1 92.94 98 LEU B N 1
ATOM 3278 C CA . LEU B 1 98 ? -2.844 -8.219 9.328 1 92.94 98 LEU B CA 1
ATOM 3279 C C . LEU B 1 98 ? -3.99 -8.633 8.414 1 92.94 98 LEU B C 1
ATOM 3281 O O . LEU B 1 98 ? -5.059 -8.016 8.43 1 92.94 98 LEU B O 1
ATOM 3285 N N . TYR B 1 99 ? -3.775 -9.695 7.656 1 96.06 99 TYR B N 1
ATOM 3286 C CA . TYR B 1 99 ? -4.793 -10.18 6.734 1 96.06 99 TYR B CA 1
ATOM 3287 C C . TYR B 1 99 ? -5.992 -10.742 7.488 1 96.06 99 TYR B C 1
ATOM 3289 O O . TYR B 1 99 ? -7.141 -10.555 7.074 1 96.06 99 TYR B O 1
ATOM 3297 N N . GLU B 1 100 ? -5.695 -11.391 8.586 1 96.44 100 GLU B N 1
ATOM 3298 C CA . GLU B 1 100 ? -6.797 -11.938 9.367 1 96.44 100 GLU B CA 1
ATOM 3299 C C . GLU B 1 100 ? -7.711 -10.836 9.883 1 96.44 100 GLU B C 1
ATOM 3301 O O . GLU B 1 100 ? -8.938 -10.93 9.773 1 96.44 100 GLU B O 1
ATOM 3306 N N . LYS B 1 101 ? -7.145 -9.758 10.422 1 95.69 101 LYS B N 1
ATOM 3307 C CA . LYS B 1 101 ? -7.918 -8.617 10.906 1 95.69 101 LYS B CA 1
ATOM 3308 C C . LYS B 1 101 ? -8.711 -7.965 9.773 1 95.69 101 LYS B C 1
ATOM 3310 O O . LYS B 1 101 ? -9.859 -7.566 9.961 1 95.69 101 LYS B O 1
ATOM 3315 N N . GLN B 1 102 ? -8.078 -7.848 8.617 1 97.5 102 GLN B N 1
ATOM 3316 C CA . GLN B 1 102 ? -8.75 -7.246 7.469 1 97.5 102 GLN B CA 1
ATOM 3317 C C . GLN B 1 102 ? -9.938 -8.086 7.023 1 97.5 102 GLN B C 1
ATOM 3319 O O . GLN B 1 102 ? -11 -7.551 6.688 1 97.5 102 GLN B O 1
ATOM 3324 N N . LEU B 1 103 ? -9.711 -9.422 7.023 1 98.31 103 LEU B N 1
ATOM 3325 C CA . LEU B 1 103 ? -10.797 -10.305 6.621 1 98.31 103 LEU B CA 1
ATOM 3326 C C . LEU B 1 103 ? -11.945 -10.242 7.621 1 98.31 103 LEU B C 1
ATOM 3328 O O . LEU B 1 103 ? -13.117 -10.297 7.23 1 98.31 103 LEU B O 1
ATOM 3332 N N . GLU B 1 104 ? -11.641 -10.109 8.906 1 97.5 104 GLU B N 1
ATOM 3333 C CA . GLU B 1 104 ? -12.672 -9.969 9.922 1 97.5 104 GLU B CA 1
ATOM 3334 C C . GLU B 1 104 ? -13.5 -8.711 9.695 1 97.5 104 GLU B C 1
ATOM 3336 O O . GLU B 1 104 ? -14.711 -8.703 9.938 1 97.5 104 GLU B O 1
ATOM 3341 N N . LEU B 1 105 ? -12.875 -7.68 9.203 1 97.06 105 LEU B N 1
ATOM 3342 C CA . LEU B 1 105 ? -13.531 -6.41 8.922 1 97.06 105 LEU B CA 1
ATOM 3343 C C . LEU B 1 105 ? -14.383 -6.508 7.656 1 97.06 105 LEU B C 1
ATOM 3345 O O . LEU B 1 105 ? -15.492 -5.977 7.609 1 97.06 105 LEU B O 1
ATOM 3349 N N . LEU B 1 106 ? -13.898 -7.215 6.637 1 97.94 106 LEU B N 1
ATOM 3350 C CA . LEU B 1 106 ? -14.43 -7.078 5.281 1 97.94 106 LEU B CA 1
ATOM 3351 C C . LEU B 1 106 ? -15.406 -8.211 4.961 1 97.94 106 LEU B C 1
ATOM 3353 O O . LEU B 1 106 ? -16.312 -8.031 4.156 1 97.94 106 LEU B O 1
ATOM 3357 N N . ALA B 1 107 ? -15.18 -9.398 5.535 1 98.38 107 ALA B N 1
ATOM 3358 C CA . ALA B 1 107 ? -15.93 -10.594 5.156 1 98.38 107 ALA B CA 1
ATOM 3359 C C . ALA B 1 107 ? -17.203 -10.727 5.992 1 98.38 107 ALA B C 1
ATOM 3361 O O . ALA B 1 107 ? -17.328 -10.117 7.055 1 98.38 107 ALA B O 1
ATOM 3362 N N . TYR B 1 108 ? -18.188 -11.43 5.473 1 98.06 108 TYR B N 1
ATOM 3363 C CA . TYR B 1 108 ? -19.406 -11.758 6.203 1 98.06 108 TYR B CA 1
ATOM 3364 C C . TYR B 1 108 ? -19.109 -12.648 7.402 1 98.06 108 TYR B C 1
ATOM 3366 O O . TYR B 1 108 ? -19.688 -12.477 8.477 1 98.06 108 TYR B O 1
ATOM 3374 N N . ASP B 1 109 ? -18.281 -13.586 7.168 1 98.12 109 ASP B N 1
ATOM 3375 C CA . ASP B 1 109 ? -17.781 -14.508 8.172 1 98.12 109 ASP B CA 1
ATOM 3376 C C . ASP B 1 109 ? -16.422 -15.094 7.754 1 98.12 109 ASP B C 1
ATOM 3378 O O . ASP B 1 109 ? -16.047 -15.016 6.582 1 98.12 109 ASP B O 1
ATOM 3382 N N . VAL B 1 110 ? -15.633 -15.547 8.766 1 98.56 110 VAL B N 1
ATOM 3383 C CA . VAL B 1 110 ? -14.336 -16.156 8.5 1 98.56 110 VAL B CA 1
ATOM 3384 C C . VAL B 1 110 ? -14.289 -17.547 9.094 1 98.56 110 VAL B C 1
ATOM 3386 O O . VAL B 1 110 ? -14.539 -17.734 10.289 1 98.56 110 VAL B O 1
ATOM 3389 N N . VAL B 1 111 ? -14.016 -18.531 8.25 1 98.44 111 VAL B N 1
ATOM 3390 C CA . VAL B 1 111 ? -13.859 -19.906 8.719 1 98.44 111 VAL B CA 1
ATOM 3391 C C . VAL B 1 111 ? -12.383 -20.281 8.711 1 98.44 111 VAL B C 1
ATOM 3393 O O . VAL B 1 111 ? -11.742 -20.312 7.66 1 98.44 111 VAL B O 1
ATOM 3396 N N . LYS B 1 112 ? -11.844 -20.594 9.883 1 97.69 112 LYS B N 1
ATOM 3397 C CA . LYS B 1 112 ? -10.445 -21 10.016 1 97.69 112 LYS B CA 1
ATOM 3398 C C . LYS B 1 112 ? -10.344 -22.5 10.281 1 97.69 112 LYS B C 1
ATOM 3400 O O . LYS B 1 112 ? -10.789 -22.984 11.32 1 97.69 112 LYS B O 1
ATOM 3405 N N . VAL B 1 113 ? -9.766 -23.234 9.289 1 96.94 113 VAL B N 1
ATOM 3406 C CA . VAL B 1 113 ? -9.57 -24.656 9.477 1 96.94 113 VAL B CA 1
ATOM 3407 C C . VAL B 1 113 ? -8.359 -24.906 10.375 1 96.94 113 VAL B C 1
ATOM 3409 O O . VAL B 1 113 ? -7.426 -24.109 10.406 1 96.94 113 VAL B O 1
ATOM 3412 N N . THR B 1 114 ? -8.352 -26.016 11.109 1 93.38 114 THR B N 1
ATOM 3413 C CA . THR B 1 114 ? -7.238 -26.297 12.008 1 93.38 114 THR B CA 1
ATOM 3414 C C . THR B 1 114 ? -6.664 -27.688 11.734 1 93.38 114 THR B C 1
ATOM 3416 O O . THR B 1 114 ? -5.57 -28.016 12.195 1 93.38 114 THR B O 1
ATOM 3419 N N . LYS B 1 115 ? -7.418 -28.469 11.023 1 91.69 115 LYS B N 1
ATOM 3420 C CA . LYS B 1 115 ? -6.98 -29.844 10.758 1 91.69 115 LYS B CA 1
ATOM 3421 C C . LYS B 1 115 ? -6.012 -29.891 9.578 1 91.69 115 LYS B C 1
ATOM 3423 O O . LYS B 1 115 ? -6.312 -29.375 8.5 1 91.69 115 LYS B O 1
ATOM 3428 N N . LEU B 1 116 ? -4.883 -30.484 9.797 1 88.31 116 LEU B N 1
ATOM 3429 C CA . LEU B 1 116 ? -3.922 -30.703 8.719 1 88.31 116 LEU B CA 1
ATOM 3430 C C . LEU B 1 116 ? -4.441 -31.734 7.734 1 88.31 116 LEU B C 1
ATOM 3432 O O . LEU B 1 116 ? -5.145 -32.688 8.125 1 88.31 116 LEU B O 1
ATOM 3436 N N . ASP B 1 117 ? -4.121 -31.531 6.555 1 85.75 117 ASP B N 1
ATOM 3437 C CA . ASP B 1 117 ? -4.5 -32.531 5.559 1 85.75 117 ASP B CA 1
ATOM 3438 C C . ASP B 1 117 ? -3.404 -33.562 5.391 1 85.75 117 ASP B C 1
ATOM 3440 O O . ASP B 1 117 ? -2.477 -33.656 6.199 1 85.75 117 ASP B O 1
ATOM 3444 N N . ILE B 1 118 ? -3.547 -34.438 4.379 1 79.12 118 ILE B N 1
ATOM 3445 C CA . ILE B 1 118 ? -2.682 -35.594 4.191 1 79.12 118 ILE B CA 1
ATOM 3446 C C . ILE B 1 118 ? -1.283 -35.156 3.783 1 79.12 118 ILE B C 1
ATOM 3448 O O . ILE B 1 118 ? -0.316 -35.906 3.904 1 79.12 118 ILE B O 1
ATOM 3452 N N . THR B 1 119 ? -1.078 -33.906 3.326 1 75.31 119 THR B N 1
ATOM 3453 C CA . THR B 1 119 ? 0.211 -33.375 2.9 1 75.31 119 THR B CA 1
ATOM 3454 C C . THR B 1 119 ? 0.868 -32.594 4.031 1 75.31 119 THR B C 1
ATOM 3456 O O . THR B 1 119 ? 1.88 -31.922 3.82 1 75.31 119 THR B O 1
ATOM 3459 N N . GLU B 1 120 ? 0.225 -32.594 5.168 1 76.88 120 GLU B N 1
ATOM 3460 C CA . GLU B 1 120 ? 0.706 -31.844 6.328 1 76.88 120 GLU B CA 1
ATOM 3461 C C . GLU B 1 120 ? 0.545 -30.344 6.125 1 76.88 120 GLU B C 1
ATOM 3463 O O . GLU B 1 120 ? 1.258 -29.547 6.742 1 76.88 120 GLU B O 1
ATOM 3468 N N . GLY B 1 121 ? -0.275 -30.062 5.188 1 81.12 121 GLY B N 1
ATOM 3469 C CA . GLY B 1 121 ? -0.723 -28.703 4.977 1 81.12 121 GLY B CA 1
ATOM 3470 C C . GLY B 1 121 ? -2.211 -28.516 5.211 1 81.12 121 GLY B C 1
ATOM 3471 O O . GLY B 1 121 ? -2.848 -29.344 5.871 1 81.12 121 GLY B O 1
ATOM 3472 N N . TYR B 1 122 ? -2.754 -27.422 4.766 1 88.5 122 TYR B N 1
ATOM 3473 C CA . TYR B 1 122 ? -4.145 -27.125 5.09 1 88.5 122 TYR B CA 1
ATOM 3474 C C . TYR B 1 122 ? -4.984 -26.984 3.822 1 88.5 122 TYR B C 1
ATOM 3476 O O . TYR B 1 122 ? -6.211 -26.891 3.891 1 88.5 122 TYR B O 1
ATOM 3484 N N . LEU B 1 123 ? -4.332 -26.969 2.611 1 85.19 123 LEU B N 1
ATOM 3485 C CA . LEU B 1 123 ? -5.027 -26.594 1.386 1 85.19 123 LEU B CA 1
ATOM 3486 C C . LEU B 1 123 ? -6.184 -27.547 1.101 1 85.19 123 LEU B C 1
ATOM 3488 O O . LEU B 1 123 ? -7.293 -27.109 0.792 1 85.19 123 LEU B O 1
ATOM 3492 N N . LEU B 1 124 ? -5.965 -28.797 1.166 1 86.81 124 LEU B N 1
ATOM 3493 C CA . LEU B 1 124 ? -7 -29.781 0.865 1 86.81 124 LEU B CA 1
ATOM 3494 C C . LEU B 1 124 ? -8.148 -29.688 1.864 1 86.81 124 LEU B C 1
ATOM 3496 O O . LEU B 1 124 ? -9.312 -29.828 1.491 1 86.81 124 LEU B O 1
ATOM 3500 N N . THR B 1 125 ? -7.797 -29.469 3.098 1 93.12 125 THR B N 1
ATOM 3501 C CA . THR B 1 125 ? -8.82 -29.266 4.121 1 93.12 125 THR B CA 1
ATOM 3502 C C . THR B 1 125 ? -9.641 -28.016 3.824 1 93.12 125 THR B C 1
ATOM 3504 O O . THR B 1 125 ? -10.859 -28.016 4 1 93.12 125 THR B O 1
ATOM 3507 N N . ARG B 1 126 ? -8.984 -26.969 3.406 1 94.94 126 ARG B N 1
ATOM 3508 C CA . ARG B 1 126 ? -9.688 -25.734 3.045 1 94.94 126 ARG B CA 1
ATOM 3509 C C . ARG B 1 126 ? -10.633 -25.984 1.869 1 94.94 126 ARG B C 1
ATOM 3511 O O . ARG B 1 126 ? -11.773 -25.516 1.88 1 94.94 126 ARG B O 1
ATOM 3518 N N . ILE B 1 127 ? -10.164 -26.703 0.873 1 91.56 127 ILE B N 1
ATOM 3519 C CA . ILE B 1 127 ? -10.961 -26.969 -0.317 1 91.56 127 ILE B CA 1
ATOM 3520 C C . ILE B 1 127 ? -12.195 -27.797 0.063 1 91.56 127 ILE B C 1
ATOM 3522 O O . ILE B 1 127 ? -13.305 -27.5 -0.377 1 91.56 127 ILE B O 1
ATOM 3526 N N . GLU B 1 128 ? -12.016 -28.797 0.87 1 94.5 128 GLU B N 1
ATOM 3527 C CA . GLU B 1 128 ? -13.117 -29.625 1.347 1 94.5 128 GLU B CA 1
ATOM 3528 C C . GLU B 1 128 ? -14.141 -28.781 2.115 1 94.5 128 GLU B C 1
ATOM 3530 O O . GLU B 1 128 ? -15.344 -28.984 1.979 1 94.5 128 GLU B O 1
ATOM 3535 N N . THR B 1 129 ? -13.633 -27.953 2.955 1 97.44 129 THR B N 1
ATOM 3536 C CA . THR B 1 129 ? -14.492 -27.078 3.742 1 97.44 129 THR B CA 1
ATOM 3537 C C . THR B 1 129 ? -15.305 -26.156 2.832 1 97.44 129 THR B C 1
ATOM 3539 O O . THR B 1 129 ? -16.5 -25.969 3.051 1 97.44 129 THR B O 1
ATOM 3542 N N . VAL B 1 130 ? -14.688 -25.578 1.817 1 97.62 130 VAL B N 1
ATOM 3543 C CA . VAL B 1 130 ? -15.375 -24.75 0.837 1 97.62 130 VAL B CA 1
ATOM 3544 C C . VAL B 1 130 ? -16.5 -25.547 0.17 1 97.62 130 VAL B C 1
ATOM 3546 O O . VAL B 1 130 ? -17.609 -25.062 0.027 1 97.62 130 VAL B O 1
ATOM 3549 N N . GLU B 1 131 ? -16.188 -26.781 -0.238 1 96.19 131 GLU B N 1
ATOM 3550 C CA . GLU B 1 131 ? -17.172 -27.641 -0.883 1 96.19 131 GLU B CA 1
ATOM 3551 C C . GLU B 1 131 ? -18.359 -27.906 0.036 1 96.19 131 GLU B C 1
ATOM 3553 O O . GLU B 1 131 ? -19.5 -27.875 -0.407 1 96.19 131 GLU B O 1
ATOM 3558 N N . HIS B 1 132 ? -18.062 -28.125 1.267 1 97.62 132 HIS B N 1
ATOM 3559 C CA . HIS B 1 132 ? -19.125 -28.375 2.248 1 97.62 132 HIS B CA 1
ATOM 3560 C C . HIS B 1 132 ? -20.031 -27.172 2.396 1 97.62 132 HIS B C 1
ATOM 3562 O O . HIS B 1 132 ? -21.25 -27.312 2.424 1 97.62 132 HIS B O 1
ATOM 3568 N N . ILE B 1 133 ? -19.453 -25.969 2.496 1 98.12 133 ILE B N 1
ATOM 3569 C CA . ILE B 1 133 ? -20.219 -24.734 2.652 1 98.12 133 ILE B CA 1
ATOM 3570 C C . ILE B 1 133 ? -21.094 -24.516 1.422 1 98.12 133 ILE B C 1
ATOM 3572 O O . ILE B 1 133 ? -22.266 -24.172 1.545 1 98.12 133 ILE B O 1
ATOM 3576 N N . CYS B 1 134 ? -20.531 -24.766 0.275 1 97.38 134 CYS B N 1
ATOM 3577 C CA . CYS B 1 134 ? -21.266 -24.562 -0.963 1 97.38 134 CYS B CA 1
ATOM 3578 C C . CYS B 1 134 ? -22.422 -25.562 -1.071 1 97.38 134 CYS B C 1
ATOM 3580 O O . CYS B 1 134 ? -23.516 -25.203 -1.501 1 97.38 134 CYS B O 1
ATOM 3582 N N . LYS B 1 135 ? -22.203 -26.781 -0.698 1 97 135 LYS B N 1
ATOM 3583 C CA . LYS B 1 135 ? -23.234 -27.812 -0.738 1 97 135 LYS B CA 1
ATOM 3584 C C . LYS B 1 135 ? -24.375 -27.469 0.215 1 97 135 LYS B C 1
ATOM 3586 O O . LYS B 1 135 ? -25.531 -27.781 -0.063 1 97 135 LYS B O 1
ATOM 3591 N N . SER B 1 136 ? -24.047 -26.812 1.287 1 97.31 136 SER B N 1
ATOM 3592 C CA . SER B 1 136 ? -25.031 -26.484 2.32 1 97.31 136 SER B CA 1
ATOM 3593 C C . SER B 1 136 ? -25.766 -25.203 1.983 1 97.31 136 SER B C 1
ATOM 3595 O O . SER B 1 136 ? -26.734 -24.828 2.668 1 97.31 136 SER B O 1
ATOM 3597 N N . ASN B 1 137 ? -25.297 -24.5 0.989 1 96.38 137 ASN B N 1
ATOM 3598 C CA . ASN B 1 137 ? -25.891 -23.25 0.538 1 96.38 137 ASN B CA 1
ATOM 3599 C C . ASN B 1 137 ? -26.203 -23.281 -0.958 1 96.38 137 ASN B C 1
ATOM 3601 O O . ASN B 1 137 ? -25.312 -23.016 -1.778 1 96.38 137 ASN B O 1
ATOM 3605 N N . GLN B 1 138 ? -27.406 -23.469 -1.335 1 93.94 138 GLN B N 1
ATOM 3606 C CA . GLN B 1 138 ? -27.812 -23.703 -2.719 1 93.94 138 GLN B CA 1
ATOM 3607 C C . GLN B 1 138 ? -27.438 -22.5 -3.6 1 93.94 138 GLN B C 1
ATOM 3609 O O . GLN B 1 138 ? -27.047 -22.688 -4.758 1 93.94 138 GLN B O 1
ATOM 3614 N N . ASN B 1 139 ? -27.562 -21.344 -3.033 1 97.69 139 ASN B N 1
ATOM 3615 C CA . ASN B 1 139 ? -27.188 -20.141 -3.777 1 97.69 139 ASN B CA 1
ATOM 3616 C C . ASN B 1 139 ? -25.797 -19.656 -3.379 1 97.69 139 ASN B C 1
ATOM 3618 O O . ASN B 1 139 ? -25.672 -18.641 -2.697 1 97.69 139 ASN B O 1
ATOM 3622 N N . SER B 1 140 ? -24.812 -20.406 -3.754 1 98.5 140 SER B N 1
ATOM 3623 C CA . SER B 1 140 ? -23.422 -20.062 -3.43 1 98.5 140 SER B CA 1
ATOM 3624 C C . SER B 1 140 ? -22.531 -20.109 -4.672 1 98.5 140 SER B C 1
ATOM 3626 O O . SER B 1 140 ? -22.906 -20.703 -5.68 1 98.5 140 SER B O 1
ATOM 3628 N N . PHE B 1 141 ? -21.469 -19.406 -4.664 1 98.56 141 PHE B N 1
ATOM 3629 C CA . PHE B 1 141 ? -20.453 -19.344 -5.715 1 98.56 141 PHE B CA 1
ATOM 3630 C C . PHE B 1 141 ? -19.062 -19.453 -5.125 1 98.56 141 PHE B C 1
ATOM 3632 O O . PHE B 1 141 ? -18.703 -18.703 -4.211 1 98.56 141 PHE B O 1
ATOM 3639 N N . CYS B 1 142 ? -18.281 -20.406 -5.598 1 98.44 142 CYS B N 1
ATOM 3640 C CA . CYS B 1 142 ? -16.906 -20.578 -5.152 1 98.44 142 CYS B CA 1
ATOM 3641 C C . CYS B 1 142 ? -15.953 -19.75 -6.008 1 98.44 142 CYS B C 1
ATOM 3643 O O . CYS B 1 142 ? -15.805 -20 -7.203 1 98.44 142 CYS B O 1
ATOM 3645 N N . ALA B 1 143 ? -15.367 -18.75 -5.422 1 98.19 143 ALA B N 1
ATOM 3646 C CA . ALA B 1 143 ? -14.289 -18.031 -6.105 1 98.19 143 ALA B CA 1
ATOM 3647 C C . ALA B 1 143 ? -13.031 -18.891 -6.184 1 98.19 143 ALA B C 1
ATOM 3649 O O . ALA B 1 143 ? -12.109 -18.734 -5.371 1 98.19 143 ALA B O 1
ATOM 3650 N N . ASP B 1 144 ? -12.906 -19.719 -7.168 1 97.06 144 ASP B N 1
ATOM 3651 C CA . ASP B 1 144 ? -11.883 -20.75 -7.305 1 97.06 144 ASP B CA 1
ATOM 3652 C C . ASP B 1 144 ? -10.711 -20.25 -8.156 1 97.06 144 ASP B C 1
ATOM 3654 O O . ASP B 1 144 ? -10.664 -20.5 -9.359 1 97.06 144 ASP B O 1
ATOM 3658 N N . GLN B 1 145 ? -9.727 -19.719 -7.5 1 95.81 145 GLN B N 1
ATOM 3659 C CA . GLN B 1 145 ? -8.625 -19.109 -8.234 1 95.81 145 GLN B CA 1
ATOM 3660 C C . GLN B 1 145 ? -7.738 -20.172 -8.875 1 95.81 145 GLN B C 1
ATOM 3662 O O . GLN B 1 145 ? -6.922 -19.875 -9.75 1 95.81 145 GLN B O 1
ATOM 3667 N N . TYR B 1 146 ? -7.891 -21.438 -8.523 1 95 146 TYR B N 1
ATOM 3668 C CA . TYR B 1 146 ? -7 -22.484 -9.016 1 95 146 TYR B CA 1
ATOM 3669 C C . TYR B 1 146 ? -7.523 -23.078 -10.32 1 95 146 TYR B C 1
ATOM 3671 O O . TYR B 1 146 ? -6.746 -23.562 -11.141 1 95 146 TYR B O 1
ATOM 3679 N N . ASN B 1 147 ? -8.859 -22.984 -10.445 1 96.31 147 ASN B N 1
ATOM 3680 C CA . ASN B 1 147 ? -9.43 -23.719 -11.578 1 96.31 147 ASN B CA 1
ATOM 3681 C C . ASN B 1 147 ? -10.258 -22.797 -12.469 1 96.31 147 ASN B C 1
ATOM 3683 O O . ASN B 1 147 ? -10.562 -23.141 -13.617 1 96.31 147 ASN B O 1
ATOM 3687 N N . ASP B 1 148 ? -10.664 -21.625 -12.008 1 98 148 ASP B N 1
ATOM 3688 C CA . ASP B 1 148 ? -11.477 -20.703 -12.789 1 98 148 ASP B CA 1
ATOM 3689 C C . ASP B 1 148 ? -10.641 -19.969 -13.844 1 98 148 ASP B C 1
ATOM 3691 O O . ASP B 1 148 ? -9.742 -19.203 -13.5 1 98 148 ASP B O 1
ATOM 3695 N N . PRO B 1 149 ? -10.945 -20.141 -15.141 1 98.5 149 PRO B N 1
ATOM 3696 C CA . PRO B 1 149 ? -10.148 -19.484 -16.188 1 98.5 149 PRO B CA 1
ATOM 3697 C C . PRO B 1 149 ? -10.203 -17.969 -16.109 1 98.5 149 PRO B C 1
ATOM 3699 O O . PRO B 1 149 ? -9.328 -17.281 -16.641 1 98.5 149 PRO B O 1
ATOM 3702 N N . ASN B 1 150 ? -11.219 -17.453 -15.445 1 98.75 150 ASN B N 1
ATOM 3703 C CA . ASN B 1 150 ? -11.312 -16 -15.305 1 98.75 150 ASN B CA 1
ATOM 3704 C C . ASN B 1 150 ? -10.211 -15.453 -14.398 1 98.75 150 ASN B C 1
ATOM 3706 O O . ASN B 1 150 ? -9.961 -14.242 -14.383 1 98.75 150 ASN B O 1
ATOM 3710 N N . ASN B 1 151 ? -9.562 -16.406 -13.688 1 98.75 151 ASN B N 1
ATOM 3711 C CA . ASN B 1 151 ? -8.367 -16 -12.961 1 98.75 151 ASN B CA 1
ATOM 3712 C C . ASN B 1 151 ? -7.301 -15.438 -13.906 1 98.75 151 ASN B C 1
ATOM 3714 O O . ASN B 1 151 ? -6.938 -14.266 -13.812 1 98.75 151 ASN B O 1
ATOM 3718 N N . TYR B 1 152 ? -6.844 -16.234 -14.93 1 98.81 152 TYR B N 1
ATOM 3719 C CA . TYR B 1 152 ? -5.758 -15.773 -15.789 1 98.81 152 TYR B CA 1
ATOM 3720 C C . TYR B 1 152 ? -6.262 -14.781 -16.828 1 98.81 152 TYR B C 1
ATOM 3722 O O . TYR B 1 152 ? -5.492 -13.961 -17.328 1 98.81 152 TYR B O 1
ATOM 3730 N N . LYS B 1 153 ? -7.594 -14.766 -17.125 1 98.75 153 LYS B N 1
ATOM 3731 C CA . LYS B 1 153 ? -8.141 -13.773 -18.047 1 98.75 153 LYS B CA 1
ATOM 3732 C C . LYS B 1 153 ? -8.008 -12.359 -17.484 1 98.75 153 LYS B C 1
ATOM 3734 O O . LYS B 1 153 ? -7.812 -11.406 -18.234 1 98.75 153 LYS B O 1
ATOM 3739 N N . GLY B 1 154 ? -8.078 -12.258 -16.094 1 98.56 154 GLY B N 1
ATOM 3740 C CA . GLY B 1 154 ? -7.895 -10.984 -15.414 1 98.56 154 GLY B CA 1
ATOM 3741 C C . GLY B 1 154 ? -6.52 -10.383 -15.633 1 98.56 154 GLY B C 1
ATOM 3742 O O . GLY B 1 154 ? -6.352 -9.164 -15.57 1 98.56 154 GLY B O 1
ATOM 3743 N N . TYR B 1 155 ? -5.531 -11.242 -15.883 1 98.88 155 TYR B N 1
ATOM 3744 C CA . TYR B 1 155 ? -4.168 -10.789 -16.156 1 98.88 155 TYR B CA 1
ATOM 3745 C C . TYR B 1 155 ? -3.934 -10.641 -17.656 1 98.88 155 TYR B C 1
ATOM 3747 O O . TYR B 1 155 ? -3.225 -9.734 -18.094 1 98.88 155 TYR B O 1
ATOM 3755 N N . TRP B 1 156 ? -4.562 -11.484 -18.406 1 98.75 156 TRP B N 1
ATOM 3756 C CA . TRP B 1 156 ? -4.41 -11.484 -19.859 1 98.75 156 TRP B CA 1
ATOM 3757 C C . TRP B 1 156 ? -4.906 -10.172 -20.469 1 98.75 156 TRP B C 1
ATOM 3759 O O . TRP B 1 156 ? -4.23 -9.57 -21.297 1 98.75 156 TRP B O 1
ATOM 3769 N N . ASP B 1 157 ? -6.047 -9.633 -20 1 97.75 157 ASP B N 1
ATOM 3770 C CA . ASP B 1 157 ? -6.684 -8.484 -20.625 1 97.75 157 ASP B CA 1
ATOM 3771 C C . ASP B 1 157 ? -6.285 -7.18 -19.938 1 97.75 157 ASP B C 1
ATOM 3773 O O . ASP B 1 157 ? -6.73 -6.102 -20.328 1 97.75 157 ASP B O 1
ATOM 3777 N N . THR B 1 158 ? -5.465 -7.273 -18.844 1 98.44 158 THR B N 1
ATOM 3778 C CA . THR B 1 158 ? -5.078 -6.047 -18.156 1 98.44 158 THR B CA 1
ATOM 3779 C C . THR B 1 158 ? -3.561 -5.969 -18.016 1 98.44 158 THR B C 1
ATOM 3781 O O . THR B 1 158 ? -2.879 -5.398 -18.859 1 98.44 158 THR B O 1
ATOM 3784 N N . LEU B 1 159 ? -2.988 -6.785 -17.141 1 98.81 159 LEU B N 1
ATOM 3785 C CA . LEU B 1 159 ? -1.555 -6.715 -16.875 1 98.81 159 LEU B CA 1
ATOM 3786 C C . LEU B 1 159 ? -0.752 -7.043 -18.141 1 98.81 159 LEU B C 1
ATOM 3788 O O . LEU B 1 159 ? 0.212 -6.348 -18.453 1 98.81 159 LEU B O 1
ATOM 3792 N N . GLY B 1 160 ? -1.165 -8.141 -18.812 1 98.88 160 GLY B N 1
ATOM 3793 C CA . GLY B 1 160 ? -0.499 -8.484 -20.047 1 98.88 160 GLY B CA 1
ATOM 3794 C C . GLY B 1 160 ? -0.516 -7.367 -21.078 1 98.88 160 GLY B C 1
ATOM 3795 O O . GLY B 1 160 ? 0.495 -7.098 -21.719 1 98.88 160 GLY B O 1
ATOM 3796 N N . VAL B 1 161 ? -1.64 -6.684 -21.203 1 98.75 161 VAL B N 1
ATOM 3797 C CA . VAL B 1 161 ? -1.805 -5.586 -22.141 1 98.75 161 VAL B CA 1
ATOM 3798 C C . VAL B 1 161 ? -0.911 -4.418 -21.734 1 98.75 161 VAL B C 1
ATOM 3800 O O . VAL B 1 161 ? -0.215 -3.84 -22.578 1 98.75 161 VAL B O 1
ATOM 3803 N N . GLU B 1 162 ? -0.944 -4.078 -20.453 1 98.69 162 GLU B N 1
ATOM 3804 C CA . GLU B 1 162 ? -0.119 -2.984 -19.953 1 98.69 162 GLU B CA 1
ATOM 3805 C C . GLU B 1 162 ? 1.358 -3.227 -20.25 1 98.69 162 GLU B C 1
ATOM 3807 O O . GLU B 1 162 ? 2.066 -2.32 -20.688 1 98.69 162 GLU B O 1
ATOM 3812 N N . ILE B 1 163 ? 1.827 -4.457 -19.969 1 98.75 163 ILE B N 1
ATOM 3813 C CA . ILE B 1 163 ? 3.227 -4.801 -20.188 1 98.75 163 ILE B CA 1
ATOM 3814 C C . ILE B 1 163 ? 3.543 -4.715 -21.688 1 98.75 163 ILE B C 1
ATOM 3816 O O . ILE B 1 163 ? 4.543 -4.113 -22.078 1 98.75 163 ILE B O 1
ATOM 3820 N N . ALA B 1 164 ? 2.689 -5.277 -22.516 1 98.62 164 ALA B N 1
ATOM 3821 C CA . ALA B 1 164 ? 2.898 -5.277 -23.969 1 98.62 164 ALA B CA 1
ATOM 3822 C C . ALA B 1 164 ? 3.008 -3.855 -24.5 1 98.62 164 ALA B C 1
ATOM 3824 O O . ALA B 1 164 ? 3.812 -3.584 -25.391 1 98.62 164 ALA B O 1
ATOM 3825 N N . GLU B 1 165 ? 2.205 -2.975 -23.953 1 98.06 165 GLU B N 1
ATOM 3826 C CA . GLU B 1 165 ? 2.156 -1.598 -24.438 1 98.06 165 GLU B CA 1
ATOM 3827 C C . GLU B 1 165 ? 3.361 -0.798 -23.953 1 98.06 165 GLU B C 1
ATOM 3829 O O . GLU B 1 165 ? 3.762 0.18 -24.578 1 98.06 165 GLU B O 1
ATOM 3834 N N . ASN B 1 166 ? 4.004 -1.252 -22.891 1 98.12 166 ASN B N 1
ATOM 3835 C CA . ASN B 1 166 ? 5.055 -0.462 -22.266 1 98.12 166 ASN B CA 1
ATOM 3836 C C . ASN B 1 166 ? 6.43 -0.813 -22.828 1 98.12 166 ASN B C 1
ATOM 3838 O O . ASN B 1 166 ? 7.418 -0.14 -22.516 1 98.12 166 ASN B O 1
ATOM 3842 N N . PHE B 1 167 ? 6.5 -1.882 -23.625 1 98.25 167 PHE B N 1
ATOM 3843 C CA . PHE B 1 167 ? 7.797 -2.322 -24.125 1 98.25 167 PHE B CA 1
ATOM 3844 C C . PHE B 1 167 ? 7.801 -2.389 -25.641 1 98.25 167 PHE B C 1
ATOM 3846 O O . PHE B 1 167 ? 6.82 -2.826 -26.25 1 98.25 167 PHE B O 1
ATOM 3853 N N . ASP B 1 168 ? 8.852 -1.896 -26.266 1 97.81 168 ASP B N 1
ATOM 3854 C CA . ASP B 1 168 ? 9.094 -2.137 -27.672 1 97.81 168 ASP B CA 1
ATOM 3855 C C . ASP B 1 168 ? 9.719 -3.51 -27.906 1 97.81 168 ASP B C 1
ATOM 3857 O O . ASP B 1 168 ? 9.508 -4.129 -28.953 1 97.81 168 ASP B O 1
ATOM 3861 N N . SER B 1 169 ? 10.508 -3.902 -26.938 1 98.06 169 SER B N 1
ATOM 3862 C CA . SER B 1 169 ? 11.117 -5.227 -26.906 1 98.06 169 SER B CA 1
ATOM 3863 C C . SER B 1 169 ? 11.219 -5.758 -25.484 1 98.06 169 SER B C 1
ATOM 3865 O O . SER B 1 169 ? 11.414 -4.988 -24.531 1 98.06 169 SER B O 1
ATOM 3867 N N . LEU B 1 170 ? 11.047 -7.004 -25.328 1 98.69 170 LEU B N 1
ATOM 3868 C CA . LEU B 1 170 ? 11.133 -7.711 -24.047 1 98.69 170 LEU B CA 1
ATOM 3869 C C . LEU B 1 170 ? 11.781 -9.078 -24.234 1 98.69 170 LEU B C 1
ATOM 3871 O O . LEU B 1 170 ? 11.352 -9.867 -25.078 1 98.69 170 LEU B O 1
ATOM 3875 N N . ASP B 1 171 ? 12.844 -9.328 -23.438 1 98.75 171 ASP B N 1
ATOM 3876 C CA . ASP B 1 171 ? 13.625 -10.539 -23.656 1 98.75 171 ASP B CA 1
ATOM 3877 C C . ASP B 1 171 ? 13.25 -11.633 -22.656 1 98.75 171 ASP B C 1
ATOM 3879 O O . ASP B 1 171 ? 13.18 -12.812 -23.016 1 98.75 171 ASP B O 1
ATOM 3883 N N . TYR B 1 172 ? 13 -11.227 -21.406 1 98.81 172 TYR B N 1
ATOM 3884 C CA . TYR B 1 172 ? 12.664 -12.188 -20.359 1 98.81 172 TYR B CA 1
ATOM 3885 C C . TYR B 1 172 ? 11.578 -11.641 -19.453 1 98.81 172 TYR B C 1
ATOM 3887 O O . TYR B 1 172 ? 11.531 -10.445 -19.172 1 98.81 172 TYR B O 1
ATOM 3895 N N . ILE B 1 173 ? 10.734 -12.5 -18.969 1 98.94 173 ILE B N 1
ATOM 3896 C CA . ILE B 1 173 ? 9.82 -12.211 -17.875 1 98.94 173 ILE B CA 1
ATOM 3897 C C . ILE B 1 173 ? 9.906 -13.32 -16.828 1 98.94 173 ILE B C 1
ATOM 3899 O O . ILE B 1 173 ? 9.805 -14.5 -17.156 1 98.94 173 ILE B O 1
ATOM 3903 N N . PHE B 1 174 ? 10.148 -12.906 -15.617 1 98.94 174 PHE B N 1
ATOM 3904 C CA . PHE B 1 174 ? 10.156 -13.828 -14.492 1 98.94 174 PHE B CA 1
ATOM 3905 C C . PHE B 1 174 ? 8.914 -13.641 -13.625 1 98.94 174 PHE B C 1
ATOM 3907 O O . PHE B 1 174 ? 8.602 -12.523 -13.211 1 98.94 174 PHE B O 1
ATOM 3914 N N . ILE B 1 175 ? 8.195 -14.727 -13.344 1 98.88 175 ILE B N 1
ATOM 3915 C CA . ILE B 1 175 ? 6.949 -14.633 -12.594 1 98.88 175 ILE B CA 1
ATOM 3916 C C . ILE B 1 175 ? 6.891 -15.742 -11.547 1 98.88 175 ILE B C 1
ATOM 3918 O O . ILE B 1 175 ? 7.07 -16.922 -11.875 1 98.88 175 ILE B O 1
ATOM 3922 N N . GLY B 1 176 ? 6.703 -15.32 -10.273 1 98.5 176 GLY B N 1
ATOM 3923 C CA . GLY B 1 176 ? 6.43 -16.312 -9.25 1 98.5 176 GLY B CA 1
ATOM 3924 C C . GLY B 1 176 ? 5.094 -17.016 -9.438 1 98.5 176 GLY B C 1
ATOM 3925 O O . GLY B 1 176 ? 4.109 -16.391 -9.828 1 98.5 176 GLY B O 1
ATOM 3926 N N . VAL B 1 177 ? 5.047 -18.359 -9.078 1 98.12 177 VAL B N 1
ATOM 3927 C CA . VAL B 1 177 ? 3.85 -19.125 -9.391 1 98.12 177 VAL B CA 1
ATOM 3928 C C . VAL B 1 177 ? 3.225 -19.656 -8.109 1 98.12 177 VAL B C 1
ATOM 3930 O O . VAL B 1 177 ? 3.932 -20.141 -7.223 1 98.12 177 VAL B O 1
ATOM 3933 N N . SER B 1 178 ? 1.942 -19.484 -8.031 1 94.88 178 SER B N 1
ATOM 3934 C CA . SER B 1 178 ? 1.093 -20.094 -7.012 1 94.88 178 SER B CA 1
ATOM 3935 C C . SER B 1 178 ? -0.177 -20.672 -7.625 1 94.88 178 SER B C 1
ATOM 3937 O O . SER B 1 178 ? -0.142 -21.734 -8.242 1 94.88 178 SER B O 1
ATOM 3939 N N . SER B 1 179 ? -1.205 -19.812 -7.809 1 94.88 179 SER B N 1
ATOM 3940 C CA . SER B 1 179 ? -2.424 -20.266 -8.461 1 94.88 179 SER B CA 1
ATOM 3941 C C . SER B 1 179 ? -2.225 -20.406 -9.969 1 94.88 179 SER B C 1
ATOM 3943 O O . SER B 1 179 ? -3.002 -21.078 -10.648 1 94.88 179 SER B O 1
ATOM 3945 N N . GLY B 1 180 ? -1.257 -19.75 -10.484 1 97.75 180 GLY B N 1
ATOM 3946 C CA . GLY B 1 180 ? -0.929 -19.859 -11.898 1 97.75 180 GLY B CA 1
ATOM 3947 C C . GLY B 1 180 ? -1.62 -18.797 -12.75 1 97.75 180 GLY B C 1
ATOM 3948 O O . GLY B 1 180 ? -1.384 -18.719 -13.953 1 97.75 180 GLY B O 1
ATOM 3949 N N . GLY B 1 181 ? -2.4 -17.922 -12.109 1 98.5 181 GLY B N 1
ATOM 3950 C CA . GLY B 1 181 ? -3.15 -16.922 -12.859 1 98.5 181 GLY B CA 1
ATOM 3951 C C . GLY B 1 181 ? -2.262 -15.914 -13.562 1 98.5 181 GLY B C 1
ATOM 3952 O O . GLY B 1 181 ? -2.402 -15.688 -14.766 1 98.5 181 GLY B O 1
ATOM 3953 N N . THR B 1 182 ? -1.319 -15.344 -12.852 1 98.81 182 THR B N 1
ATOM 3954 C CA . THR B 1 182 ? -0.468 -14.289 -13.391 1 98.81 182 THR B CA 1
ATOM 3955 C C . THR B 1 182 ? 0.355 -14.805 -14.562 1 98.81 182 THR B C 1
ATOM 3957 O O . THR B 1 182 ? 0.334 -14.227 -15.648 1 98.81 182 THR B O 1
ATOM 3960 N N . ILE B 1 183 ? 1.019 -15.953 -14.391 1 98.88 183 ILE B N 1
ATOM 3961 C CA . ILE B 1 183 ? 1.931 -16.422 -15.422 1 98.88 183 ILE B CA 1
ATOM 3962 C C . ILE B 1 183 ? 1.134 -16.859 -16.656 1 98.88 183 ILE B C 1
ATOM 3964 O O . ILE B 1 183 ? 1.572 -16.672 -17.781 1 98.88 183 ILE B O 1
ATOM 3968 N N . THR B 1 184 ? -0.037 -17.438 -16.391 1 98.88 184 THR B N 1
ATOM 3969 C CA . THR B 1 184 ? -0.848 -17.906 -17.5 1 98.88 184 THR B CA 1
ATOM 3970 C C . THR B 1 184 ? -1.355 -16.719 -18.328 1 98.88 184 THR B C 1
ATOM 3972 O O . THR B 1 184 ? -1.166 -16.672 -19.547 1 98.88 184 THR B O 1
ATOM 3975 N N . GLY B 1 185 ? -1.948 -15.727 -17.672 1 98.88 185 GLY B N 1
ATOM 3976 C CA . GLY B 1 185 ? -2.475 -14.562 -18.359 1 98.88 185 GLY B CA 1
ATOM 3977 C C . GLY B 1 185 ? -1.4 -13.75 -19.062 1 98.88 185 GLY B C 1
ATOM 3978 O O . GLY B 1 185 ? -1.546 -13.383 -20.219 1 98.88 185 GLY B O 1
ATOM 3979 N N . VAL B 1 186 ? -0.332 -13.5 -18.375 1 98.94 186 VAL B N 1
ATOM 3980 C CA . VAL B 1 186 ? 0.741 -12.648 -18.891 1 98.94 186 VAL B CA 1
ATOM 3981 C C . VAL B 1 186 ? 1.462 -13.359 -20.031 1 98.94 186 VAL B C 1
ATOM 3983 O O . VAL B 1 186 ? 1.721 -12.758 -21.078 1 98.94 186 VAL B O 1
ATOM 3986 N N . SER B 1 187 ? 1.765 -14.641 -19.828 1 98.88 187 SER B N 1
ATOM 3987 C CA . SER B 1 187 ? 2.479 -15.375 -20.875 1 98.88 187 SER B CA 1
ATOM 3988 C C . SER B 1 187 ? 1.687 -15.398 -22.172 1 98.88 187 SER B C 1
ATOM 3990 O O . SER B 1 187 ? 2.234 -15.125 -23.25 1 98.88 187 SER B O 1
ATOM 3992 N N . LYS B 1 188 ? 0.413 -15.68 -22.078 1 98.75 188 LYS B N 1
ATOM 3993 C CA . LYS B 1 188 ? -0.435 -15.758 -23.25 1 98.75 188 LYS B CA 1
ATOM 3994 C C . LYS B 1 188 ? -0.491 -14.422 -23.984 1 98.75 188 LYS B C 1
ATOM 3996 O O . LYS B 1 188 ? -0.346 -14.375 -25.219 1 98.75 188 LYS B O 1
ATOM 4001 N N . LYS B 1 189 ? -0.67 -13.328 -23.266 1 98.81 189 LYS B N 1
ATOM 4002 C CA . LYS B 1 189 ? -0.793 -12.023 -23.891 1 98.81 189 LYS B CA 1
ATOM 4003 C C . LYS B 1 189 ? 0.544 -11.555 -24.469 1 98.81 189 LYS B C 1
ATOM 4005 O O . LYS B 1 189 ? 0.605 -11.062 -25.594 1 98.81 189 LYS B O 1
ATOM 4010 N N . ILE B 1 190 ? 1.619 -11.734 -23.75 1 98.75 190 ILE B N 1
ATOM 4011 C CA . ILE B 1 190 ? 2.916 -11.18 -24.125 1 98.75 190 ILE B CA 1
ATOM 4012 C C . ILE B 1 190 ? 3.463 -11.906 -25.344 1 98.75 190 ILE B C 1
ATOM 4014 O O . ILE B 1 190 ? 4.109 -11.305 -26.203 1 98.75 190 ILE B O 1
ATOM 4018 N N . LYS B 1 191 ? 3.223 -13.203 -25.422 1 98.44 191 LYS B N 1
ATOM 4019 C CA . LYS B 1 191 ? 3.709 -13.992 -26.562 1 98.44 191 LYS B CA 1
ATOM 4020 C C . LYS B 1 191 ? 3.018 -13.57 -27.859 1 98.44 191 LYS B C 1
ATOM 4022 O O . LYS B 1 191 ? 3.539 -13.805 -28.953 1 98.44 191 LYS B O 1
ATOM 4027 N N . GLU B 1 192 ? 1.851 -12.922 -27.766 1 98.06 192 GLU B N 1
ATOM 4028 C CA . GLU B 1 192 ? 1.185 -12.375 -28.938 1 98.06 192 GLU B CA 1
ATOM 4029 C C . GLU B 1 192 ? 2.008 -11.25 -29.562 1 98.06 192 GLU B C 1
ATOM 4031 O O . GLU B 1 192 ? 2.072 -11.133 -30.797 1 98.06 192 GLU B O 1
ATOM 4036 N N . LYS B 1 193 ? 2.641 -10.5 -28.781 1 97.94 193 LYS B N 1
ATOM 4037 C CA . LYS B 1 193 ? 3.408 -9.352 -29.266 1 97.94 193 LYS B CA 1
ATOM 4038 C C . LYS B 1 193 ? 4.891 -9.695 -29.391 1 97.94 193 LYS B C 1
ATOM 4040 O O . LYS B 1 193 ? 5.57 -9.227 -30.297 1 97.94 193 LYS B O 1
ATOM 4045 N N . PHE B 1 194 ? 5.359 -10.445 -28.469 1 98.5 194 PHE B N 1
ATOM 4046 C CA . PHE B 1 194 ? 6.766 -10.828 -28.391 1 98.5 194 PHE B CA 1
ATOM 4047 C C . PHE B 1 194 ? 6.922 -12.344 -28.422 1 98.5 194 PHE B C 1
ATOM 4049 O O . PHE B 1 194 ? 7.254 -12.953 -27.391 1 98.5 194 PHE B O 1
ATOM 4056 N N . PRO B 1 195 ? 6.855 -12.938 -29.516 1 98.25 195 PRO B N 1
ATOM 4057 C CA . PRO B 1 195 ? 6.848 -14.398 -29.594 1 98.25 195 PRO B CA 1
ATOM 4058 C C . PRO B 1 195 ? 8.148 -15.023 -29.078 1 98.25 195 PRO B C 1
ATOM 4060 O O . PRO B 1 195 ? 8.148 -16.188 -28.656 1 98.25 195 PRO B O 1
ATOM 4063 N N . ASN B 1 196 ? 9.266 -14.297 -29.047 1 98.12 196 ASN B N 1
ATOM 4064 C CA . ASN B 1 196 ? 10.562 -14.852 -28.688 1 98.12 196 ASN B CA 1
ATOM 4065 C C . ASN B 1 196 ? 10.906 -14.57 -27.219 1 98.12 196 ASN B C 1
ATOM 4067 O O . ASN B 1 196 ? 11.961 -14.977 -26.75 1 98.12 196 ASN B O 1
ATOM 4071 N N . VAL B 1 197 ? 10.062 -13.844 -26.484 1 98.75 197 VAL B N 1
ATOM 4072 C CA . VAL B 1 197 ? 10.32 -13.578 -25.062 1 98.75 197 VAL B CA 1
ATOM 4073 C C . VAL B 1 197 ? 10.438 -14.891 -24.312 1 98.75 197 VAL B C 1
ATOM 4075 O O . VAL B 1 197 ? 9.703 -15.844 -24.578 1 98.75 197 VAL B O 1
ATOM 4078 N N . VAL B 1 198 ? 11.375 -14.992 -23.422 1 98.75 198 VAL B N 1
ATOM 4079 C CA . VAL B 1 198 ? 11.516 -16.172 -22.578 1 98.75 198 VAL B CA 1
ATOM 4080 C C . VAL B 1 198 ? 10.727 -15.977 -21.281 1 98.75 198 VAL B C 1
ATOM 4082 O O . VAL B 1 198 ? 11.016 -15.07 -20.5 1 98.75 198 VAL B O 1
ATOM 4085 N N . ILE B 1 199 ? 9.742 -16.75 -21.094 1 98.88 199 ILE B N 1
ATOM 4086 C CA . ILE B 1 199 ? 8.93 -16.719 -19.875 1 98.88 199 ILE B CA 1
ATOM 4087 C C . ILE B 1 199 ? 9.477 -17.734 -18.875 1 98.88 199 ILE B C 1
ATOM 4089 O O . ILE B 1 199 ? 9.461 -18.938 -19.141 1 98.88 199 ILE B O 1
ATOM 4093 N N . VAL B 1 200 ? 9.93 -17.266 -17.75 1 98.81 200 VAL B N 1
ATOM 4094 C CA . VAL B 1 200 ? 10.523 -18.125 -16.734 1 98.81 200 VAL B CA 1
ATOM 4095 C C . VAL B 1 200 ? 9.609 -18.188 -15.516 1 98.81 200 VAL B C 1
ATOM 4097 O O . VAL B 1 200 ? 9.336 -17.156 -14.891 1 98.81 200 VAL B O 1
ATOM 4100 N N . ALA B 1 201 ? 9.133 -19.359 -15.156 1 98.81 201 ALA B N 1
ATOM 4101 C CA . ALA B 1 201 ? 8.391 -19.578 -13.922 1 98.81 201 ALA B CA 1
ATOM 4102 C C . ALA B 1 201 ? 9.336 -19.719 -12.734 1 98.81 201 ALA B C 1
ATOM 4104 O O . ALA B 1 201 ? 10.312 -20.469 -12.797 1 98.81 201 ALA B O 1
ATOM 4105 N N . VAL B 1 202 ? 9.078 -18.969 -11.727 1 98.69 202 VAL B N 1
ATOM 4106 C CA . VAL B 1 202 ? 9.812 -19.109 -10.477 1 98.69 202 VAL B CA 1
ATOM 4107 C C . VAL B 1 202 ? 8.945 -19.828 -9.438 1 98.69 202 VAL B C 1
ATOM 4109 O O . VAL B 1 202 ? 7.859 -19.344 -9.102 1 98.69 202 VAL B O 1
ATOM 4112 N N . ASP B 1 203 ? 9.367 -20.922 -8.977 1 98 203 ASP B N 1
ATOM 4113 C CA . ASP B 1 203 ? 8.672 -21.703 -7.965 1 98 203 ASP B CA 1
ATOM 4114 C C . ASP B 1 203 ? 9.547 -21.922 -6.738 1 98 203 ASP B C 1
ATOM 4116 O O . ASP B 1 203 ? 10.703 -21.5 -6.711 1 98 203 ASP B O 1
ATOM 4120 N N . VAL B 1 204 ? 8.953 -22.438 -5.691 1 96.19 204 VAL B N 1
ATOM 4121 C CA . VAL B 1 204 ? 9.688 -22.594 -4.438 1 96.19 204 VAL B CA 1
ATOM 4122 C C . VAL B 1 204 ? 9.859 -24.078 -4.133 1 96.19 204 VAL B C 1
ATOM 4124 O O . VAL B 1 204 ? 9.023 -24.906 -4.527 1 96.19 204 VAL B O 1
ATOM 4127 N N . GLU B 1 205 ? 10.93 -24.328 -3.445 1 92 205 GLU B N 1
ATOM 4128 C CA . GLU B 1 205 ? 11.133 -25.688 -2.947 1 92 205 GLU B CA 1
ATOM 4129 C C . GLU B 1 205 ? 9.945 -26.141 -2.1 1 92 205 GLU B C 1
ATOM 4131 O O . GLU B 1 205 ? 9.461 -25.391 -1.253 1 92 205 GLU B O 1
ATOM 4136 N N . GLY B 1 206 ? 9.438 -27.391 -2.396 1 88.94 206 GLY B N 1
ATOM 4137 C CA . GLY B 1 206 ? 8.305 -27.922 -1.659 1 88.94 206 GLY B CA 1
ATOM 4138 C C . GLY B 1 206 ? 6.98 -27.734 -2.381 1 88.94 206 GLY B C 1
ATOM 4139 O O . GLY B 1 206 ? 5.969 -28.328 -1.992 1 88.94 206 GLY B O 1
ATOM 4140 N N . SER B 1 207 ? 6.992 -26.922 -3.416 1 91.94 207 SER B N 1
ATOM 4141 C CA . SER B 1 207 ? 5.828 -26.766 -4.281 1 91.94 207 SER B CA 1
ATOM 4142 C C . SER B 1 207 ? 5.699 -27.922 -5.262 1 91.94 207 SER B C 1
ATOM 4144 O O . SER B 1 207 ? 6.699 -28.391 -5.801 1 91.94 207 SER B O 1
ATOM 4146 N N . VAL B 1 208 ? 4.516 -28.375 -5.578 1 91.75 208 VAL B N 1
ATOM 4147 C CA . VAL B 1 208 ? 4.344 -29.547 -6.434 1 91.75 208 VAL B CA 1
ATOM 4148 C C . VAL B 1 208 ? 3.975 -29.109 -7.848 1 91.75 208 VAL B C 1
ATOM 4150 O O . VAL B 1 208 ? 3.785 -29.938 -8.734 1 91.75 208 VAL B O 1
ATOM 4153 N N . ILE B 1 209 ? 3.896 -27.797 -8.086 1 94.5 209 ILE B N 1
ATOM 4154 C CA . ILE B 1 209 ? 3.377 -27.266 -9.336 1 94.5 209 ILE B CA 1
ATOM 4155 C C . ILE B 1 209 ? 4.207 -27.781 -10.508 1 94.5 209 ILE B C 1
ATOM 4157 O O . ILE B 1 209 ? 3.652 -28.219 -11.523 1 94.5 209 ILE B O 1
ATOM 4161 N N . PHE B 1 210 ? 5.512 -27.766 -10.336 1 95.75 210 PHE B N 1
ATOM 4162 C CA . PHE B 1 210 ? 6.395 -28.203 -11.406 1 95.75 210 PHE B CA 1
ATOM 4163 C C . PHE B 1 210 ? 7.184 -29.438 -10.984 1 95.75 210 PHE B C 1
ATOM 4165 O O . PHE B 1 210 ? 8.398 -29.484 -11.164 1 95.75 210 PHE B O 1
ATOM 4172 N N . SER B 1 211 ? 6.469 -30.359 -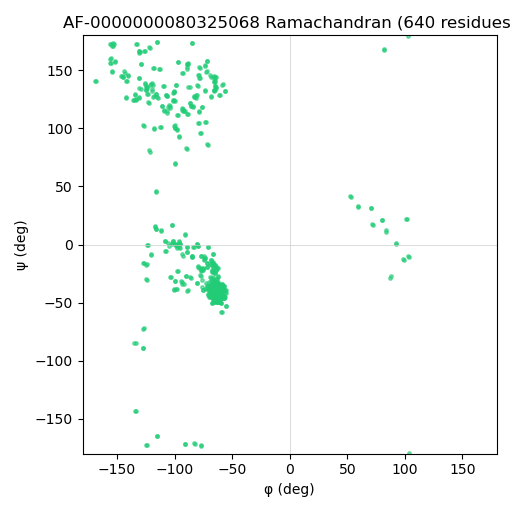10.391 1 86 211 SER B N 1
ATOM 4173 C CA . SER B 1 211 ? 6.836 -31.766 -10.195 1 86 211 SER B CA 1
ATOM 4174 C C . SER B 1 211 ? 7.953 -31.906 -9.172 1 86 211 SER B C 1
ATOM 4176 O O . SER B 1 211 ? 8.836 -32.75 -9.32 1 86 211 SER B O 1
ATOM 4178 N N . GLN B 1 212 ? 7.996 -31 -8.195 1 85 212 GLN B N 1
ATOM 4179 C CA . GLN B 1 212 ? 8.906 -31.219 -7.082 1 85 212 GLN B CA 1
ATOM 4180 C C . GLN B 1 212 ? 8.242 -32.031 -5.977 1 85 212 GLN B C 1
ATOM 4182 O O . GLN B 1 212 ? 7.016 -32.094 -5.887 1 85 212 GLN B O 1
ATOM 4187 N N . LYS B 1 213 ? 9.156 -32.719 -5.199 1 84.19 213 LYS B N 1
ATOM 4188 C CA . LYS B 1 213 ? 8.672 -33.438 -4.027 1 84.19 213 LYS B CA 1
ATOM 4189 C C . LYS B 1 213 ? 8.109 -32.469 -2.982 1 84.19 213 LYS B C 1
ATOM 4191 O O . LYS B 1 213 ? 8.719 -31.438 -2.684 1 84.19 213 LYS B O 1
ATOM 4196 N N . PRO B 1 214 ? 6.961 -32.812 -2.494 1 86.06 214 PRO B N 1
ATOM 4197 C CA . PRO B 1 214 ? 6.359 -31.938 -1.495 1 86.06 214 PRO B CA 1
ATOM 4198 C C . PRO B 1 214 ? 7.117 -31.938 -0.171 1 86.06 214 PRO B C 1
ATOM 4200 O O . PRO B 1 214 ? 7.527 -33 0.31 1 86.06 214 PRO B O 1
ATOM 4203 N N . ILE B 1 215 ? 7.484 -30.781 0.305 1 83.06 215 ILE B N 1
ATOM 4204 C CA . ILE B 1 215 ? 7.945 -30.562 1.672 1 83.06 215 ILE B CA 1
ATOM 4205 C C . ILE B 1 215 ? 7.199 -29.391 2.291 1 83.06 215 ILE B C 1
ATOM 4207 O O . ILE B 1 215 ? 6.57 -28.594 1.58 1 83.06 215 ILE B O 1
ATOM 4211 N N . LYS B 1 216 ? 7.273 -29.25 3.547 1 84.19 216 LYS B N 1
ATOM 4212 C CA . LYS B 1 216 ? 6.598 -28.172 4.238 1 84.19 216 LYS B CA 1
ATOM 4213 C C . LYS B 1 216 ? 7.105 -26.812 3.76 1 84.19 216 LYS B C 1
ATOM 4215 O O . LYS B 1 216 ? 8.312 -26.594 3.676 1 84.19 216 LYS B O 1
ATOM 4220 N N . ARG B 1 217 ? 6.188 -25.984 3.4 1 87.5 217 ARG B N 1
ATOM 4221 C CA . ARG B 1 217 ? 6.504 -24.609 3.029 1 87.5 217 ARG B CA 1
ATOM 4222 C C . ARG B 1 217 ? 6.207 -23.656 4.176 1 87.5 217 ARG B C 1
ATOM 4224 O O . ARG B 1 217 ? 5.117 -23.688 4.754 1 87.5 217 ARG B O 1
ATOM 4231 N N . TYR B 1 218 ? 7.141 -22.828 4.469 1 88.75 218 TYR B N 1
ATOM 4232 C CA . TYR B 1 218 ? 6.988 -21.875 5.57 1 88.75 218 TYR B CA 1
ATOM 4233 C C . TYR B 1 218 ? 6.559 -20.516 5.059 1 88.75 218 TYR B C 1
ATOM 4235 O O . TYR B 1 218 ? 6.02 -19.703 5.816 1 88.75 218 TYR B O 1
ATOM 4243 N N . VAL B 1 219 ? 6.852 -20.297 3.812 1 87.38 219 VAL B N 1
ATOM 4244 C CA . VAL B 1 219 ? 6.551 -18.984 3.24 1 87.38 219 VAL B CA 1
ATOM 4245 C C . VAL B 1 219 ? 5.242 -19.047 2.457 1 87.38 219 VAL B C 1
ATOM 4247 O O . VAL B 1 219 ? 4.984 -20.031 1.753 1 87.38 219 VAL B O 1
ATOM 4250 N N . SER B 1 220 ? 4.426 -18.031 2.631 1 85 220 SER B N 1
ATOM 4251 C CA . SER B 1 220 ? 3.154 -17.953 1.918 1 85 220 SER B CA 1
ATOM 4252 C C . SER B 1 220 ? 3.275 -17.078 0.668 1 85 220 SER B C 1
ATOM 4254 O O . SER B 1 220 ? 4.25 -16.344 0.513 1 85 220 SER B O 1
ATOM 4256 N N . GLY B 1 221 ? 2.357 -17.281 -0.342 1 86.12 221 GLY B N 1
ATOM 4257 C CA . GLY B 1 221 ? 2.26 -16.375 -1.481 1 86.12 221 GLY B CA 1
ATOM 4258 C C . GLY B 1 221 ? 2.896 -16.938 -2.74 1 86.12 221 GLY B C 1
ATOM 4259 O O . GLY B 1 221 ? 2.768 -16.359 -3.818 1 86.12 221 GLY B O 1
ATOM 4260 N N . ILE B 1 222 ? 3.646 -18.062 -2.557 1 93.5 222 ILE B N 1
ATOM 4261 C CA . ILE B 1 222 ? 4.285 -18.703 -3.699 1 93.5 222 ILE B CA 1
ATOM 4262 C C . ILE B 1 222 ? 4.301 -20.219 -3.498 1 93.5 222 ILE B C 1
ATOM 4264 O O . ILE B 1 222 ? 4.406 -20.703 -2.367 1 93.5 222 ILE B O 1
ATOM 4268 N N . GLY B 1 223 ? 4.156 -20.953 -4.574 1 91.44 223 GLY B N 1
ATOM 4269 C CA . GLY B 1 223 ? 4.078 -22.406 -4.504 1 91.44 223 GLY B CA 1
ATOM 4270 C C . GLY B 1 223 ? 2.695 -22.906 -4.145 1 91.44 223 GLY B C 1
ATOM 4271 O O . GLY B 1 223 ? 1.814 -22.125 -3.783 1 91.44 223 GLY B O 1
ATOM 4272 N N . ALA B 1 224 ? 2.484 -24.172 -4.316 1 88.81 224 ALA B N 1
ATOM 4273 C CA . ALA B 1 224 ? 1.212 -24.797 -3.963 1 88.81 224 ALA B CA 1
ATOM 4274 C C . ALA B 1 224 ? 1.395 -26.281 -3.682 1 88.81 224 ALA B C 1
ATOM 4276 O O . ALA B 1 224 ? 2.371 -26.891 -4.125 1 88.81 224 ALA B O 1
ATOM 4277 N N . SER B 1 225 ? 0.404 -26.812 -2.967 1 87.5 225 SER B N 1
ATOM 4278 C CA . SER B 1 225 ? 0.42 -28.219 -2.629 1 87.5 225 SER B CA 1
ATOM 4279 C C . SER B 1 225 ? -0.398 -29.047 -3.625 1 87.5 225 SER B C 1
ATOM 4281 O O . SER B 1 225 ? -0.552 -30.25 -3.465 1 87.5 225 SER B O 1
ATOM 4283 N N . LYS B 1 226 ? -0.92 -28.391 -4.551 1 88.38 226 LYS B N 1
ATOM 4284 C CA . LYS B 1 226 ? -1.638 -29.016 -5.668 1 88.38 226 LYS B CA 1
ATOM 4285 C C . LYS B 1 226 ? -1.395 -28.234 -6.965 1 88.38 226 LYS B C 1
ATOM 4287 O O . LYS B 1 226 ? -1.193 -27.031 -6.945 1 88.38 226 LYS B O 1
ATOM 4292 N N . VAL B 1 227 ? -1.42 -28.969 -8.008 1 93.94 227 VAL B N 1
ATOM 4293 C CA . VAL B 1 227 ? -1.226 -28.312 -9.297 1 93.94 227 VAL B CA 1
ATOM 4294 C C . VAL B 1 227 ? -2.521 -27.641 -9.734 1 93.94 227 VAL B C 1
ATOM 4296 O O . VAL B 1 227 ? -3.518 -28.312 -10.016 1 93.94 227 VAL B O 1
ATOM 4299 N N . PRO B 1 228 ? -2.512 -26.328 -9.812 1 95.12 228 PRO B N 1
ATOM 4300 C CA . PRO B 1 228 ? -3.709 -25.656 -10.336 1 95.12 228 PRO B CA 1
ATOM 4301 C C . PRO B 1 228 ? -3.971 -25.984 -11.805 1 95.12 228 PRO B C 1
ATOM 4303 O O . PRO B 1 228 ? -3.035 -26.031 -12.609 1 95.12 228 PRO B O 1
ATOM 4306 N N . SER B 1 229 ? -5.191 -26.188 -12.203 1 96.75 229 SER B N 1
ATOM 4307 C CA . SER B 1 229 ? -5.504 -26.625 -13.562 1 96.75 229 SER B CA 1
ATOM 4308 C C . SER B 1 229 ? -5.199 -25.516 -14.57 1 96.75 229 SER B C 1
ATOM 4310 O O . SER B 1 229 ? -4.828 -25.797 -15.711 1 96.75 229 SER B O 1
ATOM 4312 N N . ILE B 1 230 ? -5.297 -24.281 -14.156 1 97.06 230 ILE B N 1
ATOM 4313 C CA . ILE B 1 230 ? -5.176 -23.172 -15.109 1 97.06 230 ILE B CA 1
ATOM 4314 C C . ILE B 1 230 ? -3.727 -23.047 -15.57 1 97.06 230 ILE B C 1
ATOM 4316 O O . ILE B 1 230 ? -3.445 -22.406 -16.594 1 97.06 230 ILE B O 1
ATOM 4320 N N . ILE B 1 231 ? -2.805 -23.672 -14.859 1 97.31 231 ILE B N 1
ATOM 4321 C CA . ILE B 1 231 ? -1.39 -23.562 -15.195 1 97.31 231 ILE B CA 1
ATOM 4322 C C . ILE B 1 231 ? -1.123 -24.25 -16.531 1 97.31 231 ILE B C 1
ATOM 4324 O O . ILE B 1 231 ? -0.166 -23.922 -17.234 1 97.31 231 ILE B O 1
ATOM 4328 N N . HIS B 1 232 ? -1.99 -25.203 -16.906 1 96.81 232 HIS B N 1
ATOM 4329 C CA . HIS B 1 232 ? -1.842 -25.953 -18.156 1 96.81 232 HIS B CA 1
ATOM 4330 C C . HIS B 1 232 ? -2.025 -25.047 -19.359 1 96.81 232 HIS B C 1
ATOM 4332 O O . HIS B 1 232 ? -1.611 -25.406 -20.469 1 96.81 232 HIS B O 1
ATOM 4338 N N . GLU B 1 233 ? -2.621 -23.875 -19.125 1 97.62 233 GLU B N 1
ATOM 4339 C CA . GLU B 1 233 ? -2.85 -22.906 -20.203 1 97.62 233 GLU B CA 1
ATOM 4340 C C . GLU B 1 233 ? -1.653 -21.969 -20.359 1 97.62 233 GLU B C 1
ATOM 4342 O O . GLU B 1 233 ? -1.559 -21.25 -21.359 1 97.62 233 GLU B O 1
ATOM 4347 N N . ALA B 1 234 ? -0.708 -22.047 -19.5 1 98.62 234 ALA B N 1
ATOM 4348 C CA . ALA B 1 234 ? 0.411 -21.109 -19.516 1 98.62 234 ALA B CA 1
ATOM 4349 C C . ALA B 1 234 ? 1.433 -21.484 -20.578 1 98.62 234 ALA B C 1
ATOM 4351 O O . ALA B 1 234 ? 1.58 -22.656 -20.922 1 98.62 234 ALA B O 1
ATOM 4352 N N . ILE B 1 235 ? 2.029 -20.516 -21.141 1 98.69 235 ILE B N 1
ATOM 4353 C CA . ILE B 1 235 ? 3.186 -20.719 -22 1 98.69 235 ILE B CA 1
ATOM 4354 C C . ILE B 1 235 ? 4.469 -20.422 -21.234 1 98.69 235 ILE B C 1
ATOM 4356 O O . ILE B 1 235 ? 4.816 -19.266 -21.016 1 98.69 235 ILE B O 1
ATOM 4360 N N . ILE B 1 236 ? 5.141 -21.484 -20.828 1 98.69 236 ILE B N 1
ATOM 4361 C CA . ILE B 1 236 ? 6.316 -21.375 -19.969 1 98.69 236 ILE B CA 1
ATOM 4362 C C . ILE B 1 236 ? 7.539 -21.938 -20.688 1 98.69 236 ILE B C 1
ATOM 4364 O O . ILE B 1 236 ? 7.516 -23.062 -21.172 1 98.69 236 ILE B O 1
ATOM 4368 N N . ASP B 1 237 ? 8.586 -21.172 -20.766 1 98.69 237 ASP B N 1
ATOM 4369 C CA . ASP B 1 237 ? 9.781 -21.578 -21.484 1 98.69 237 ASP B CA 1
ATOM 4370 C C . ASP B 1 237 ? 10.797 -22.234 -20.547 1 98.69 237 ASP B C 1
ATOM 4372 O O . ASP B 1 237 ? 11.602 -23.062 -20.984 1 98.69 237 ASP B O 1
ATOM 4376 N N . ASP B 1 238 ? 10.828 -21.797 -19.312 1 98.38 238 ASP B N 1
ATOM 4377 C CA . ASP B 1 238 ? 11.766 -22.328 -18.328 1 98.38 238 ASP B CA 1
ATOM 4378 C C . ASP B 1 238 ? 11.203 -22.219 -16.906 1 98.38 238 ASP B C 1
ATOM 4380 O O . ASP B 1 238 ? 10.266 -21.453 -16.672 1 98.38 238 ASP B O 1
ATOM 4384 N N . VAL B 1 239 ? 11.719 -23.062 -16 1 98.19 239 VAL B N 1
ATOM 4385 C CA . VAL B 1 239 ? 11.32 -23.062 -14.602 1 98.19 239 VAL B CA 1
ATOM 4386 C C . VAL B 1 239 ? 12.555 -23.016 -13.711 1 98.19 239 VAL B C 1
ATOM 4388 O O . VAL B 1 239 ? 13.555 -23.688 -13.992 1 98.19 239 VAL B O 1
ATOM 4391 N N . ILE B 1 240 ? 12.578 -22.188 -12.727 1 97.25 240 ILE B N 1
ATOM 4392 C CA . ILE B 1 240 ? 13.625 -22.203 -11.711 1 97.25 240 ILE B CA 1
ATOM 4393 C C . ILE B 1 240 ? 13.008 -22.344 -10.32 1 97.25 240 ILE B C 1
ATOM 4395 O O . ILE B 1 240 ? 11.961 -21.75 -10.031 1 97.25 240 ILE B O 1
ATOM 4399 N N . HIS B 1 241 ? 13.562 -23.203 -9.484 1 97.25 241 HIS B N 1
ATOM 4400 C CA . HIS B 1 241 ? 13.141 -23.391 -8.102 1 97.25 241 HIS B CA 1
ATOM 4401 C C . HIS B 1 241 ? 14.062 -22.656 -7.137 1 97.25 241 HIS B C 1
ATOM 4403 O O . HIS B 1 241 ? 15.289 -22.734 -7.266 1 97.25 241 HIS B O 1
ATOM 4409 N N . VAL B 1 242 ? 13.5 -21.938 -6.238 1 97.06 242 VAL B N 1
ATOM 4410 C CA . VAL B 1 242 ? 14.242 -21.188 -5.227 1 97.06 242 VAL B CA 1
ATOM 4411 C C . VAL B 1 242 ? 14.023 -21.828 -3.855 1 97.06 242 VAL B C 1
ATOM 4413 O O . VAL B 1 242 ? 12.898 -22.219 -3.516 1 97.06 242 VAL B O 1
ATOM 4416 N N . SER B 1 243 ? 15.086 -21.984 -3.045 1 95.81 243 SER B N 1
ATOM 4417 C CA . SER B 1 243 ? 14.938 -22.516 -1.691 1 95.81 243 SER B CA 1
ATOM 4418 C C . SER B 1 243 ? 14.266 -21.5 -0.773 1 95.81 243 SER B C 1
ATOM 4420 O O . SER B 1 243 ? 14.289 -20.297 -1.05 1 95.81 243 SER B O 1
ATOM 4422 N N . GLN B 1 244 ? 13.688 -22 0.272 1 94.75 244 GLN B N 1
ATOM 4423 C CA . GLN B 1 244 ? 12.922 -21.125 1.168 1 94.75 244 GLN B CA 1
ATOM 4424 C C . GLN B 1 244 ? 13.828 -20.109 1.843 1 94.75 244 GLN B C 1
ATOM 4426 O O . GLN B 1 244 ? 13.492 -18.922 1.908 1 94.75 244 GLN B O 1
ATOM 4431 N N . PRO B 1 245 ? 15.102 -20.453 2.289 1 96.62 245 PRO B N 1
ATOM 4432 C CA . PRO B 1 245 ? 16 -19.438 2.832 1 96.62 245 PRO B CA 1
ATOM 4433 C C . PRO B 1 245 ? 16.391 -18.375 1.8 1 96.62 245 PRO B C 1
ATOM 4435 O O . PRO B 1 245 ? 16.594 -17.219 2.15 1 96.62 245 PRO B O 1
ATOM 4438 N N . HIS B 1 246 ? 16.422 -18.781 0.563 1 97.75 246 HIS B N 1
ATOM 4439 C CA . HIS B 1 246 ? 16.828 -17.859 -0.487 1 97.75 246 HIS B CA 1
ATOM 4440 C C . HIS B 1 246 ? 15.727 -16.859 -0.815 1 97.75 246 HIS B C 1
ATOM 4442 O O . HIS B 1 246 ? 15.992 -15.781 -1.361 1 97.75 246 HIS B O 1
ATOM 4448 N N . ILE B 1 247 ? 14.461 -17.188 -0.489 1 98.19 247 ILE B N 1
ATOM 4449 C CA . ILE B 1 247 ? 13.383 -16.219 -0.58 1 98.19 247 ILE B CA 1
ATOM 4450 C C . ILE B 1 247 ? 13.672 -15.039 0.357 1 98.19 247 ILE B C 1
ATOM 4452 O O . ILE B 1 247 ? 13.539 -13.875 -0.034 1 98.19 247 ILE B O 1
ATOM 4456 N N . VAL B 1 248 ? 14.117 -15.391 1.597 1 98.06 248 VAL B N 1
ATOM 4457 C CA . VAL B 1 248 ? 14.453 -14.375 2.588 1 98.06 248 VAL B CA 1
ATOM 4458 C C . VAL B 1 248 ? 15.602 -13.508 2.068 1 98.06 248 VAL B C 1
ATOM 4460 O O . VAL B 1 248 ? 15.523 -12.281 2.102 1 98.06 248 VAL B O 1
ATOM 4463 N N . THR B 1 249 ? 16.641 -14.188 1.484 1 98.38 249 THR B N 1
ATOM 4464 C CA . THR B 1 249 ? 17.797 -13.484 0.922 1 98.38 249 THR B CA 1
ATOM 4465 C C . THR B 1 249 ? 17.344 -12.516 -0.169 1 98.38 249 THR B C 1
ATOM 4467 O O . THR B 1 249 ? 17.781 -11.359 -0.19 1 98.38 249 THR B O 1
ATOM 4470 N N . GLY B 1 250 ? 16.469 -12.969 -1.026 1 98.62 250 GLY B N 1
ATOM 4471 C CA . GLY B 1 250 ? 15.984 -12.133 -2.109 1 98.62 250 GLY B CA 1
ATOM 4472 C C . GLY B 1 250 ? 15.211 -10.914 -1.626 1 98.62 250 GLY B C 1
ATOM 4473 O O . GLY B 1 250 ? 15.375 -9.82 -2.164 1 98.62 250 GLY B O 1
ATOM 4474 N N . CYS B 1 251 ? 14.383 -11.086 -0.615 1 98.56 251 CYS B N 1
ATOM 4475 C CA . CYS B 1 251 ? 13.625 -9.977 -0.057 1 98.56 251 CYS B CA 1
ATOM 4476 C C . CYS B 1 251 ? 14.547 -8.922 0.528 1 98.56 251 CYS B C 1
ATOM 4478 O O . CYS B 1 251 ? 14.359 -7.727 0.298 1 98.56 251 CYS B O 1
ATOM 4480 N N . TYR B 1 252 ? 15.57 -9.359 1.234 1 98.25 252 TYR B N 1
ATOM 4481 C CA . TYR B 1 252 ? 16.5 -8.414 1.849 1 98.25 252 TYR B CA 1
ATOM 4482 C C . TYR B 1 252 ? 17.375 -7.75 0.795 1 98.25 252 TYR B C 1
ATOM 4484 O O . TYR B 1 252 ? 17.75 -6.582 0.938 1 98.25 252 TYR B O 1
ATOM 4492 N N . GLU B 1 253 ? 17.734 -8.484 -0.243 1 98 253 GLU B N 1
ATOM 4493 C CA . GLU B 1 253 ? 18.484 -7.875 -1.335 1 98 253 GLU B CA 1
ATOM 4494 C C . GLU B 1 253 ? 17.656 -6.805 -2.043 1 98 253 GLU B C 1
ATOM 4496 O O . GLU B 1 253 ? 18.156 -5.73 -2.367 1 98 253 GLU B O 1
ATOM 4501 N N . LEU B 1 254 ? 16.359 -7.078 -2.279 1 98.12 254 LEU B N 1
ATOM 4502 C CA . LEU B 1 254 ? 15.477 -6.074 -2.855 1 98.12 254 LEU B CA 1
ATOM 4503 C C . LEU B 1 254 ? 15.422 -4.828 -1.978 1 98.12 254 LEU B C 1
ATOM 4505 O O . LEU B 1 254 ? 15.5 -3.705 -2.48 1 98.12 254 LEU B O 1
ATOM 4509 N N . LEU B 1 255 ? 15.273 -5.027 -0.699 1 97.38 255 LEU B N 1
ATOM 4510 C CA . LEU B 1 255 ? 15.156 -3.936 0.264 1 97.38 255 LEU B CA 1
ATOM 4511 C C . LEU B 1 255 ? 16.438 -3.111 0.308 1 97.38 255 LEU B C 1
ATOM 4513 O O . LEU B 1 255 ? 16.391 -1.883 0.201 1 97.38 255 LEU B O 1
ATOM 4517 N N . ASN B 1 256 ? 17.594 -3.789 0.34 1 96 256 ASN B N 1
ATOM 4518 C CA . ASN B 1 256 ? 18.859 -3.135 0.598 1 96 256 ASN B CA 1
ATOM 4519 C C . ASN B 1 256 ? 19.484 -2.582 -0.685 1 96 256 ASN B C 1
ATOM 4521 O O . ASN B 1 256 ? 20.188 -1.574 -0.654 1 96 256 ASN B O 1
ATOM 4525 N N . GLU B 1 257 ? 19.172 -3.225 -1.844 1 95.19 257 GLU B N 1
ATOM 4526 C CA . GLU B 1 257 ? 19.844 -2.855 -3.082 1 95.19 257 GLU B CA 1
ATOM 4527 C C . GLU B 1 257 ? 18.938 -2.01 -3.975 1 95.19 257 GLU B C 1
ATOM 4529 O O . GLU B 1 257 ? 19.422 -1.207 -4.777 1 95.19 257 GLU B O 1
ATOM 4534 N N . GLN B 1 258 ? 17.656 -2.197 -3.842 1 96.56 258 GLN B N 1
ATOM 4535 C CA . GLN B 1 258 ? 16.75 -1.587 -4.809 1 96.56 258 GLN B CA 1
ATOM 4536 C C . GLN B 1 258 ? 15.727 -0.701 -4.117 1 96.56 258 GLN B C 1
ATOM 4538 O O . GLN B 1 258 ? 14.852 -0.128 -4.77 1 96.56 258 GLN B O 1
ATOM 4543 N N . ALA B 1 259 ? 15.758 -0.594 -2.76 1 96 259 ALA B N 1
ATOM 4544 C CA . ALA B 1 259 ? 14.797 0.172 -1.978 1 96 259 ALA B CA 1
ATOM 4545 C C . ALA B 1 259 ? 13.375 -0.347 -2.199 1 96 259 ALA B C 1
ATOM 4547 O O . ALA B 1 259 ? 12.43 0.436 -2.27 1 96 259 ALA B O 1
ATOM 4548 N N . LEU B 1 260 ? 13.32 -1.642 -2.42 1 97.38 260 LEU B N 1
ATOM 4549 C CA . LEU B 1 260 ? 12.016 -2.24 -2.658 1 97.38 260 LEU B CA 1
ATOM 4550 C C . LEU B 1 260 ? 11.617 -3.16 -1.508 1 97.38 260 LEU B C 1
ATOM 4552 O O . LEU B 1 260 ? 12.188 -4.246 -1.353 1 97.38 260 LEU B O 1
ATOM 4556 N N . PHE B 1 261 ? 10.75 -2.68 -0.608 1 98 261 PHE B N 1
ATOM 4557 C CA . PHE B 1 261 ? 10.156 -3.461 0.471 1 98 261 PHE B CA 1
ATOM 4558 C C . PHE B 1 261 ? 9.039 -4.348 -0.056 1 98 261 PHE B C 1
ATOM 4560 O O . PHE B 1 261 ? 7.891 -3.904 -0.18 1 98 261 PHE B O 1
ATOM 4567 N N . ALA B 1 262 ? 9.359 -5.656 -0.364 1 98 262 ALA B N 1
ATOM 4568 C CA . ALA B 1 262 ? 8.461 -6.496 -1.149 1 98 262 ALA B CA 1
ATOM 4569 C C . ALA B 1 262 ? 8.156 -7.805 -0.421 1 98 262 ALA B C 1
ATOM 4571 O O . ALA B 1 262 ? 8.789 -8.117 0.592 1 98 262 ALA B O 1
ATOM 4572 N N . GLY B 1 263 ? 7.152 -8.492 -0.913 1 97.88 263 GLY B N 1
ATOM 4573 C CA . GLY B 1 263 ? 6.73 -9.758 -0.336 1 97.88 263 GLY B CA 1
ATOM 4574 C C . GLY B 1 263 ? 7.559 -10.938 -0.815 1 97.88 263 GLY B C 1
ATOM 4575 O O . GLY B 1 263 ? 8.531 -10.758 -1.556 1 97.88 263 GLY B O 1
ATOM 4576 N N . ALA B 1 264 ? 7.109 -12.141 -0.456 1 97.44 264 ALA B N 1
ATOM 4577 C CA . ALA B 1 264 ? 7.852 -13.391 -0.618 1 97.44 264 ALA B CA 1
ATOM 4578 C C . ALA B 1 264 ? 8.07 -13.711 -2.094 1 97.44 264 ALA B C 1
ATOM 4580 O O . ALA B 1 264 ? 9.172 -14.078 -2.498 1 97.44 264 ALA B O 1
ATOM 4581 N N . SER B 1 265 ? 7.004 -13.586 -2.873 1 98.12 265 SER B N 1
ATOM 4582 C CA . SER B 1 265 ? 7.113 -13.953 -4.281 1 98.12 265 SER B CA 1
ATOM 4583 C C . SER B 1 265 ? 8.117 -13.055 -5.004 1 98.12 265 SER B C 1
ATOM 4585 O O . SER B 1 265 ? 8.859 -13.523 -5.867 1 98.12 265 SER B O 1
ATOM 4587 N N . SER B 1 266 ? 8.141 -11.773 -4.648 1 98.75 266 SER B N 1
ATOM 4588 C CA . SER B 1 266 ? 9.102 -10.852 -5.254 1 98.75 266 SER B CA 1
ATOM 4589 C C . SER B 1 266 ? 10.531 -11.227 -4.883 1 98.75 266 SER B C 1
ATOM 4591 O O . SER B 1 266 ? 11.43 -11.18 -5.727 1 98.75 266 SER B O 1
ATOM 4593 N N . GLY B 1 267 ? 10.719 -11.562 -3.574 1 98.69 267 GLY B N 1
ATOM 4594 C CA . GLY B 1 267 ? 12.031 -12.008 -3.152 1 98.69 267 GLY B CA 1
ATOM 4595 C C . GLY B 1 267 ? 12.508 -13.258 -3.881 1 98.69 267 GLY B C 1
ATOM 4596 O O . GLY B 1 267 ? 13.656 -13.328 -4.309 1 98.69 267 GLY B O 1
ATOM 4597 N N . ALA B 1 268 ? 11.617 -14.219 -4.047 1 98.69 268 ALA B N 1
ATOM 4598 C CA . ALA B 1 268 ? 11.938 -15.445 -4.77 1 98.69 268 ALA B CA 1
ATOM 4599 C C . ALA B 1 268 ? 12.344 -15.148 -6.207 1 98.69 268 ALA B C 1
ATOM 4601 O O . ALA B 1 268 ? 13.352 -15.664 -6.691 1 98.69 268 ALA B O 1
ATOM 4602 N N . VAL B 1 269 ? 11.609 -14.273 -6.84 1 98.88 269 VAL B N 1
ATOM 4603 C CA . VAL B 1 269 ? 11.844 -13.969 -8.25 1 98.88 269 VAL B CA 1
ATOM 4604 C C . VAL B 1 269 ? 13.164 -13.219 -8.406 1 98.88 269 VAL B C 1
ATOM 4606 O O . VAL B 1 269 ? 13.945 -13.516 -9.305 1 98.88 269 VAL B O 1
ATOM 4609 N N . TYR B 1 270 ? 13.398 -12.227 -7.516 1 98.75 270 TYR B N 1
ATOM 4610 C CA . TYR B 1 270 ? 14.625 -11.445 -7.605 1 98.75 270 TYR B CA 1
ATOM 4611 C C . TYR B 1 270 ? 15.852 -12.336 -7.418 1 98.75 270 TYR B C 1
ATOM 4613 O O . TYR B 1 270 ? 16.812 -12.242 -8.18 1 98.75 270 TYR B O 1
ATOM 4621 N N . TYR B 1 271 ? 15.805 -13.242 -6.41 1 98.5 271 TYR B N 1
ATOM 4622 C CA . TYR B 1 271 ? 16.875 -14.195 -6.211 1 98.5 271 TYR B CA 1
ATOM 4623 C C . TYR B 1 271 ? 17 -15.133 -7.406 1 98.5 271 TYR B C 1
ATOM 4625 O O . TYR B 1 271 ? 18.109 -15.445 -7.848 1 98.5 271 TYR B O 1
ATOM 4633 N N . GLY B 1 272 ? 15.883 -15.602 -7.93 1 98.44 272 GLY B N 1
ATOM 4634 C CA . GLY B 1 272 ? 15.859 -16.469 -9.086 1 98.44 272 GLY B CA 1
ATOM 4635 C C . GLY B 1 272 ? 16.5 -15.852 -10.32 1 98.44 272 GLY B C 1
ATOM 4636 O O . GLY B 1 272 ? 17.188 -16.531 -11.086 1 98.44 272 GLY B O 1
ATOM 4637 N N . ILE B 1 273 ? 16.266 -14.562 -10.539 1 98.56 273 ILE B N 1
ATOM 4638 C CA . ILE B 1 273 ? 16.859 -13.844 -11.656 1 98.56 273 ILE B CA 1
ATOM 4639 C C . ILE B 1 273 ? 18.375 -13.859 -11.531 1 98.56 273 ILE B C 1
ATOM 4641 O O . ILE B 1 273 ? 19.078 -14.164 -12.5 1 98.56 273 ILE B O 1
ATOM 4645 N N . LYS B 1 274 ? 18.875 -13.562 -10.305 1 97.06 274 LYS B N 1
ATOM 4646 C CA . LYS B 1 274 ? 20.312 -13.578 -10.07 1 97.06 274 LYS B CA 1
ATOM 4647 C C . LYS B 1 274 ? 20.906 -14.953 -10.352 1 97.06 274 LYS B C 1
ATOM 4649 O O . LYS B 1 274 ? 21.922 -15.07 -11.039 1 97.06 274 LYS B O 1
ATOM 4654 N N . GLU B 1 275 ? 20.25 -15.953 -9.867 1 97.19 275 GLU B N 1
ATOM 4655 C CA . GLU B 1 275 ? 20.719 -17.328 -10.039 1 97.19 275 GLU B CA 1
ATOM 4656 C C . GLU B 1 275 ? 20.656 -17.75 -11.508 1 97.19 275 GLU B C 1
ATOM 4658 O O . GLU B 1 275 ? 21.578 -18.406 -12.008 1 97.19 275 GLU B O 1
ATOM 4663 N N . TYR B 1 276 ? 19.594 -17.391 -12.156 1 97.56 276 TYR B N 1
ATOM 4664 C CA . TYR B 1 276 ? 19.328 -17.781 -13.539 1 97.56 276 TYR B CA 1
ATOM 4665 C C . TYR B 1 276 ? 20.438 -17.297 -14.461 1 97.56 276 TYR B C 1
ATOM 4667 O O . TYR B 1 276 ? 20.828 -18 -15.406 1 97.56 276 TYR B O 1
ATOM 4675 N N . PHE B 1 277 ? 21.047 -16.156 -14.219 1 97.12 277 PHE B N 1
ATOM 4676 C CA . PHE B 1 277 ? 21.984 -15.539 -15.156 1 97.12 277 PHE B CA 1
ATOM 4677 C C . PHE B 1 277 ? 23.422 -15.703 -14.68 1 97.12 277 PHE B C 1
ATOM 4679 O O . PHE B 1 277 ? 24.344 -15.18 -15.297 1 97.12 277 PHE B O 1
ATOM 4686 N N . GLN B 1 278 ? 23.594 -16.344 -13.516 1 93.25 278 GLN B N 1
ATOM 4687 C CA . GLN B 1 278 ? 24.953 -16.609 -13.039 1 93.25 278 GLN B CA 1
ATOM 4688 C C . GLN B 1 278 ? 25.766 -17.375 -14.086 1 93.25 278 GLN B C 1
ATOM 4690 O O . GLN B 1 278 ? 26.953 -17.109 -14.266 1 93.25 278 GLN B O 1
ATOM 4695 N N . GLU B 1 279 ? 25.109 -18.359 -14.789 1 89.38 279 GLU B N 1
ATOM 4696 C CA . GLU B 1 279 ? 25.859 -19.188 -15.727 1 89.38 279 GLU B CA 1
ATOM 4697 C C . GLU B 1 279 ? 25.359 -18.984 -17.156 1 89.38 279 GLU B C 1
ATOM 4699 O O . GLU B 1 279 ? 25.578 -19.844 -18.016 1 89.38 279 GLU B O 1
ATOM 4704 N N . ARG B 1 280 ? 24.578 -17.953 -17.328 1 93.38 280 ARG B N 1
ATOM 4705 C CA . ARG B 1 280 ? 24.016 -17.672 -18.641 1 93.38 280 ARG B CA 1
ATOM 4706 C C . ARG B 1 280 ? 24.469 -16.312 -19.156 1 93.38 280 ARG B C 1
ATOM 4708 O O . ARG B 1 280 ? 24.562 -15.352 -18.391 1 93.38 280 ARG B O 1
ATOM 4715 N N . ASN B 1 281 ? 24.812 -16.266 -20.375 1 92.19 281 ASN B N 1
ATOM 4716 C CA . ASN B 1 281 ? 25.156 -14.984 -21 1 92.19 281 ASN B CA 1
ATOM 4717 C C . ASN B 1 281 ? 23.922 -14.195 -21.391 1 92.19 281 ASN B C 1
ATOM 4719 O O . ASN B 1 281 ? 22.938 -14.766 -21.844 1 92.19 281 ASN B O 1
ATOM 4723 N N . ILE B 1 282 ? 24.016 -12.891 -21.078 1 94.5 282 ILE B N 1
ATOM 4724 C CA . ILE B 1 282 ? 22.906 -12.008 -21.469 1 94.5 282 ILE B CA 1
ATOM 4725 C C . ILE B 1 282 ? 23.453 -10.664 -21.938 1 94.5 282 ILE B C 1
ATOM 4727 O O . ILE B 1 282 ? 24.422 -10.148 -21.359 1 94.5 282 ILE B O 1
ATOM 4731 N N . SER B 1 283 ? 22.828 -10.164 -22.953 1 96.06 283 SER B N 1
ATOM 4732 C CA . SER B 1 283 ? 23.203 -8.844 -23.453 1 96.06 283 SER B CA 1
ATOM 4733 C C . SER B 1 283 ? 22.922 -7.766 -22.406 1 96.06 283 SER B C 1
ATOM 4735 O O . SER B 1 283 ? 21.922 -7.812 -21.703 1 96.06 283 SER B O 1
ATOM 4737 N N . LYS B 1 284 ? 23.812 -6.777 -22.391 1 95.38 284 LYS B N 1
ATOM 4738 C CA . LYS B 1 284 ? 23.625 -5.641 -21.484 1 95.38 284 LYS B CA 1
ATOM 4739 C C . LYS B 1 284 ? 22.375 -4.852 -21.844 1 95.38 284 LYS B C 1
ATOM 4741 O O . LYS B 1 284 ? 21.828 -4.125 -21.016 1 95.38 284 LYS B O 1
ATOM 4746 N N . ASP B 1 285 ? 21.891 -5.059 -23.078 1 97.19 285 ASP B N 1
ATOM 4747 C CA . ASP B 1 285 ? 20.75 -4.289 -23.578 1 97.19 285 ASP B CA 1
ATOM 4748 C C . ASP B 1 285 ? 19.453 -5.078 -23.422 1 97.19 285 ASP B C 1
ATOM 4750 O O . ASP B 1 285 ? 18.375 -4.578 -23.75 1 97.19 285 ASP B O 1
ATOM 4754 N N . ALA B 1 286 ? 19.594 -6.297 -22.875 1 98.31 286 ALA B N 1
ATOM 4755 C CA . ALA B 1 286 ? 18.406 -7.133 -22.703 1 98.31 286 ALA B CA 1
ATOM 4756 C C . ALA B 1 286 ? 17.422 -6.508 -21.719 1 98.31 286 ALA B C 1
ATOM 4758 O O . ALA B 1 286 ? 17.828 -5.953 -20.688 1 98.31 286 ALA B O 1
ATOM 4759 N N . ASN B 1 287 ? 16.125 -6.52 -22.078 1 98.75 287 ASN B N 1
ATOM 4760 C CA . ASN B 1 287 ? 15.062 -6.09 -21.172 1 98.75 287 ASN B CA 1
ATOM 4761 C C . ASN B 1 287 ? 14.477 -7.27 -20.406 1 98.75 287 ASN B C 1
ATOM 4763 O O . ASN B 1 287 ? 13.922 -8.195 -21 1 98.75 287 ASN B O 1
ATOM 4767 N N . VAL B 1 288 ? 14.648 -7.242 -19.109 1 98.88 288 VAL B N 1
ATOM 4768 C CA . VAL B 1 288 ? 14.164 -8.281 -18.203 1 98.88 288 VAL B CA 1
ATOM 4769 C C . VAL B 1 288 ? 13.125 -7.688 -17.25 1 98.88 288 VAL B C 1
ATOM 4771 O O . VAL B 1 288 ? 13.352 -6.633 -16.656 1 98.88 288 VAL B O 1
ATOM 4774 N N . LEU B 1 289 ? 11.969 -8.367 -17.156 1 98.94 289 LEU B N 1
ATOM 4775 C CA . LEU B 1 289 ? 10.867 -7.875 -16.344 1 98.94 289 LEU B CA 1
ATOM 4776 C C . LEU B 1 289 ? 10.484 -8.891 -15.273 1 98.94 289 LEU B C 1
ATOM 4778 O O . LEU B 1 289 ? 10.461 -10.094 -15.539 1 98.94 289 LEU B O 1
ATOM 4782 N N . PHE B 1 290 ? 10.234 -8.406 -14.078 1 98.88 290 PHE B N 1
ATOM 4783 C CA . PHE B 1 290 ? 9.508 -9.227 -13.117 1 98.88 290 PHE B CA 1
ATOM 4784 C C . PHE B 1 290 ? 8.367 -8.438 -12.484 1 98.88 290 PHE B C 1
ATOM 4786 O O . PHE B 1 290 ? 8.234 -7.234 -12.711 1 98.88 290 PHE B O 1
ATOM 4793 N N . ILE B 1 291 ? 7.473 -9.172 -11.805 1 98.69 291 ILE B N 1
ATOM 4794 C CA . ILE B 1 291 ? 6.277 -8.594 -11.188 1 98.69 291 ILE B CA 1
ATOM 4795 C C . ILE B 1 291 ? 6.434 -8.57 -9.672 1 98.69 291 ILE B C 1
ATOM 4797 O O . ILE B 1 291 ? 6.855 -9.562 -9.07 1 98.69 291 ILE B O 1
ATOM 4801 N N . CYS B 1 292 ? 6.211 -7.434 -9.055 1 98.5 292 CYS B N 1
ATOM 4802 C CA . CYS B 1 292 ? 6.133 -7.293 -7.605 1 98.5 292 CYS B CA 1
ATOM 4803 C C . CYS B 1 292 ? 4.68 -7.258 -7.141 1 98.5 292 CYS B C 1
ATOM 4805 O O . CYS B 1 292 ? 4.035 -6.211 -7.184 1 98.5 292 CYS B O 1
ATOM 4807 N N . PRO B 1 293 ? 4.156 -8.375 -6.633 1 98.5 293 PRO B N 1
ATOM 4808 C CA . PRO B 1 293 ? 2.715 -8.508 -6.398 1 98.5 293 PRO B CA 1
ATOM 4809 C C . PRO B 1 293 ? 2.236 -7.68 -5.207 1 98.5 293 PRO B C 1
ATOM 4811 O O . PRO B 1 293 ? 1.105 -7.184 -5.207 1 98.5 293 PRO B O 1
ATOM 4814 N N . ASP B 1 294 ? 3.027 -7.602 -4.145 1 98.06 294 ASP B N 1
ATOM 4815 C CA . ASP B 1 294 ? 2.602 -6.93 -2.918 1 98.06 294 ASP B CA 1
ATOM 4816 C C . ASP B 1 294 ? 3.803 -6.414 -2.129 1 98.06 294 ASP B C 1
ATOM 4818 O O . ASP B 1 294 ? 4.949 -6.691 -2.482 1 98.06 294 ASP B O 1
ATOM 4822 N N . ARG B 1 295 ? 3.496 -5.617 -1.084 1 97.81 295 ARG B N 1
ATOM 4823 C CA . ARG B 1 295 ? 4.539 -5.07 -0.223 1 97.81 295 ARG B CA 1
ATOM 4824 C C . ARG B 1 295 ? 4.918 -6.059 0.874 1 97.81 295 ARG B C 1
ATOM 4826 O O . ARG B 1 295 ? 4.277 -7.102 1.024 1 97.81 295 ARG B O 1
ATOM 4833 N N . GLY B 1 296 ? 5.926 -5.719 1.617 1 97.38 296 GLY B N 1
ATOM 4834 C CA . GLY B 1 296 ? 6.453 -6.586 2.66 1 97.38 296 GLY B CA 1
ATOM 4835 C C . GLY B 1 296 ? 5.645 -6.535 3.943 1 97.38 296 GLY B C 1
ATOM 4836 O O . GLY B 1 296 ? 5.91 -7.293 4.879 1 97.38 296 GLY B O 1
ATOM 4837 N N . ASN B 1 297 ? 4.562 -5.746 4.012 1 96 297 ASN B N 1
ATOM 4838 C CA . ASN B 1 297 ? 3.822 -5.484 5.242 1 96 297 ASN B CA 1
ATOM 4839 C C . ASN B 1 297 ? 3.283 -6.773 5.855 1 96 297 ASN B C 1
ATOM 4841 O O . ASN B 1 297 ? 3.314 -6.941 7.078 1 96 297 ASN B O 1
ATOM 4845 N N . ALA B 1 298 ? 2.85 -7.656 5.016 1 94.44 298 ALA B N 1
ATOM 4846 C CA . ALA B 1 298 ? 2.211 -8.875 5.5 1 94.44 298 ALA B CA 1
ATOM 4847 C C . ALA B 1 298 ? 3.25 -9.898 5.949 1 94.44 298 ALA B C 1
ATOM 4849 O O . ALA B 1 298 ? 2.904 -10.945 6.504 1 94.44 298 ALA B O 1
ATOM 4850 N N . TYR B 1 299 ? 4.551 -9.586 5.832 1 96.38 299 TYR B N 1
ATOM 4851 C CA . TYR B 1 299 ? 5.605 -10.555 6.09 1 96.38 299 TYR B CA 1
ATOM 4852 C C . TYR B 1 299 ? 6.477 -10.125 7.262 1 96.38 299 TYR B C 1
ATOM 4854 O O . TYR B 1 299 ? 7.59 -10.625 7.438 1 96.38 299 TYR B O 1
ATOM 4862 N N . MET B 1 300 ? 5.957 -9.148 8.047 1 95.81 300 MET B N 1
ATOM 4863 C CA . MET B 1 300 ? 6.727 -8.578 9.148 1 95.81 300 MET B CA 1
ATOM 4864 C C . MET B 1 300 ? 6.941 -9.609 10.25 1 95.81 300 MET B C 1
ATOM 4866 O O . MET B 1 300 ? 7.902 -9.516 11.016 1 95.81 300 MET B O 1
ATOM 4870 N N . ASP B 1 301 ? 6.051 -10.672 10.312 1 95.25 301 ASP B N 1
ATOM 4871 C CA . ASP B 1 301 ? 6.16 -11.68 11.359 1 95.25 301 ASP B CA 1
ATOM 4872 C C . ASP B 1 301 ? 6.816 -12.953 10.828 1 95.25 301 ASP B C 1
ATOM 4874 O O . ASP B 1 301 ? 6.898 -13.961 11.531 1 95.25 301 ASP B O 1
ATOM 4878 N N . THR B 1 302 ? 7.25 -12.969 9.578 1 95.44 302 THR B N 1
ATOM 4879 C CA . THR B 1 302 ? 7.906 -14.102 8.945 1 95.44 302 THR B CA 1
ATOM 4880 C C . THR B 1 302 ? 9.234 -13.68 8.32 1 95.44 302 THR B C 1
ATOM 4882 O O . THR B 1 302 ? 10.234 -13.508 9.023 1 95.44 302 THR B O 1
ATOM 4885 N N . ILE B 1 303 ? 9.203 -13.258 7.09 1 96.88 303 ILE B N 1
ATOM 4886 C CA . ILE B 1 303 ? 10.398 -13 6.301 1 96.88 303 ILE B CA 1
ATOM 4887 C C . ILE B 1 303 ? 11.227 -11.898 6.961 1 96.88 303 ILE B C 1
ATOM 4889 O O . ILE B 1 303 ? 12.461 -11.977 7 1 96.88 303 ILE B O 1
ATOM 4893 N N . TYR B 1 304 ? 10.562 -10.914 7.516 1 97.38 304 TYR B N 1
ATOM 4894 C CA . TYR B 1 304 ? 11.273 -9.758 8.047 1 97.38 304 TYR B CA 1
ATOM 4895 C C . TYR B 1 304 ? 11.367 -9.828 9.57 1 97.38 304 TYR B C 1
ATOM 4897 O O . TYR B 1 304 ? 11.562 -8.805 10.234 1 97.38 304 TYR B O 1
ATOM 4905 N N . ASN B 1 305 ? 11.133 -10.977 10.117 1 96.56 305 ASN B N 1
ATOM 4906 C CA . ASN B 1 305 ? 11.305 -11.273 11.539 1 96.56 305 ASN B CA 1
ATOM 4907 C C . ASN B 1 305 ? 12.5 -12.195 11.781 1 96.56 305 ASN B C 1
ATOM 4909 O O . ASN B 1 305 ? 12.477 -13.359 11.391 1 96.56 305 ASN B O 1
ATOM 4913 N N . ALA B 1 306 ? 13.492 -11.688 12.469 1 95.25 306 ALA B N 1
ATOM 4914 C CA . ALA B 1 306 ? 14.758 -12.398 12.656 1 95.25 306 ALA B CA 1
ATOM 4915 C C . ALA B 1 306 ? 14.547 -13.719 13.383 1 95.25 306 ALA B C 1
ATOM 4917 O O . ALA B 1 306 ? 15.18 -14.727 13.055 1 95.25 306 ALA B O 1
ATOM 4918 N N . GLU B 1 307 ? 13.719 -13.711 14.352 1 96.25 307 GLU B N 1
ATOM 4919 C CA . GLU B 1 307 ? 13.453 -14.922 15.117 1 96.25 307 GLU B CA 1
ATOM 4920 C C . GLU B 1 307 ? 12.781 -15.984 14.25 1 96.25 307 GLU B C 1
ATOM 4922 O O . GLU B 1 307 ? 13.117 -17.172 14.336 1 96.25 307 GLU B O 1
ATOM 4927 N N . TRP B 1 308 ? 11.836 -15.586 13.461 1 95.81 308 TRP B N 1
ATOM 4928 C CA . TRP B 1 308 ? 11.164 -16.5 12.555 1 95.81 308 TRP B CA 1
ATOM 4929 C C . TRP B 1 308 ? 12.141 -17.094 11.539 1 95.81 308 TRP B C 1
ATOM 4931 O O . TRP B 1 308 ? 12.102 -18.281 11.258 1 95.81 308 TRP B O 1
ATOM 4941 N N . VAL B 1 309 ? 13.023 -16.281 11.023 1 96.75 309 VAL B N 1
ATOM 4942 C CA . VAL B 1 309 ? 14 -16.719 10.031 1 96.75 309 VAL B CA 1
ATOM 4943 C C . VAL B 1 309 ? 14.914 -17.781 10.641 1 96.75 309 VAL B C 1
ATOM 4945 O O . VAL B 1 309 ? 15.195 -18.797 10.008 1 96.75 309 VAL B O 1
ATOM 4948 N N . LYS B 1 310 ? 15.344 -17.531 11.852 1 95.81 310 LYS B N 1
ATOM 4949 C CA . LYS B 1 310 ? 16.188 -18.5 12.547 1 95.81 310 LYS B CA 1
ATOM 4950 C C . LYS B 1 310 ? 15.461 -19.828 12.734 1 95.81 310 LYS B C 1
ATOM 4952 O O . LYS B 1 310 ? 16.047 -20.891 12.523 1 95.81 310 LYS B O 1
ATOM 4957 N N . MET B 1 311 ? 14.266 -19.703 13.141 1 94.06 311 MET B N 1
ATOM 4958 C CA . MET B 1 311 ? 13.453 -20.891 13.359 1 94.06 311 MET B CA 1
ATOM 4959 C C . MET B 1 311 ? 13.281 -21.688 12.07 1 94.06 311 MET B C 1
ATOM 4961 O O . MET B 1 311 ? 13.453 -22.906 12.055 1 94.06 311 MET B O 1
ATOM 4965 N N . MET B 1 312 ? 12.906 -21.016 11.023 1 91.5 312 MET B N 1
ATOM 4966 C CA . MET B 1 312 ? 12.68 -21.656 9.734 1 91.5 312 MET B CA 1
ATOM 4967 C C . MET B 1 312 ? 13.945 -22.328 9.227 1 91.5 312 MET B C 1
ATOM 4969 O O . MET B 1 312 ? 13.906 -23.453 8.758 1 91.5 312 MET B O 1
ATOM 4973 N N . THR B 1 313 ? 15.078 -21.656 9.32 1 91.44 313 THR B N 1
ATOM 4974 C CA . THR B 1 313 ? 16.359 -22.188 8.859 1 91.44 313 THR B CA 1
ATOM 4975 C C . THR B 1 313 ? 16.734 -23.438 9.664 1 91.44 313 THR B C 1
ATOM 4977 O O . THR B 1 313 ? 17.234 -24.406 9.094 1 91.44 313 THR B O 1
ATOM 4980 N N . HIS B 1 314 ? 16.5 -23.406 10.898 1 90.94 314 HIS B N 1
ATOM 4981 C CA . HIS B 1 314 ? 16.781 -24.547 11.758 1 90.94 314 HIS B CA 1
ATOM 4982 C C . HIS B 1 314 ? 15.93 -25.75 11.375 1 90.94 314 HIS B C 1
ATOM 4984 O O . HIS B 1 314 ? 16.438 -26.875 11.281 1 90.94 314 HIS B O 1
ATOM 4990 N N . ASN B 1 315 ? 14.695 -25.516 11.133 1 85.31 315 ASN B N 1
ATOM 4991 C CA . ASN B 1 315 ? 13.766 -26.594 10.766 1 85.31 315 ASN B CA 1
ATOM 4992 C C . ASN B 1 315 ? 14.141 -27.219 9.422 1 85.31 315 ASN B C 1
ATOM 4994 O O . ASN B 1 315 ? 13.992 -28.422 9.234 1 85.31 315 ASN B O 1
ATOM 4998 N N . LEU B 1 316 ? 14.578 -26.422 8.547 1 84.62 316 LEU B N 1
ATOM 4999 C CA . LEU B 1 316 ? 14.945 -26.906 7.223 1 84.62 316 LEU B CA 1
ATOM 5000 C C . LEU B 1 316 ? 16.234 -27.734 7.289 1 84.62 316 LEU B C 1
ATOM 5002 O O . LEU B 1 316 ? 16.375 -28.734 6.574 1 84.62 316 LEU B O 1
ATOM 5006 N N . GLN B 1 317 ? 17.141 -27.312 8.094 1 83.81 317 GLN B N 1
ATOM 5007 C CA . GLN B 1 317 ? 18.359 -28.062 8.289 1 83.81 317 GLN B CA 1
ATOM 5008 C C . GLN B 1 317 ? 18.078 -29.438 8.875 1 83.81 317 GLN B C 1
ATOM 5010 O O . GLN B 1 317 ? 18.688 -30.438 8.484 1 83.81 317 GLN B O 1
ATOM 5015 N N . GLU B 1 318 ? 17.156 -29.516 9.711 1 80.56 318 GLU B N 1
ATOM 5016 C CA . GLU B 1 318 ? 16.781 -30.766 10.352 1 80.56 318 GLU B CA 1
ATOM 5017 C C . GLU B 1 318 ? 16.141 -31.734 9.352 1 80.56 318 GLU B C 1
ATOM 5019 O O . GLU B 1 318 ? 16.297 -32.938 9.469 1 80.56 318 GLU B O 1
ATOM 5024 N N . LEU B 1 319 ? 15.469 -31.156 8.391 1 69.88 319 LEU B N 1
ATOM 5025 C CA . LEU B 1 319 ? 14.805 -31.969 7.379 1 69.88 319 LEU B CA 1
ATOM 5026 C C . LEU B 1 319 ? 15.82 -32.594 6.43 1 69.88 319 LEU B C 1
ATOM 5028 O O . LEU B 1 319 ? 15.602 -33.688 5.918 1 69.88 319 LEU B O 1
ATOM 5032 N N . VAL B 1 320 ? 16.922 -31.953 6.121 1 67.75 320 VAL B N 1
ATOM 5033 C CA . VAL B 1 320 ? 17.953 -32.438 5.211 1 67.75 320 VAL B CA 1
ATOM 5034 C C . VAL B 1 320 ? 18.797 -33.5 5.906 1 67.75 320 VAL B C 1
ATOM 5036 O O . VAL B 1 320 ? 19.266 -34.438 5.266 1 67.75 320 VAL B O 1
ATOM 5039 N N . GLU B 1 321 ? 18.984 -33.438 7.25 1 62.75 321 GLU B N 1
ATOM 5040 C CA . GLU B 1 321 ? 19.781 -34.406 7.996 1 62.75 321 GLU B CA 1
ATOM 5041 C C . GLU B 1 321 ? 19.016 -35.688 8.258 1 62.75 321 GLU B C 1
ATOM 5043 O O . GLU B 1 321 ? 19.609 -36.75 8.469 1 62.75 321 GLU B O 1
ATOM 5048 N N . LYS B 1 322 ? 17.906 -35.688 8.172 1 53.16 322 LYS B N 1
ATOM 5049 C CA . LYS B 1 322 ? 17.125 -36.906 8.328 1 53.16 322 LYS B CA 1
ATOM 5050 C C . LYS B 1 322 ? 16.938 -37.625 6.984 1 53.16 322 LYS B C 1
ATOM 5052 O O . LYS B 1 322 ? 16.797 -38.844 6.938 1 53.16 322 LYS B O 1
#

Secondary structure (DSSP, 8-state):
-HHHHHHHHTTSS-PPEEEE--SSSEEEEEEGGGSSSSSTHHHHHHHHHHHHHHTTS--TTPEEEEE-SSHHHHHHHHHHHHHT-EEEEEE-TTS-HHHHHHHHHHSS--EE-----TTSSSHHHHHHHHHHHHHH-SSEEE--TTT-THHHHHIIIIIHHHHHHH-S---EEEEE-SSSHHHHHHHHHHHHH-TT-EEEEEEETT-TTTTPPP------SS--SS--GGGGG---SEEEEE-HHHHHHHHHHHHHHH---B-HHHHHHHHHHHHHTTSS---TT-EEEEEE-SBGGGGTTTTT-HHHHHHHHHHHHHHHH-/-HHHHHHHHTTSS-PPEEEE--SSSEEEEEEGGGSSSSSTHHHHHHHHHHHHHHTTS--TTPEEEEE-SSHHHHHHHHHHHHHT-EEEEEE-TTS-HHHHHHHHHHSS--EE-----TTSSSHHHHHHHHHHHHHH-SSEEE--TTT-THHHHHIIIIIHHHHHHH-S---EEEEE-SSSHHHHHHHHHHHHH-TT-EEEEEEETT-TTTTPPP------SS--SS--GGGGG---SEEEEE-HHHHHHHHHHHHHHH---B-HHHHHHHHHHHHHTTSS---TT-EEEEEE-SBGGGGTTTTT-HHHHHHHHHHHHHHHH-

Organism: NCBI:txid1503925

pLDDT: mean 95.51, std 5.51, range [53.16, 98.94]

Nearest PDB structures (foldseek):
  6y21-assembly1_D  TM=9.234E-01  e=3.725E-26  Toxoplasma gondii ME49
  6vju-assembly1_B  TM=9.136E-01  e=6.364E-26  Legionella pneumophila
  4l0d-assembly1_A  TM=9.181E-01  e=2.501E-25  Homo sapiens
  5mms-assembly4_E  TM=9.238E-01  e=2.008E-24  Homo sapiens
  6xwl-assembly3_E  TM=9.267E-01  e=1.679E-24  Toxoplasma gondii ME49

Solvent-accessible surface area (backbone atoms only — not comparable to full-atom values): 32713 Å² total; per-residue (Å²): 107,67,74,62,51,53,63,54,49,80,41,50,61,93,47,57,75,42,80,52,91,68,86,58,34,42,34,32,36,37,41,26,33,50,23,64,80,32,24,50,33,36,38,25,38,49,32,39,54,51,51,33,42,75,70,62,66,40,60,83,79,28,36,35,33,30,68,34,53,48,62,52,36,52,27,41,22,50,53,27,42,46,69,64,34,43,26,35,36,28,26,44,84,82,42,37,68,67,52,51,55,49,42,65,68,37,26,71,45,79,47,71,52,82,62,65,32,98,84,73,39,45,66,66,42,28,49,51,50,46,51,51,54,41,71,76,31,88,57,41,40,72,60,45,57,34,64,41,65,36,20,19,48,22,21,26,75,40,56,14,46,54,53,51,73,75,42,96,67,58,46,35,39,42,35,54,33,40,46,24,25,60,50,18,9,28,33,53,40,33,40,72,78,37,70,81,39,41,32,33,38,28,37,36,57,26,16,33,63,85,76,39,70,75,46,88,65,87,64,69,82,41,30,30,92,54,62,33,63,40,41,77,68,32,55,70,73,44,76,48,76,31,50,69,72,46,20,43,52,16,25,51,45,32,30,57,69,65,65,38,65,38,23,52,34,33,5,31,32,53,36,44,54,56,58,62,46,71,86,42,90,71,56,60,81,38,34,33,35,36,58,33,40,31,50,26,75,74,30,51,79,37,71,66,19,71,68,43,46,53,51,53,53,53,55,53,52,53,60,71,76,101,106,66,72,63,51,52,63,54,48,80,41,50,62,92,47,55,75,43,76,51,90,67,86,58,33,43,35,33,36,37,41,25,35,50,21,66,80,30,23,51,36,36,38,24,38,49,34,40,53,51,51,34,42,74,71,62,66,41,60,81,78,28,36,36,32,29,67,34,54,48,63,52,36,50,26,40,21,50,52,27,43,47,70,63,35,43,27,36,36,28,26,44,85,83,41,37,69,67,54,52,54,49,43,66,69,38,25,71,44,78,45,72,53,83,62,65,32,98,83,73,40,43,64,65,41,26,49,51,51,45,51,50,54,42,71,76,31,88,57,41,40,71,62,45,58,34,63,40,64,36,20,17,48,22,21,26,76,40,56,14,46,54,51,51,73,74,41,97,66,58,46,33,37,41,37,54,33,40,46,24,25,60,50,18,8,29,32,54,39,33,41,73,77,36,71,79,40,41,32,31,39,29,38,35,58,27,16,32,63,84,76,40,70,75,46,88,67,88,64,68,82,40,30,32,92,54,63,33,62,41,39,76,68,32,56,71,72,42,78,46,74,31,50,70,71,46,22,42,52,15,26,50,45,32,30,57,70,64,66,38,64,38,24,51,34,31,5,31,34,53,36,43,54,55,60,63,46,70,87,41,90,72,57,61,80,37,33,34,35,36,58,31,41,31,50,29,75,74,30,50,80,37,71,67,19,71,68,43,46,52,50,52,54,51,54,52,52,54,61,72,74,102

Foldseek 3Di:
DLVLLVVLVVQAAPFDKDFFDDQQATEIEGLRLSGRQGFVLLLLLSLLVNVCVVVVLDDLAAEEEEEDQDDNLLNNLQSCQSSNHAYEYEYEPLHFPVSVVSCVVRHNYYHYDYDADPLRHCRVVSVVVRVVVCVVPVRYHYSYCLEDLSLLVSQQVGVLVSVQVVDPDAAEEEEFDDSQNNQLNNQVNNCVRYVNHAYEYEAEAQAPQPHHPHDDDNFPDGGDPDHRPSNVNGDHRYYDYDYNLQLLVQQVCCCPRGVAQAGSRNSRRSSRVVVVCPPPDDDRHHYYYYYGTGGNVSCCVASVDPVNSVVVVVVVVVVVVD/DLVLLVVLVVQAAPFDKDFFDDQQATEIEGLRLSGRQGFVLLLLLSLLVNVCVVVVLDDLAAEEEEEDLDDNLLNNLQSCQSSNHAYEYEYEPLHFPVSVVSCVVRHNYYHYDYDADPLRHCRVVSVVVRVVVCVVPVRYDYSYCLEDLSLLVSQQVGVLVSVQVVDPDAAEEEEFDDSQNNQLNNQVNNCVRYVNHAYEYEAEAQAPQPHHPHDDDNFPDGGDPDHRPSNVNGDHRYYDYDYNLQLLVQQVCCCVRGVAQAGSRNSRRSSRVVVVCPPPDDDRHHYYYYYGTGGNVSCCVASVDPVNSVVVVVVVVVVVVD

InterPro domains:
  IPR001926 Tryptophan synthase beta chain-like, PALP domain [PF00291] (9-294)
  IPR023927 2,3-diaminopropionate biosynthesis protein SbnA [TIGR03945] (11-309)
  IPR036052 Tryptophan synthase beta chain-like, PALP domain superfamily [G3DSA:3.40.50.1100] (11-300)
  IPR036052 Tryptophan synthase beta chain-like, PALP domain superfamily [G3DSA:3.40.50.1100] (42-147)
  IPR036052 Tryptophan synthase beta chain-like, PALP domain superfamily [SSF53686] (5-312)
  IPR050214 Cysteine synthase/Cystathionine beta-synthase [PTHR10314] (9-309)